Protein AF-A0A384IR69-F1 (afdb_monomer_lite)

Foldseek 3Di:
DEEEEEECLVPDAPFSLQLVVLVVVVDPPHPAYEYEYEPSRPVVCPPPDDHYHYHYDYDRDDLQVSLVSVLVVCVVCCVVCVQYEYEYEDQRVCNQQCHDSSVVDPHHYHYYYSVVRGPPVPDVPDLDQPCVLPDLVVLLVLLLVLQCVVCVPPVDFDWAFLVCSLVSSCVSPVSCDCVVHVSNVDPCNSVSSVVVCVVVQQWDWDDDPPGITITGGDPPDPDPDDDDDDDDDDDDDDDDDDDDDDDDDDDDDDDDDDDDDDDDDDDDDPPDPDDFLLVVLLVLCVVVLLDLPQQQLVQLVVQLLVVLVVCPPPPDFDAQLNSLVRSLVVSLVVPDQWDQDPVRDTDGSVNPPSVSSSVNSLLLQLQLQQFADPVRGRDHNPDDSVVRRGGGGHPPDDPCVSLSSLLVSVLSSLAVVVFDALVCLQSSLCNRNVHRDPVSSVSSVVSVVVCVVVVQWDQDPPRRRIHGPDD

Radius of gyration: 28.61 Å; chains: 1; bounding box: 93×72×72 Å

Secondary structure (DSSP, 8-state):
--EEEEE-TTSPTTTHHHHHHHHHTT-TT-SEEEEEEEGGGGGGGTTSPTT-EEEEESSS--HHHHHHHHHHHHHHHHTT-TTPPEEEEES-HHHHTT-GGGGG--S-EEEEEGGGS-TTT--S--SS--TTT--HHHHHHHHHHHHHHHHGGGSS-PPEETTTHHHHHHHH-GGG-TTT-GGGGSTTHHHHHHHHHHHTTSEEEES-TTS-EEEEPPP-----------------------------------------------------TT--HHHHHHHHHHHTT----TTTHHHHHHHHHHHHHHHTT--S--BHHHHHHHHHHHHHHHS-SEE--TTSPPEEGGGS-HHHHHHHHHHHHTTSS-BB-TTSSBPPTTS-HHHHTTSBBPSSPPTTHHHHHHHHHHHHHHHHHS-B-GGGHHHHHHHHTS--SHHHHHHHHHHHHHHHHTTSEEEPTTT--EEES--

Sequence (471 aa):
MDVLIVDTTRANNGTAAAITDSVVARHPGLAKLALVTRADQAEEFSSLPIGTENRTLVGLPGDLEAAQAVADLIKNYSAEFDDAAFTVYSFHYRVLGKQGDLALLDKPINTYSLRDHVPGRVGPQGSSWPVALMPLEDALKALRTALQRAQAPSGARRPVYKTELRTLLTMEEPRFDKNRYPLAGTHRLISLLLQEALSRGMIAQFGTEPTISVALQEPAGPSRGMVPSPASTRSVTAVASTAATANPATTPTTAAAGIPAQAHASAVPTASVNDTRSWHFANVLRQLRLGPYPEVRHDLYDRIIAITQENQDSSAELTVRTLARRAVAQVRSNAPEHFPRRNGDDLPRDRYDWRGLENFMVHVLSRTEIALGANGKPLPRETSIWETRQAPVQQPLPADIKFAFDAEMVFEVVRVCGNVTPDDIVHLAGAMLGGRGAQQTDHMENVLDYLLKQGRVTGHPGTEWLVPTGE

Structure (mmCIF, N/CA/C/O backbone):
data_AF-A0A384IR69-F1
#
_entry.id   AF-A0A384IR69-F1
#
loop_
_atom_site.group_PDB
_atom_site.id
_atom_site.type_symbol
_atom_site.label_atom_id
_atom_site.label_alt_id
_atom_site.label_comp_id
_atom_site.label_asym_id
_atom_site.label_entity_id
_atom_site.label_seq_id
_atom_site.pdbx_PDB_ins_code
_atom_site.Cartn_x
_atom_site.Cartn_y
_atom_site.Cartn_z
_atom_site.occupancy
_atom_site.B_iso_or_equiv
_atom_site.auth_seq_id
_atom_site.auth_comp_id
_atom_site.auth_asym_id
_atom_site.auth_atom_id
_atom_site.pdbx_PDB_model_num
ATOM 1 N N . MET A 1 1 ? 7.878 -26.430 -30.526 1.00 71.94 1 MET A N 1
ATOM 2 C CA . MET A 1 1 ? 7.688 -25.213 -31.337 1.00 71.94 1 MET A CA 1
ATOM 3 C C . MET A 1 1 ? 7.155 -24.180 -30.382 1.00 71.94 1 MET A C 1
ATOM 5 O O . MET A 1 1 ? 6.155 -24.469 -29.741 1.00 71.94 1 MET A O 1
ATOM 9 N N . ASP A 1 2 ? 7.848 -23.060 -30.220 1.00 84.69 2 ASP A N 1
ATOM 10 C CA . ASP A 1 2 ? 7.508 -22.117 -29.157 1.00 84.69 2 ASP A CA 1
ATOM 11 C C . ASP A 1 2 ? 6.632 -21.001 -29.724 1.00 84.69 2 ASP A C 1
ATOM 13 O O . ASP A 1 2 ? 6.930 -20.439 -30.786 1.00 84.69 2 ASP A O 1
ATOM 17 N N . VAL A 1 3 ? 5.537 -20.713 -29.019 1.00 92.88 3 VAL A N 1
ATOM 18 C CA . VAL A 1 3 ? 4.666 -19.568 -29.293 1.00 92.88 3 VAL A CA 1
ATOM 19 C C . VAL A 1 3 ? 5.045 -18.463 -28.317 1.00 92.88 3 VAL A C 1
ATOM 21 O O . VAL A 1 3 ? 5.004 -18.655 -27.099 1.00 92.88 3 VAL A O 1
ATOM 24 N N . LEU A 1 4 ? 5.429 -17.307 -28.848 1.00 95.69 4 LEU A N 1
ATOM 25 C CA . LEU A 1 4 ? 5.859 -16.150 -28.071 1.00 95.69 4 LEU A CA 1
ATOM 26 C C . LEU A 1 4 ? 4.788 -15.071 -28.131 1.00 95.69 4 LEU A C 1
ATOM 28 O O . LEU A 1 4 ? 4.406 -14.622 -29.210 1.00 95.69 4 LEU A O 1
ATOM 32 N N . ILE A 1 5 ? 4.345 -14.633 -26.959 1.00 96.88 5 ILE A N 1
ATOM 33 C CA . ILE A 1 5 ? 3.400 -13.534 -26.797 1.00 96.88 5 ILE A CA 1
ATOM 34 C C . ILE A 1 5 ? 4.120 -12.378 -26.108 1.00 96.88 5 ILE A C 1
ATOM 36 O O . ILE A 1 5 ? 4.698 -12.559 -25.034 1.00 96.88 5 ILE A O 1
ATOM 40 N N . VAL A 1 6 ? 4.082 -11.186 -26.701 1.00 96.88 6 VAL A N 1
ATOM 41 C CA . VAL A 1 6 ? 4.710 -9.979 -26.145 1.00 96.88 6 VAL A CA 1
ATOM 42 C C . VAL A 1 6 ? 3.652 -8.906 -25.910 1.00 96.88 6 VAL A C 1
ATOM 44 O O . VAL A 1 6 ? 3.055 -8.383 -26.844 1.00 96.88 6 VAL A O 1
ATOM 47 N N . ASP A 1 7 ? 3.421 -8.569 -24.646 1.00 96.75 7 ASP A N 1
ATOM 48 C CA . ASP A 1 7 ? 2.460 -7.555 -24.214 1.00 96.75 7 ASP A CA 1
ATOM 49 C C . ASP A 1 7 ? 3.163 -6.231 -23.889 1.00 96.75 7 ASP A C 1
ATOM 51 O O . ASP A 1 7 ? 3.668 -6.013 -22.782 1.00 96.75 7 ASP A O 1
ATOM 55 N N . THR A 1 8 ? 3.185 -5.326 -24.867 1.00 95.31 8 THR A N 1
ATOM 56 C CA . THR A 1 8 ? 3.842 -4.015 -24.777 1.00 95.31 8 THR A CA 1
ATOM 57 C C . THR A 1 8 ? 2.897 -2.895 -24.361 1.00 95.31 8 THR A C 1
ATOM 59 O O . THR A 1 8 ? 3.255 -1.720 -24.462 1.00 95.31 8 THR A O 1
ATOM 62 N N . THR A 1 9 ? 1.699 -3.207 -23.869 1.00 94.31 9 THR A N 1
ATOM 63 C CA . THR A 1 9 ? 0.660 -2.193 -23.625 1.00 94.31 9 THR A CA 1
ATOM 64 C C . THR A 1 9 ? 1.051 -1.133 -22.586 1.00 94.31 9 THR A C 1
ATOM 66 O O . THR A 1 9 ? 0.591 0.004 -22.659 1.00 94.31 9 THR A O 1
ATOM 69 N N . ARG A 1 10 ? 1.972 -1.448 -21.665 1.00 91.38 10 ARG A N 1
ATOM 70 C CA . ARG A 1 10 ? 2.590 -0.488 -20.721 1.00 91.38 10 ARG A CA 1
ATOM 71 C C . ARG A 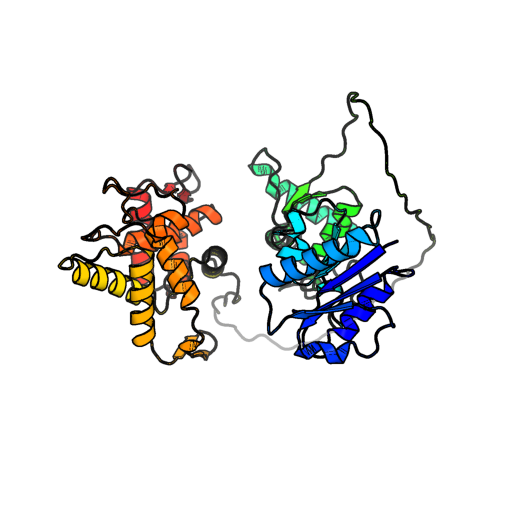1 10 ? 3.960 0.053 -21.147 1.00 91.38 10 ARG A C 1
ATOM 73 O O . ARG A 1 10 ? 4.590 0.764 -20.366 1.00 91.38 10 ARG A O 1
ATOM 80 N N . ALA A 1 11 ? 4.443 -0.279 -22.341 1.00 88.81 11 ALA A N 1
ATOM 81 C CA . ALA A 1 11 ? 5.643 0.345 -22.886 1.00 88.81 11 ALA A CA 1
ATOM 82 C C . ALA A 1 11 ? 5.380 1.828 -23.198 1.00 88.81 11 ALA A C 1
ATOM 84 O O . ALA A 1 11 ? 4.269 2.212 -23.582 1.00 88.81 11 ALA A O 1
ATOM 85 N N . ASN A 1 12 ? 6.420 2.651 -23.060 1.00 84.81 12 ASN A N 1
ATOM 86 C CA . ASN A 1 12 ? 6.378 4.040 -23.506 1.00 84.81 12 ASN A CA 1
ATOM 87 C C . ASN A 1 12 ? 6.274 4.081 -25.038 1.00 84.81 12 ASN A C 1
ATOM 89 O O . ASN A 1 12 ? 6.870 3.236 -25.714 1.00 84.81 12 ASN A O 1
ATOM 93 N N . ASN A 1 13 ? 5.568 5.075 -25.579 1.00 80.19 13 ASN A N 1
ATOM 94 C CA . ASN A 1 13 ? 5.476 5.273 -27.029 1.00 80.19 13 ASN A CA 1
ATOM 95 C C . ASN A 1 13 ? 6.881 5.461 -27.622 1.00 80.19 13 ASN A C 1
ATOM 97 O O . ASN A 1 13 ? 7.725 6.140 -27.032 1.00 80.19 13 ASN A O 1
ATOM 101 N N . GLY A 1 14 ? 7.135 4.818 -28.759 1.00 82.75 14 GLY A N 1
ATOM 102 C CA . GLY A 1 14 ? 8.426 4.783 -29.446 1.00 82.75 14 GLY A CA 1
ATOM 103 C C . GLY A 1 14 ? 9.436 3.784 -28.875 1.00 82.75 14 GLY A C 1
ATOM 104 O O . GLY A 1 14 ? 10.573 3.742 -29.339 1.00 82.75 14 GLY A O 1
ATOM 105 N N . THR A 1 15 ? 9.069 2.991 -27.859 1.00 86.00 15 THR A N 1
ATOM 106 C CA . THR A 1 15 ? 9.957 1.958 -27.284 1.00 86.00 15 THR A CA 1
ATOM 107 C C . THR A 1 15 ? 9.450 0.536 -27.490 1.00 86.00 15 THR A C 1
ATOM 109 O O . THR A 1 15 ? 10.200 -0.411 -27.248 1.00 86.00 15 THR A O 1
ATOM 112 N N . ALA A 1 16 ? 8.200 0.362 -27.926 1.00 90.25 16 ALA A N 1
ATOM 113 C CA . ALA A 1 16 ? 7.534 -0.934 -27.935 1.00 90.25 16 ALA A CA 1
ATOM 114 C C . ALA A 1 16 ? 8.153 -1.883 -28.975 1.00 90.25 16 ALA A C 1
ATOM 116 O O . ALA A 1 16 ? 8.419 -3.048 -28.658 1.00 90.25 16 ALA A O 1
ATOM 117 N N . ALA A 1 17 ? 8.475 -1.363 -30.165 1.00 90.06 17 ALA A N 1
ATOM 118 C CA . ALA A 1 17 ? 9.189 -2.103 -31.207 1.00 90.06 17 ALA A CA 1
ATOM 119 C C . ALA A 1 17 ? 10.564 -2.592 -30.729 1.00 90.06 17 ALA A C 1
ATOM 121 O O . ALA A 1 17 ? 10.820 -3.791 -30.705 1.00 90.06 17 ALA A O 1
ATOM 122 N N . ALA A 1 18 ? 11.404 -1.687 -30.218 1.00 88.19 18 ALA A N 1
ATOM 123 C CA . ALA A 1 18 ? 12.752 -2.028 -29.760 1.00 88.19 18 ALA A CA 1
ATOM 124 C C . ALA A 1 18 ? 12.763 -3.045 -28.600 1.00 88.19 18 ALA A C 1
ATOM 126 O O . ALA A 1 18 ? 13.638 -3.911 -28.529 1.00 88.19 18 ALA A O 1
ATOM 127 N N . ILE A 1 19 ? 11.784 -2.962 -27.690 1.00 91.00 19 ILE A N 1
ATOM 128 C CA . ILE A 1 19 ? 11.585 -3.961 -26.630 1.00 91.00 19 ILE A CA 1
ATOM 129 C C . ILE A 1 19 ? 11.256 -5.326 -27.243 1.00 91.00 19 ILE A C 1
ATOM 131 O O . ILE A 1 19 ? 11.838 -6.335 -26.846 1.00 91.00 19 ILE A O 1
ATOM 135 N N . THR A 1 20 ? 10.339 -5.355 -28.207 1.00 92.75 20 THR A N 1
ATOM 136 C CA . THR A 1 20 ? 9.905 -6.587 -28.875 1.00 92.75 20 THR A CA 1
ATOM 137 C C . THR A 1 20 ? 11.051 -7.225 -29.649 1.00 92.75 20 THR A C 1
ATOM 139 O O . THR A 1 20 ? 11.304 -8.411 -29.460 1.00 92.75 20 THR A O 1
ATOM 142 N N . ASP A 1 21 ? 11.823 -6.445 -30.406 1.00 90.38 21 ASP A N 1
ATOM 143 C CA . ASP A 1 21 ? 13.013 -6.922 -31.120 1.00 90.38 21 ASP A CA 1
ATOM 144 C C . ASP A 1 21 ? 14.034 -7.546 -30.159 1.00 90.38 21 ASP A C 1
ATOM 146 O O . ASP A 1 21 ? 14.576 -8.623 -30.415 1.00 90.38 21 ASP A O 1
ATOM 150 N N . SER A 1 22 ? 14.252 -6.914 -28.998 1.00 88.94 22 SER A N 1
ATOM 151 C CA . SER A 1 22 ? 15.127 -7.447 -27.948 1.00 88.94 22 SER A CA 1
ATOM 152 C C . SER A 1 22 ? 14.642 -8.791 -27.395 1.00 88.94 22 SER A C 1
ATOM 154 O O . SER A 1 22 ? 15.464 -9.640 -27.038 1.00 88.94 22 SER A O 1
ATOM 156 N N . VAL A 1 23 ? 13.326 -8.993 -27.293 1.00 92.44 23 VAL A N 1
ATOM 157 C CA . VAL A 1 23 ? 12.742 -10.273 -26.874 1.00 92.44 23 VAL A CA 1
ATOM 158 C C . VAL A 1 23 ? 12.892 -11.308 -27.986 1.00 92.44 23 VAL A C 1
ATOM 160 O O . VAL A 1 23 ? 13.430 -12.382 -27.729 1.00 92.44 23 VAL A O 1
ATOM 163 N N . VAL A 1 24 ? 12.488 -10.984 -29.217 1.00 91.75 24 VAL A N 1
ATOM 164 C CA . VAL A 1 24 ? 12.531 -11.890 -30.378 1.00 91.75 24 VAL A CA 1
ATOM 165 C C . VAL A 1 24 ? 13.952 -12.393 -30.640 1.00 91.75 24 VAL A C 1
ATOM 167 O O . VAL A 1 24 ? 14.145 -13.585 -30.871 1.00 91.75 24 VAL A O 1
ATOM 170 N N . ALA A 1 25 ? 14.967 -11.537 -30.494 1.00 89.94 25 ALA A N 1
ATOM 171 C CA . ALA A 1 25 ? 16.372 -11.921 -30.647 1.00 89.94 25 ALA A CA 1
ATOM 172 C C . ALA A 1 25 ? 16.831 -13.040 -29.686 1.00 89.94 25 ALA A C 1
ATOM 174 O O . ALA A 1 25 ? 17.819 -13.718 -29.965 1.00 89.94 25 ALA A O 1
ATOM 175 N N . ARG A 1 26 ? 16.135 -13.258 -28.557 1.00 88.81 26 ARG A N 1
ATOM 176 C CA . ARG A 1 26 ? 16.437 -14.341 -27.601 1.00 88.81 26 ARG A CA 1
ATOM 177 C C . ARG A 1 26 ? 15.750 -15.668 -27.923 1.00 88.81 26 ARG A C 1
ATOM 179 O O . ARG A 1 26 ? 16.050 -16.657 -27.260 1.00 88.81 26 ARG A O 1
ATOM 186 N N . HIS A 1 27 ? 14.865 -15.695 -28.916 1.00 89.31 27 HIS A N 1
ATOM 187 C CA . HIS A 1 27 ? 14.068 -16.866 -29.286 1.00 89.31 27 HIS A CA 1
ATOM 188 C C . HIS A 1 27 ? 14.292 -17.236 -30.762 1.00 89.31 27 HIS A C 1
ATOM 190 O O . HIS A 1 27 ? 13.380 -17.105 -31.582 1.00 89.31 27 HIS A O 1
ATOM 196 N N . PRO A 1 28 ? 15.510 -17.679 -31.141 1.00 84.94 28 PRO A N 1
ATOM 197 C CA . PRO A 1 28 ? 15.766 -18.137 -32.502 1.00 84.94 28 PRO A CA 1
ATOM 198 C C . PRO A 1 28 ? 14.937 -19.397 -32.799 1.00 84.94 28 PRO A C 1
ATOM 200 O O . PRO A 1 28 ? 14.927 -20.338 -32.010 1.00 84.94 28 PRO A O 1
ATOM 203 N N . GLY A 1 29 ? 14.255 -19.430 -33.947 1.00 84.81 29 GLY A N 1
ATOM 204 C CA . GLY A 1 29 ? 13.408 -20.569 -34.335 1.00 84.81 29 GLY A CA 1
ATOM 205 C C . GLY A 1 29 ? 11.984 -20.526 -33.772 1.00 84.81 29 GLY A C 1
ATOM 206 O O . GLY A 1 29 ? 11.340 -21.567 -33.644 1.00 84.81 29 GLY A O 1
ATOM 207 N N . LEU A 1 30 ? 11.499 -19.331 -33.431 1.00 86.88 30 LEU A N 1
ATOM 208 C CA . LEU A 1 30 ? 10.122 -19.106 -33.018 1.00 86.88 30 LEU A CA 1
ATOM 209 C C . LEU A 1 30 ? 9.121 -19.601 -34.074 1.00 86.88 30 LEU A C 1
ATOM 211 O O . LEU A 1 30 ? 9.247 -19.263 -35.250 1.00 86.88 30 LEU A O 1
ATOM 215 N N . ALA A 1 31 ? 8.105 -20.356 -33.646 1.00 87.94 31 ALA A N 1
ATOM 216 C CA . ALA A 1 31 ? 7.057 -20.830 -34.550 1.00 87.94 31 ALA A CA 1
ATOM 217 C C . ALA A 1 31 ? 5.986 -19.763 -34.798 1.00 87.94 31 ALA A C 1
ATOM 219 O O . ALA A 1 31 ? 5.493 -19.626 -35.915 1.00 87.94 31 ALA A O 1
ATOM 220 N N . LYS A 1 32 ? 5.647 -18.984 -33.762 1.00 92.19 32 LYS A N 1
ATOM 221 C CA . LYS A 1 32 ? 4.645 -17.920 -33.844 1.00 92.19 32 LYS A CA 1
ATOM 222 C C . LYS A 1 32 ? 4.970 -16.767 -32.899 1.00 92.19 32 LYS A C 1
ATOM 224 O O . LYS A 1 32 ? 5.281 -16.997 -31.731 1.00 92.19 32 LYS A O 1
ATOM 229 N N . LEU A 1 33 ? 4.855 -15.538 -33.408 1.00 93.81 33 LEU A N 1
ATOM 230 C CA . LEU A 1 33 ? 4.882 -14.302 -32.624 1.00 93.81 33 LEU A CA 1
ATOM 231 C C . LEU A 1 33 ? 3.478 -13.700 -32.578 1.00 93.81 33 LEU A C 1
ATOM 233 O O . LEU A 1 33 ? 2.860 -13.487 -33.623 1.00 93.81 33 LEU A O 1
ATOM 237 N N . ALA A 1 34 ? 3.012 -13.380 -31.378 1.00 95.19 34 ALA A N 1
ATOM 238 C CA . ALA A 1 34 ? 1.806 -12.600 -31.167 1.00 95.19 34 ALA A CA 1
ATOM 239 C C . ALA A 1 34 ? 2.089 -11.412 -30.252 1.00 95.19 34 ALA A C 1
ATOM 241 O O . ALA A 1 34 ? 2.868 -11.505 -29.302 1.00 95.19 34 ALA A O 1
ATOM 242 N N . LEU A 1 35 ? 1.447 -10.288 -30.536 1.00 94.94 35 LEU A N 1
ATOM 243 C CA . LEU A 1 35 ? 1.625 -9.050 -29.794 1.00 94.94 35 LEU A CA 1
ATOM 244 C C . LEU A 1 35 ? 0.314 -8.621 -29.157 1.00 94.94 35 LEU A C 1
ATOM 246 O O . LEU A 1 35 ? -0.744 -8.720 -29.773 1.00 94.94 35 LEU A O 1
ATOM 250 N N . VAL A 1 36 ? 0.403 -8.096 -27.940 1.00 95.56 36 VAL A N 1
ATOM 251 C CA . VAL A 1 36 ? -0.674 -7.330 -27.312 1.00 95.56 36 VAL A CA 1
ATOM 252 C C . VAL A 1 36 ? -0.194 -5.889 -27.215 1.00 95.56 36 VAL A C 1
ATOM 254 O O . VAL A 1 36 ? 0.789 -5.598 -26.531 1.00 95.56 36 VAL A O 1
ATOM 257 N N . THR A 1 37 ? -0.850 -4.989 -27.942 1.00 94.19 37 THR A N 1
ATOM 258 C CA . THR A 1 37 ? -0.396 -3.600 -28.130 1.00 94.19 37 THR A CA 1
ATOM 259 C C . THR A 1 37 ? -1.527 -2.614 -27.871 1.00 94.19 37 THR A C 1
ATOM 261 O O . THR A 1 37 ? -2.697 -2.994 -27.834 1.00 94.19 37 THR A O 1
ATOM 264 N N . ARG A 1 38 ? -1.204 -1.334 -27.673 1.00 92.94 38 ARG A N 1
ATOM 265 C CA . ARG A 1 38 ? -2.204 -0.256 -27.696 1.00 92.94 38 ARG A CA 1
ATOM 266 C C . ARG A 1 38 ? -2.426 0.254 -29.114 1.00 92.94 38 ARG A C 1
ATOM 268 O O . ARG A 1 38 ? -1.539 0.155 -29.959 1.00 92.94 38 ARG A O 1
ATOM 275 N N . ALA A 1 39 ? -3.589 0.855 -29.357 1.00 86.81 39 ALA A N 1
ATOM 276 C CA . ALA A 1 39 ? -3.916 1.454 -30.654 1.00 86.81 39 ALA A CA 1
ATOM 277 C C . ALA A 1 39 ? -2.863 2.463 -31.143 1.00 86.81 39 ALA A C 1
ATOM 279 O O . ALA A 1 39 ? -2.513 2.452 -32.317 1.00 86.81 39 ALA A O 1
ATOM 280 N N . ASP A 1 40 ? -2.297 3.267 -30.240 1.00 85.19 40 ASP A N 1
ATOM 281 C CA . ASP A 1 40 ? -1.248 4.246 -30.549 1.00 85.19 40 ASP A CA 1
ATOM 282 C C . ASP A 1 40 ? 0.151 3.633 -30.750 1.00 85.19 40 ASP A C 1
ATOM 284 O O . ASP A 1 40 ? 1.070 4.343 -31.141 1.00 85.19 40 ASP A O 1
ATOM 288 N N . GLN A 1 41 ? 0.320 2.330 -30.502 1.00 86.44 41 GLN A N 1
ATOM 289 C CA . GLN A 1 41 ? 1.574 1.592 -30.706 1.00 86.44 41 GLN A CA 1
ATOM 290 C C . GLN A 1 41 ? 1.555 0.726 -31.971 1.00 86.44 41 GLN A C 1
ATOM 292 O O . GLN A 1 41 ? 2.600 0.227 -32.380 1.00 86.44 41 GLN A O 1
ATOM 297 N N . ALA A 1 42 ? 0.388 0.498 -32.583 1.00 81.56 42 ALA A N 1
ATOM 298 C CA . ALA A 1 42 ? 0.238 -0.461 -33.678 1.00 81.56 42 ALA A CA 1
ATOM 299 C C . ALA A 1 42 ? 1.140 -0.139 -34.885 1.00 81.56 42 ALA A C 1
ATOM 301 O O . ALA A 1 42 ? 1.678 -1.051 -35.512 1.00 81.56 42 ALA A O 1
ATOM 302 N N . GLU A 1 43 ? 1.360 1.148 -35.168 1.00 83.50 43 GLU A N 1
ATOM 303 C CA . GLU A 1 43 ? 2.215 1.613 -36.267 1.00 83.50 43 GLU A CA 1
ATOM 304 C C . GLU A 1 43 ? 3.708 1.312 -36.042 1.00 83.50 43 GLU A C 1
ATOM 306 O O . GLU A 1 43 ? 4.440 1.098 -37.013 1.00 83.50 43 GLU A O 1
ATOM 311 N N . GLU A 1 44 ? 4.157 1.210 -34.780 1.00 84.44 44 GLU A N 1
ATOM 312 C CA . GLU A 1 44 ? 5.553 0.892 -34.427 1.00 84.44 44 GLU A CA 1
ATOM 313 C C . GLU A 1 44 ? 5.966 -0.511 -34.904 1.00 84.44 44 GLU A C 1
ATOM 315 O O . GLU A 1 44 ? 7.149 -0.782 -35.090 1.00 84.44 44 GLU A O 1
ATOM 320 N N . PHE A 1 45 ? 4.996 -1.400 -35.127 1.00 84.50 45 PHE A N 1
ATOM 321 C CA . PHE A 1 45 ? 5.212 -2.808 -35.468 1.00 84.50 45 PHE A CA 1
ATOM 322 C C . PHE A 1 45 ? 5.049 -3.121 -36.957 1.00 84.50 45 PHE A C 1
ATOM 324 O O . PHE A 1 45 ? 5.061 -4.285 -37.355 1.00 84.50 45 PHE A O 1
ATOM 331 N N . SER A 1 46 ? 4.919 -2.090 -37.792 1.00 74.94 46 SER A N 1
ATOM 332 C CA . SER A 1 46 ? 4.753 -2.220 -39.246 1.00 74.94 46 SER A CA 1
ATOM 333 C C . SER A 1 46 ? 5.924 -2.921 -39.953 1.00 74.94 46 SER A C 1
ATOM 335 O O . SER A 1 46 ? 5.748 -3.438 -41.054 1.00 74.94 46 SER A O 1
ATOM 337 N N . SER A 1 47 ? 7.102 -2.977 -39.324 1.00 72.56 47 SER A N 1
ATOM 338 C CA . SER A 1 47 ? 8.317 -3.622 -39.840 1.00 72.56 47 SER A CA 1
ATOM 339 C C . SER A 1 47 ? 8.514 -5.076 -39.395 1.00 72.56 47 SER A C 1
ATOM 341 O O . SER A 1 47 ? 9.493 -5.704 -39.806 1.00 72.56 47 SER A O 1
ATOM 343 N N . LEU A 1 48 ? 7.634 -5.621 -38.548 1.00 72.44 48 LEU A N 1
ATOM 344 C CA . LEU A 1 48 ? 7.797 -6.979 -38.034 1.00 72.44 48 LEU A CA 1
ATOM 345 C C . LEU A 1 48 ? 7.528 -8.052 -39.102 1.00 72.44 48 LEU A C 1
ATOM 347 O O . LEU A 1 48 ? 6.817 -7.799 -40.078 1.00 72.44 48 LEU A O 1
ATOM 351 N N . PRO A 1 49 ? 8.080 -9.271 -38.931 1.00 69.25 49 PRO A N 1
ATOM 352 C CA . PRO A 1 49 ? 7.939 -10.338 -39.912 1.00 69.25 49 PRO A CA 1
ATOM 353 C C . PRO A 1 49 ? 6.475 -10.642 -40.252 1.00 69.25 49 PRO A C 1
ATOM 355 O O . PRO A 1 49 ? 5.599 -10.676 -39.376 1.00 69.25 49 PRO A O 1
ATOM 358 N N . ILE A 1 50 ? 6.240 -10.933 -41.534 1.00 52.94 50 ILE A N 1
ATOM 359 C CA . ILE A 1 50 ? 4.962 -11.419 -42.064 1.00 52.94 50 ILE A CA 1
ATOM 360 C C . ILE A 1 50 ? 4.545 -12.663 -41.264 1.00 52.94 50 ILE A C 1
ATOM 362 O O . ILE A 1 50 ? 5.296 -13.633 -41.191 1.00 52.94 50 ILE A O 1
ATOM 366 N N . GLY A 1 51 ? 3.354 -12.625 -40.656 1.00 61.00 51 GLY A N 1
ATOM 367 C CA . GLY A 1 51 ? 2.811 -13.711 -39.825 1.00 61.00 51 GLY A CA 1
ATOM 368 C C . GLY A 1 51 ? 2.627 -13.374 -38.340 1.00 61.00 51 GLY A C 1
ATOM 369 O O . GLY A 1 51 ? 2.058 -14.192 -37.610 1.00 61.00 51 GLY A O 1
ATOM 370 N N . THR A 1 52 ? 3.054 -12.183 -37.908 1.00 78.50 52 THR A N 1
ATOM 371 C CA . THR A 1 52 ? 2.801 -11.655 -36.557 1.00 78.50 52 THR A CA 1
ATOM 372 C C . THR A 1 52 ? 1.324 -11.292 -36.391 1.00 78.50 52 THR A C 1
ATOM 374 O O . THR A 1 52 ? 0.799 -10.480 -37.152 1.00 78.50 52 THR A O 1
ATOM 377 N N . GLU A 1 53 ? 0.643 -11.867 -35.399 1.00 85.06 53 GLU A N 1
ATOM 378 C CA . GLU A 1 53 ? -0.704 -11.418 -35.028 1.00 85.06 53 GLU A CA 1
ATOM 379 C C . GLU A 1 53 ? -0.596 -10.280 -34.021 1.00 85.06 53 GLU A C 1
ATOM 381 O O . GLU A 1 53 ? 0.099 -10.400 -33.012 1.00 85.06 53 GLU A O 1
ATOM 386 N N . ASN A 1 54 ? -1.285 -9.174 -34.283 1.00 86.00 54 ASN A N 1
ATOM 387 C CA . ASN A 1 54 ? -1.327 -8.048 -33.367 1.00 86.00 54 ASN A CA 1
ATOM 388 C C . ASN A 1 54 ? -2.739 -7.896 -32.797 1.00 86.00 54 ASN A C 1
ATOM 390 O O . ASN A 1 54 ? -3.679 -7.569 -33.522 1.00 86.00 54 ASN A O 1
ATOM 394 N N . ARG A 1 55 ? -2.879 -8.118 -31.489 1.00 90.62 55 ARG A N 1
ATOM 395 C CA . ARG A 1 55 ? -4.101 -7.845 -30.740 1.00 90.62 55 ARG A CA 1
ATOM 396 C C . ARG A 1 55 ? -4.012 -6.462 -30.117 1.00 90.62 55 ARG A C 1
ATOM 398 O O . ARG A 1 55 ? -3.349 -6.248 -29.102 1.00 90.62 55 ARG A O 1
ATOM 405 N N . THR A 1 56 ? -4.717 -5.524 -30.729 1.00 89.38 56 THR A N 1
ATOM 406 C CA . THR A 1 56 ? -4.741 -4.130 -30.298 1.00 89.38 56 THR A CA 1
ATOM 407 C C . THR A 1 56 ? -5.838 -3.889 -29.262 1.00 89.38 56 THR A C 1
ATOM 409 O O . THR A 1 56 ? -7.009 -4.172 -29.508 1.00 89.38 56 THR A O 1
ATOM 412 N N . LEU A 1 57 ? -5.461 -3.342 -28.108 1.00 87.88 57 LEU A N 1
ATOM 413 C CA . LEU A 1 57 ? -6.369 -2.890 -27.055 1.00 87.88 57 LEU A CA 1
ATOM 414 C C . LEU A 1 57 ? -6.599 -1.376 -27.151 1.00 87.88 57 LEU A C 1
ATOM 416 O O . LEU A 1 57 ? -5.723 -0.611 -27.571 1.00 87.88 57 LEU A O 1
ATOM 420 N N . VAL A 1 58 ? -7.798 -0.936 -26.765 1.00 83.44 58 VAL A N 1
ATOM 421 C CA . VAL A 1 58 ? -8.201 0.473 -26.834 1.00 83.44 58 VAL A CA 1
ATOM 422 C C . VAL A 1 58 ? -7.792 1.191 -25.547 1.00 83.44 58 VAL A C 1
ATOM 424 O O . VAL A 1 58 ? -8.223 0.830 -24.457 1.00 83.44 58 VAL A O 1
ATOM 427 N N . GLY A 1 59 ? -6.995 2.254 -25.669 1.00 79.81 59 GLY A N 1
ATOM 428 C CA . GLY A 1 59 ? -6.559 3.062 -24.525 1.00 79.81 59 GLY A CA 1
ATOM 429 C C . GLY A 1 59 ? -5.439 2.414 -23.702 1.00 79.81 59 GLY A C 1
ATOM 430 O O . GLY A 1 59 ? -4.612 1.680 -24.235 1.00 79.81 59 GLY A O 1
ATOM 431 N N . LEU A 1 60 ? -5.368 2.747 -22.407 1.00 77.12 60 LEU A N 1
ATOM 432 C CA . LEU A 1 60 ? -4.405 2.180 -21.453 1.00 77.12 60 LEU A CA 1
ATOM 433 C C . LEU A 1 60 ? -5.070 1.019 -20.694 1.00 77.12 60 LEU A C 1
ATOM 435 O O . LEU A 1 60 ? -5.805 1.284 -19.737 1.00 77.12 60 LEU A O 1
ATOM 439 N N . PRO A 1 61 ? -4.831 -0.245 -21.086 1.00 84.31 61 PRO A N 1
ATOM 440 C CA . PRO A 1 61 ? -5.544 -1.373 -20.506 1.00 84.31 61 PRO A CA 1
ATOM 441 C C . PRO A 1 61 ? -5.159 -1.599 -19.041 1.00 84.31 61 PRO A C 1
ATOM 443 O O . PRO A 1 61 ? -4.011 -1.422 -18.608 1.00 84.31 61 PRO A O 1
ATOM 446 N N . GLY A 1 62 ? -6.148 -2.013 -18.250 1.00 85.62 62 GLY A N 1
ATOM 447 C CA . GLY A 1 62 ? -5.930 -2.476 -16.880 1.00 85.62 62 GLY A CA 1
ATOM 448 C C . GLY A 1 62 ? -5.243 -3.848 -16.838 1.00 85.62 62 GLY A C 1
ATOM 449 O O . GLY A 1 62 ? -5.216 -4.577 -17.824 1.00 85.62 62 GLY A O 1
ATOM 450 N N . ASP A 1 63 ? -4.731 -4.256 -15.669 1.00 85.94 63 ASP A N 1
ATOM 451 C CA . ASP A 1 63 ? -4.062 -5.564 -15.524 1.00 85.94 63 ASP A CA 1
ATOM 452 C C . ASP A 1 63 ? -4.977 -6.767 -15.820 1.00 85.94 63 ASP A C 1
ATOM 454 O O . ASP A 1 63 ? -4.482 -7.825 -16.198 1.00 85.94 63 ASP A O 1
ATOM 458 N N . LEU A 1 64 ? -6.295 -6.629 -15.629 1.00 87.44 64 LEU A N 1
ATOM 459 C CA . LEU A 1 64 ? -7.265 -7.685 -15.942 1.00 87.44 64 LEU A CA 1
ATOM 460 C C . LEU A 1 64 ? -7.473 -7.835 -17.454 1.00 87.44 64 LEU A C 1
ATOM 462 O O . LEU A 1 64 ? -7.466 -8.948 -17.962 1.00 87.44 64 LEU A O 1
ATOM 466 N N . GLU A 1 65 ? -7.612 -6.715 -18.160 1.00 91.62 65 GLU A N 1
ATOM 467 C CA . GLU A 1 65 ? -7.858 -6.681 -19.604 1.00 91.62 65 GLU A CA 1
ATOM 468 C C . GLU A 1 65 ? -6.658 -7.220 -20.391 1.00 91.62 65 GLU A C 1
ATOM 470 O O . GLU A 1 65 ? -6.826 -8.046 -21.285 1.00 91.62 65 GLU A O 1
ATOM 475 N N . ALA A 1 66 ? -5.437 -6.844 -19.993 1.00 92.38 66 ALA A N 1
ATOM 476 C CA . ALA A 1 66 ? -4.215 -7.405 -20.568 1.00 92.38 66 ALA A CA 1
ATOM 477 C C . ALA A 1 66 ? -4.122 -8.926 -20.340 1.00 92.38 66 ALA A C 1
ATOM 479 O O . ALA A 1 66 ? -3.824 -9.676 -21.268 1.00 92.38 66 ALA A O 1
ATOM 480 N N . ALA A 1 67 ? -4.435 -9.407 -19.129 1.00 92.94 67 ALA A N 1
ATOM 481 C CA . ALA A 1 67 ? -4.440 -10.841 -18.830 1.00 92.94 67 ALA A CA 1
ATOM 482 C C . ALA A 1 67 ? -5.475 -11.615 -19.659 1.00 92.94 67 ALA A C 1
ATOM 484 O O . ALA A 1 67 ? -5.157 -12.690 -20.162 1.00 92.94 67 ALA A O 1
ATOM 485 N N . GLN A 1 68 ? -6.670 -11.054 -19.850 1.00 94.69 68 GLN A N 1
ATOM 486 C CA . GLN A 1 68 ? -7.704 -11.637 -20.702 1.00 94.69 68 GLN A CA 1
ATOM 487 C C . GLN A 1 68 ? -7.266 -11.683 -22.173 1.00 94.69 68 GLN A C 1
ATOM 489 O O . GLN A 1 68 ? -7.382 -12.720 -22.818 1.00 94.69 68 GLN A O 1
ATOM 494 N N . ALA A 1 69 ? -6.680 -10.599 -22.692 1.00 95.50 69 ALA A N 1
ATOM 495 C CA . ALA A 1 69 ? -6.189 -10.547 -24.067 1.00 95.50 69 ALA A CA 1
ATOM 496 C C . ALA A 1 69 ? -5.094 -11.591 -24.345 1.00 95.50 69 ALA A C 1
ATOM 498 O O . ALA A 1 69 ? -5.128 -12.257 -25.380 1.00 95.50 69 ALA A O 1
ATOM 499 N N . VAL A 1 70 ? -4.153 -11.770 -23.409 1.00 96.44 70 VAL A N 1
ATOM 500 C CA . VAL A 1 70 ? -3.129 -12.822 -23.494 1.00 96.44 70 VAL A CA 1
ATOM 501 C C . VAL A 1 70 ? -3.769 -14.209 -23.402 1.00 96.44 70 VAL A C 1
ATOM 503 O O . VAL A 1 70 ? -3.420 -15.084 -24.189 1.00 96.44 70 VAL A O 1
ATOM 506 N N . ALA A 1 71 ? -4.708 -14.424 -22.475 1.00 96.06 71 ALA A N 1
ATOM 507 C CA . ALA A 1 71 ? -5.371 -15.718 -22.320 1.00 96.06 71 ALA A CA 1
ATOM 508 C C . ALA A 1 71 ? -6.122 -16.132 -23.591 1.00 96.06 71 ALA A C 1
ATOM 510 O O . ALA A 1 71 ? -6.031 -17.281 -24.013 1.00 96.06 71 ALA A O 1
ATOM 511 N N . ASP A 1 72 ? -6.819 -15.194 -24.227 1.00 95.12 72 ASP A N 1
ATOM 512 C CA . ASP A 1 72 ? -7.525 -15.441 -25.479 1.00 95.12 72 ASP A CA 1
ATOM 513 C C . ASP A 1 72 ? -6.566 -15.766 -26.633 1.00 95.12 72 ASP A C 1
ATOM 515 O O . ASP A 1 72 ? -6.850 -16.669 -27.414 1.00 95.12 72 ASP A O 1
ATOM 519 N N . LEU A 1 73 ? -5.412 -15.090 -26.727 1.00 95.12 73 LEU A N 1
ATOM 520 C CA . LEU A 1 73 ? -4.380 -15.449 -27.710 1.00 95.12 73 LEU A CA 1
ATOM 521 C C . LEU A 1 73 ? -3.877 -16.880 -27.490 1.00 95.12 73 LEU A C 1
ATOM 523 O O . LEU A 1 73 ? -3.780 -17.650 -28.442 1.00 95.12 73 LEU A O 1
ATOM 527 N N . ILE A 1 74 ? -3.613 -17.270 -26.238 1.00 95.00 74 ILE A N 1
ATOM 528 C CA . ILE A 1 74 ? -3.197 -18.643 -25.920 1.00 95.00 74 ILE A CA 1
ATOM 529 C C . ILE A 1 74 ? -4.289 -19.641 -26.316 1.00 95.00 74 ILE A C 1
ATOM 531 O O . ILE A 1 74 ? -3.975 -20.655 -26.934 1.00 95.00 74 ILE A O 1
ATOM 535 N N . LYS A 1 75 ? -5.565 -19.363 -26.018 1.00 93.88 75 LYS A N 1
ATOM 536 C CA . LYS A 1 75 ? -6.689 -20.229 -26.419 1.00 93.88 75 LYS A CA 1
ATOM 537 C C . LYS A 1 75 ? -6.771 -20.384 -27.937 1.00 93.88 75 LYS A C 1
ATOM 539 O O . LYS A 1 75 ? -6.903 -21.507 -28.413 1.00 93.88 75 LYS A O 1
ATOM 544 N N . ASN A 1 76 ? -6.645 -19.285 -28.680 1.00 92.44 76 ASN A N 1
ATOM 545 C CA . ASN A 1 76 ? -6.698 -19.298 -30.141 1.00 92.44 76 ASN A CA 1
ATOM 546 C C . ASN A 1 76 ? -5.578 -20.164 -30.734 1.00 92.44 76 ASN A C 1
ATOM 548 O O . ASN A 1 76 ? -5.832 -20.997 -31.599 1.00 92.44 76 ASN A O 1
ATOM 552 N N . TYR A 1 77 ? -4.357 -20.026 -30.216 1.00 92.38 77 TYR A N 1
ATOM 553 C CA . TYR A 1 77 ? -3.210 -20.802 -30.691 1.00 92.38 77 TYR A CA 1
ATOM 554 C C . TYR A 1 77 ? -3.132 -22.216 -30.144 1.00 92.38 77 TYR A C 1
ATOM 556 O O . TYR A 1 77 ? -2.445 -23.046 -30.727 1.00 92.38 77 TYR A O 1
ATOM 564 N N . SER A 1 78 ? -3.835 -22.526 -29.058 1.00 91.00 78 SER A N 1
ATOM 565 C CA . SER A 1 78 ? -3.847 -23.880 -28.500 1.00 91.00 78 SER A CA 1
ATOM 566 C C . SER A 1 78 ? -4.401 -24.903 -29.491 1.00 91.00 78 SER A C 1
ATOM 568 O O . SER A 1 78 ? -3.967 -26.046 -29.466 1.00 91.00 78 SER A O 1
ATOM 570 N N . ALA A 1 79 ? -5.314 -24.496 -30.381 1.00 87.25 79 ALA A N 1
ATOM 571 C CA . ALA A 1 79 ? -5.842 -25.365 -31.433 1.00 87.25 79 ALA A CA 1
ATOM 572 C C . ALA A 1 79 ? -4.831 -25.628 -32.567 1.00 87.25 79 ALA A C 1
ATOM 574 O O . ALA A 1 79 ? -4.879 -26.675 -33.204 1.00 87.25 79 ALA A O 1
ATOM 575 N N . GLU A 1 80 ? -3.929 -24.680 -32.827 1.00 88.75 80 GLU A N 1
ATOM 576 C CA . GLU A 1 80 ? -2.912 -24.771 -33.884 1.00 88.75 80 GLU A CA 1
ATOM 577 C C . GLU A 1 80 ? -1.613 -25.424 -33.376 1.00 88.75 80 GLU A C 1
ATOM 579 O O . GLU A 1 80 ? -0.915 -26.106 -34.125 1.00 88.75 80 GLU A O 1
ATOM 584 N N . PHE A 1 81 ? -1.307 -25.260 -32.086 1.00 88.62 81 PHE A N 1
ATOM 585 C CA . PHE A 1 81 ? -0.059 -25.677 -31.453 1.00 88.62 81 PHE A CA 1
ATOM 586 C C . PHE A 1 81 ? -0.318 -26.484 -30.172 1.00 88.62 81 PHE A C 1
ATOM 588 O O . PHE A 1 81 ? 0.013 -26.045 -29.069 1.00 88.62 81 PHE A O 1
ATOM 595 N N . ASP A 1 82 ? -0.915 -27.669 -30.311 1.00 83.06 82 ASP A N 1
ATOM 596 C CA . ASP A 1 82 ? -1.462 -28.420 -29.169 1.00 83.06 82 ASP A CA 1
ATOM 597 C C . ASP A 1 82 ? -0.400 -28.800 -28.110 1.00 83.06 82 ASP A C 1
ATOM 599 O O . ASP A 1 82 ? -0.652 -28.686 -26.908 1.00 83.06 82 ASP A O 1
ATOM 603 N N . ASP A 1 83 ? 0.827 -29.110 -28.549 1.00 84.06 83 ASP A N 1
ATOM 604 C CA . ASP A 1 83 ? 1.968 -29.474 -27.689 1.00 84.06 83 ASP A CA 1
ATOM 605 C C . ASP A 1 83 ? 2.948 -28.314 -27.404 1.00 84.06 83 ASP A C 1
ATOM 607 O O . ASP A 1 83 ? 4.038 -28.525 -26.860 1.00 84.06 83 ASP A O 1
ATOM 611 N N . ALA A 1 84 ? 2.630 -27.079 -27.804 1.00 84.00 84 ALA A N 1
ATOM 612 C CA . ALA A 1 84 ? 3.551 -25.960 -27.617 1.00 84.00 84 ALA A CA 1
ATOM 613 C C . ALA A 1 84 ? 3.540 -25.409 -26.188 1.00 84.00 84 ALA A C 1
ATOM 615 O O . ALA A 1 84 ? 2.496 -25.225 -25.560 1.00 84.00 84 ALA A O 1
ATOM 616 N N . ALA A 1 85 ? 4.730 -25.049 -25.706 1.00 88.38 85 ALA A N 1
ATOM 617 C CA . ALA A 1 85 ? 4.859 -24.165 -24.561 1.00 88.38 85 ALA A CA 1
ATOM 618 C C . ALA A 1 85 ? 4.646 -22.713 -25.002 1.00 88.38 85 ALA A C 1
ATOM 620 O O . ALA A 1 85 ? 5.219 -22.250 -25.994 1.00 88.38 85 ALA A O 1
ATOM 621 N N . PHE A 1 86 ? 3.848 -21.985 -24.226 1.00 94.56 86 PHE A N 1
ATOM 622 C CA . PHE A 1 86 ? 3.609 -20.565 -24.442 1.00 94.56 86 PHE A CA 1
ATOM 623 C C . PHE A 1 86 ? 4.590 -19.761 -23.609 1.00 94.56 86 PHE A C 1
ATOM 625 O O . PHE A 1 86 ? 4.623 -19.880 -22.385 1.00 94.56 86 PHE A O 1
ATOM 632 N N . THR A 1 87 ? 5.368 -18.907 -24.259 1.00 95.94 87 THR A N 1
ATOM 633 C CA . THR A 1 87 ? 6.240 -17.959 -23.573 1.00 95.94 87 THR A CA 1
ATOM 634 C C . THR A 1 87 ? 5.633 -16.568 -23.663 1.00 95.94 87 THR A C 1
ATOM 636 O O . THR A 1 87 ? 5.404 -16.052 -24.749 1.00 95.94 87 THR A O 1
ATOM 639 N N . VAL A 1 88 ? 5.372 -15.945 -22.519 1.00 96.88 88 VAL A N 1
ATOM 640 C CA . VAL A 1 88 ? 4.682 -14.661 -22.418 1.00 96.88 88 VAL A CA 1
ATOM 641 C C . VAL A 1 88 ? 5.589 -13.633 -21.759 1.00 96.88 88 VAL A C 1
ATOM 643 O O . VAL A 1 88 ? 6.051 -13.823 -20.634 1.00 96.88 88 VAL A O 1
ATOM 646 N N . TYR A 1 89 ? 5.791 -12.504 -22.425 1.00 97.19 89 TYR A N 1
ATOM 647 C CA . TYR A 1 89 ? 6.485 -11.350 -21.873 1.00 97.19 89 TYR A CA 1
ATOM 648 C C . TYR A 1 89 ? 5.496 -10.215 -21.613 1.00 97.19 89 TYR A C 1
ATOM 650 O O . TYR A 1 89 ? 4.752 -9.840 -22.512 1.00 97.19 89 TYR A O 1
ATOM 658 N N . SER A 1 90 ? 5.480 -9.649 -20.403 1.00 96.75 90 SER A N 1
ATOM 659 C CA . SER A 1 90 ? 4.560 -8.551 -20.062 1.00 96.75 90 SER A CA 1
ATOM 660 C C . SER A 1 90 ? 5.120 -7.605 -18.991 1.00 96.75 90 SER A C 1
ATOM 662 O O . SER A 1 90 ? 6.062 -7.921 -18.2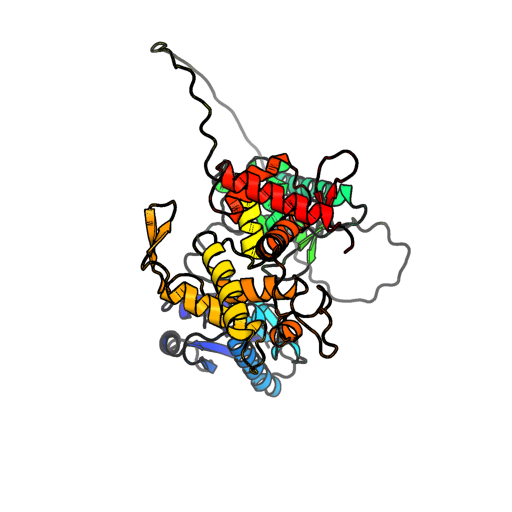59 1.00 96.75 90 SER A O 1
ATOM 664 N N . PHE A 1 91 ? 4.525 -6.416 -18.890 1.00 91.75 91 PHE A N 1
ATOM 665 C CA . PHE A 1 91 ? 4.685 -5.482 -17.769 1.00 91.75 91 PHE A CA 1
ATOM 666 C C . PHE A 1 91 ? 3.606 -5.639 -16.682 1.00 91.75 91 PHE A C 1
ATOM 668 O O . PHE A 1 91 ? 3.727 -5.039 -15.607 1.00 91.75 91 PHE A O 1
ATOM 675 N N . HIS A 1 92 ? 2.537 -6.385 -16.962 1.00 92.56 92 HIS A N 1
ATOM 676 C CA . HIS A 1 92 ? 1.363 -6.524 -16.107 1.00 92.56 92 HIS A CA 1
ATOM 677 C C . HIS A 1 92 ? 1.539 -7.646 -15.086 1.00 92.56 92 HIS A C 1
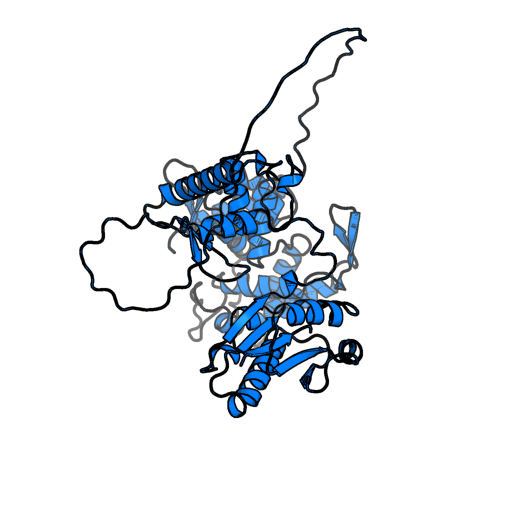ATOM 679 O O . HIS A 1 92 ? 1.797 -8.797 -15.434 1.00 92.56 92 HIS A O 1
ATOM 685 N N . TYR A 1 93 ? 1.349 -7.338 -13.800 1.00 86.38 93 TYR A N 1
ATOM 686 C CA . TYR A 1 93 ? 1.601 -8.308 -12.728 1.00 86.38 93 TYR A CA 1
ATOM 687 C C . TYR A 1 93 ? 0.658 -9.517 -12.792 1.00 86.38 93 TYR A C 1
ATOM 689 O O . TYR A 1 93 ? 1.060 -10.615 -12.421 1.00 86.38 93 TYR A O 1
ATOM 697 N N . ARG A 1 94 ? -0.579 -9.336 -13.280 1.00 90.19 94 ARG A N 1
ATOM 698 C CA . ARG A 1 94 ? -1.544 -10.437 -13.440 1.00 90.19 94 ARG A CA 1
ATOM 699 C C . ARG A 1 94 ? -1.123 -11.412 -14.526 1.00 90.19 94 ARG A C 1
ATOM 701 O O . ARG A 1 94 ? -1.266 -12.611 -14.326 1.00 90.19 94 ARG A O 1
ATOM 708 N N . VAL A 1 95 ? -0.549 -10.906 -15.618 1.00 93.94 95 VAL A N 1
ATOM 709 C CA . VAL A 1 95 ? 0.038 -11.747 -16.666 1.00 93.94 95 VAL A CA 1
ATOM 710 C C . VAL A 1 95 ? 1.236 -12.500 -16.100 1.00 93.94 95 VAL A C 1
ATOM 712 O O . VAL A 1 95 ? 1.287 -13.723 -16.172 1.00 93.94 95 VAL A O 1
ATOM 715 N N . LEU A 1 96 ? 2.159 -11.789 -15.443 1.00 90.12 96 LEU A N 1
ATOM 716 C CA . LEU A 1 96 ? 3.367 -12.388 -14.870 1.00 90.12 96 LEU A CA 1
ATOM 717 C C . LEU A 1 96 ? 3.064 -13.450 -13.806 1.00 90.12 96 LEU A C 1
ATOM 719 O O . LEU A 1 96 ? 3.711 -14.494 -13.783 1.00 90.12 96 LEU A O 1
ATOM 723 N N . GLY A 1 97 ? 2.067 -13.198 -12.960 1.00 84.00 97 GLY A N 1
ATOM 724 C CA . GLY A 1 97 ? 1.602 -14.113 -11.922 1.00 84.00 97 GLY A CA 1
ATOM 725 C C . GLY A 1 97 ? 0.602 -15.167 -12.400 1.00 84.00 97 GLY A C 1
ATOM 726 O O . GLY A 1 97 ? 0.064 -15.869 -11.549 1.00 84.00 97 GLY A O 1
ATOM 727 N N . LYS A 1 98 ? 0.322 -15.259 -13.712 1.00 91.44 98 LYS A N 1
ATOM 728 C CA . LYS A 1 98 ? -0.643 -16.200 -14.314 1.00 91.44 98 LYS A CA 1
ATOM 729 C C . LYS A 1 98 ? -2.015 -16.169 -13.627 1.00 91.44 98 LYS A C 1
ATOM 731 O O . LYS A 1 98 ? -2.574 -17.204 -13.295 1.00 91.44 98 LYS A O 1
ATOM 736 N N . GLN A 1 99 ? -2.532 -14.976 -13.348 1.00 84.56 99 GLN A N 1
ATOM 737 C CA . GLN A 1 99 ? -3.793 -14.774 -12.628 1.00 84.56 99 GLN A CA 1
ATOM 738 C C . GLN A 1 99 ? -4.972 -14.551 -13.585 1.00 84.56 99 GLN A C 1
ATOM 740 O O . GLN A 1 99 ? -4.787 -14.188 -14.746 1.00 84.56 99 GLN A O 1
ATOM 745 N N . GLY A 1 100 ? -6.197 -14.680 -13.065 1.00 87.62 100 GLY A N 1
ATOM 746 C CA . GLY A 1 100 ? -7.422 -14.501 -13.851 1.00 87.62 100 GLY A CA 1
ATOM 747 C C . GLY A 1 100 ? -7.583 -15.620 -14.874 1.00 87.62 100 GLY A C 1
ATOM 748 O O . GLY A 1 100 ? -7.313 -16.776 -14.558 1.00 87.62 100 GLY A O 1
ATOM 749 N N . ASP A 1 101 ? -7.962 -15.273 -16.099 1.00 87.25 101 ASP A N 1
ATOM 750 C CA . ASP A 1 101 ? -8.228 -16.252 -17.159 1.00 87.25 101 ASP A CA 1
ATOM 751 C C . ASP A 1 101 ? -6.994 -17.076 -17.547 1.00 87.25 101 ASP A C 1
ATOM 753 O O . ASP A 1 101 ? -7.139 -18.214 -17.980 1.00 87.25 101 ASP A O 1
ATOM 757 N N . LEU A 1 102 ? -5.782 -16.549 -17.327 1.00 89.06 102 LEU A N 1
ATOM 758 C CA . LEU A 1 102 ? -4.530 -17.289 -17.528 1.00 89.06 102 LEU A CA 1
ATOM 759 C C . LEU A 1 102 ? -4.359 -18.452 -16.544 1.00 89.06 102 LEU A C 1
ATOM 761 O O . LEU A 1 102 ? -3.726 -19.443 -16.895 1.00 89.06 102 LEU A O 1
ATOM 765 N N . ALA A 1 103 ? -4.915 -18.346 -15.332 1.00 87.62 103 ALA A N 1
ATOM 766 C CA . ALA A 1 103 ? -4.852 -19.409 -14.326 1.00 87.62 103 ALA A CA 1
ATOM 767 C C . ALA A 1 103 ? -5.734 -20.612 -14.692 1.00 87.62 103 ALA A C 1
ATOM 769 O O . ALA A 1 103 ? -5.537 -21.702 -14.166 1.00 87.62 103 ALA A O 1
ATOM 770 N N . LEU A 1 104 ? -6.732 -20.390 -15.554 1.00 90.94 104 LEU A N 1
ATOM 771 C CA . LEU A 1 104 ? -7.721 -21.386 -15.967 1.00 90.94 104 LEU A CA 1
ATOM 772 C C . LEU A 1 104 ? -7.275 -22.184 -17.200 1.00 90.94 104 LEU A C 1
ATOM 774 O O . LEU A 1 104 ? -7.992 -23.082 -17.635 1.00 90.94 104 LEU A O 1
ATOM 778 N N . LEU A 1 105 ? -6.132 -21.834 -17.795 1.00 90.69 105 LEU A N 1
ATOM 779 C CA . LEU A 1 105 ? -5.617 -22.500 -18.983 1.00 90.69 105 LEU A CA 1
ATOM 780 C C . LEU A 1 105 ? -4.838 -23.754 -18.596 1.00 90.69 105 LEU A C 1
ATOM 782 O O . LEU A 1 105 ? -3.835 -23.675 -17.890 1.00 90.69 105 LEU A O 1
ATOM 786 N N . ASP A 1 106 ? -5.254 -24.894 -19.139 1.00 90.81 106 ASP A N 1
ATOM 787 C CA . ASP A 1 106 ? -4.536 -26.164 -19.012 1.00 90.81 106 ASP A CA 1
ATOM 788 C C . ASP A 1 106 ? -3.416 -26.273 -20.062 1.00 90.81 106 ASP A C 1
ATOM 790 O O . ASP A 1 106 ? -3.410 -27.146 -20.928 1.00 90.81 106 ASP A O 1
ATOM 794 N N . LYS A 1 107 ? -2.501 -25.296 -20.058 1.00 89.06 107 LYS A N 1
ATOM 795 C CA . LYS A 1 107 ? -1.349 -25.243 -20.969 1.00 89.06 107 LYS A CA 1
ATOM 796 C C . LYS A 1 107 ? -0.077 -24.824 -20.223 1.00 89.06 107 LYS A C 1
ATOM 798 O O . LYS A 1 107 ? -0.137 -24.025 -19.284 1.00 89.06 107 LYS A O 1
ATOM 803 N N . PRO A 1 108 ? 1.104 -25.314 -20.637 1.00 89.94 108 PRO A N 1
ATOM 804 C CA . PRO A 1 108 ? 2.370 -24.874 -20.068 1.00 89.94 108 PRO A CA 1
ATOM 805 C C . PRO A 1 108 ? 2.682 -23.436 -20.504 1.00 89.94 108 PRO A C 1
ATOM 807 O O . PRO A 1 108 ? 3.039 -23.175 -21.653 1.00 89.94 108 PRO A O 1
ATOM 810 N N . ILE A 1 109 ? 2.558 -22.496 -19.563 1.00 94.12 109 ILE A N 1
ATOM 811 C CA . ILE A 1 109 ? 2.819 -21.067 -19.781 1.00 94.12 109 ILE A CA 1
ATOM 812 C C . ILE A 1 109 ? 4.068 -20.653 -18.996 1.00 94.12 109 ILE A C 1
ATOM 814 O O . ILE A 1 109 ? 4.133 -20.850 -17.783 1.00 94.12 109 ILE A O 1
ATOM 818 N N . ASN A 1 110 ? 5.039 -20.024 -19.647 1.00 93.31 110 ASN A N 1
ATOM 819 C CA . ASN A 1 110 ? 6.209 -19.405 -19.026 1.00 93.31 110 ASN A CA 1
ATOM 820 C C . ASN A 1 110 ? 6.082 -17.886 -19.117 1.00 93.31 110 ASN A C 1
ATOM 822 O O . ASN A 1 110 ? 5.829 -17.361 -20.194 1.00 93.31 110 ASN A O 1
ATOM 826 N N . THR A 1 111 ? 6.246 -17.170 -18.005 1.00 93.00 111 THR A N 1
ATOM 827 C CA . THR A 1 111 ? 6.042 -15.715 -17.950 1.00 93.00 111 THR A CA 1
ATOM 828 C C . THR A 1 111 ? 7.328 -14.979 -17.583 1.00 93.00 111 THR A C 1
ATOM 830 O O . THR A 1 111 ? 8.045 -15.378 -16.666 1.00 93.00 111 THR A O 1
ATOM 833 N N . TYR A 1 112 ? 7.613 -13.876 -18.278 1.00 92.50 112 TYR A N 1
ATOM 834 C CA . TYR A 1 112 ? 8.829 -13.078 -18.104 1.00 92.50 112 TYR A CA 1
ATOM 835 C C . TYR A 1 112 ? 8.536 -11.574 -18.121 1.00 92.50 112 TYR A C 1
ATOM 837 O O . TYR A 1 112 ? 7.656 -11.084 -18.826 1.00 92.50 112 TYR A O 1
ATOM 845 N N . SER A 1 113 ? 9.293 -10.812 -17.332 1.00 91.12 113 SER A N 1
ATOM 846 C CA . SER A 1 113 ? 9.115 -9.362 -17.221 1.00 91.12 113 SER A CA 1
ATOM 847 C C . SER A 1 113 ? 9.753 -8.621 -18.395 1.00 91.12 113 SER A C 1
ATOM 849 O O . SER A 1 113 ? 10.957 -8.734 -18.626 1.00 91.12 113 SER A O 1
ATOM 851 N N . LEU A 1 114 ? 8.986 -7.763 -19.073 1.00 92.12 114 LEU A N 1
ATOM 852 C CA . LEU A 1 114 ? 9.517 -6.883 -20.127 1.00 92.12 114 LEU A CA 1
ATOM 853 C C . LEU A 1 114 ? 10.425 -5.767 -19.613 1.00 92.12 114 LEU A C 1
ATOM 855 O O . LEU A 1 114 ? 11.149 -5.139 -20.384 1.00 92.12 114 LEU A O 1
ATOM 859 N N . ARG A 1 115 ? 10.448 -5.530 -18.298 1.00 83.12 115 ARG A N 1
ATOM 860 C CA . ARG A 1 115 ? 11.327 -4.523 -17.683 1.00 83.12 115 ARG A CA 1
ATOM 861 C C . ARG A 1 115 ? 12.810 -4.791 -17.935 1.00 83.12 115 ARG A C 1
ATOM 863 O O . ARG A 1 115 ? 13.599 -3.851 -17.850 1.00 83.12 115 ARG A O 1
ATOM 870 N N . ASP A 1 116 ? 13.156 -6.039 -18.237 1.00 78.12 116 ASP A N 1
ATOM 871 C CA . ASP A 1 116 ? 14.513 -6.494 -18.538 1.00 78.12 116 ASP A CA 1
ATOM 872 C C . ASP A 1 116 ? 14.941 -6.219 -19.990 1.00 78.12 116 ASP A C 1
ATOM 874 O O . ASP A 1 116 ? 16.099 -6.444 -20.334 1.00 78.12 116 ASP A O 1
ATOM 878 N N . HIS A 1 117 ? 14.024 -5.708 -20.817 1.00 84.12 117 HIS A N 1
ATOM 879 C CA . HIS A 1 117 ? 14.200 -5.498 -22.256 1.00 84.12 117 HIS A CA 1
ATOM 880 C C . HIS A 1 117 ? 14.053 -4.030 -22.690 1.00 84.12 117 HIS A C 1
ATOM 882 O O . HIS A 1 117 ? 14.129 -3.729 -23.875 1.00 84.12 117 HIS A O 1
ATOM 888 N N . VAL A 1 118 ? 13.856 -3.096 -21.750 1.00 82.12 118 VAL A N 1
ATOM 889 C CA . VAL A 1 118 ? 13.703 -1.663 -22.056 1.00 82.12 118 VAL A CA 1
ATOM 890 C C . VAL A 1 118 ? 15.052 -1.051 -22.490 1.00 82.12 118 VAL A C 1
ATOM 892 O O . VAL A 1 118 ? 15.998 -1.066 -21.688 1.00 82.12 118 VAL A O 1
ATOM 895 N N . PRO A 1 119 ? 15.158 -0.476 -23.709 1.00 64.25 119 PRO A N 1
ATOM 896 C CA . PRO A 1 119 ? 16.370 0.189 -24.193 1.00 64.25 119 PRO A CA 1
ATOM 897 C C . PRO A 1 119 ? 16.822 1.305 -23.243 1.00 64.25 119 PRO A C 1
ATOM 899 O O . PRO A 1 119 ? 16.003 2.041 -22.698 1.00 64.25 119 PRO A O 1
ATOM 902 N N . GLY A 1 120 ? 18.128 1.412 -22.987 1.00 56.59 120 GLY A N 1
ATOM 903 C CA . GLY A 1 120 ? 18.695 2.400 -22.054 1.00 56.59 120 GLY A CA 1
ATOM 904 C C . GLY A 1 120 ? 18.601 2.025 -20.568 1.00 56.59 120 GLY A C 1
ATOM 905 O O . GLY A 1 120 ? 19.333 2.580 -19.752 1.00 56.59 120 GLY A O 1
ATOM 906 N N . ARG A 1 121 ? 17.782 1.028 -20.199 1.00 50.53 121 ARG A N 1
ATOM 907 C CA . ARG A 1 121 ? 17.857 0.378 -18.876 1.00 50.53 121 ARG A CA 1
ATOM 908 C C . ARG A 1 121 ? 18.959 -0.678 -18.814 1.00 50.53 121 ARG A C 1
ATOM 910 O O . ARG A 1 121 ? 19.466 -0.977 -17.735 1.00 50.53 121 ARG A O 1
ATOM 917 N N . VAL A 1 122 ? 19.347 -1.190 -19.979 1.00 42.62 122 VAL A N 1
ATOM 918 C CA . VAL A 1 122 ? 20.567 -1.963 -20.202 1.00 42.62 122 VAL A CA 1
ATOM 919 C C . VAL A 1 122 ? 21.655 -0.990 -20.657 1.00 42.62 122 VAL A C 1
ATOM 921 O O . VAL A 1 122 ? 22.038 -0.947 -21.821 1.00 42.62 122 VAL A O 1
ATOM 924 N N . GLY A 1 123 ? 22.154 -0.164 -19.736 1.00 38.12 123 GLY A N 1
ATOM 925 C CA . GLY A 1 123 ? 23.562 0.208 -19.852 1.00 38.12 123 GLY A CA 1
ATOM 926 C C . GLY A 1 123 ? 24.403 -1.076 -19.767 1.00 38.12 123 GLY A C 1
ATOM 927 O O . GLY A 1 123 ? 23.914 -2.079 -19.241 1.00 38.12 123 GLY A O 1
ATOM 928 N N . PRO A 1 124 ? 25.666 -1.082 -20.213 1.00 39.09 124 PRO A N 1
ATOM 929 C CA . PRO A 1 124 ? 26.590 -2.201 -20.020 1.00 39.09 124 PRO A CA 1
ATOM 930 C C . PRO A 1 124 ? 26.998 -2.370 -18.539 1.00 39.09 124 PRO A C 1
ATOM 932 O O . PRO A 1 124 ? 28.145 -2.667 -18.221 1.00 39.09 124 PRO A O 1
ATOM 935 N N . GLN A 1 125 ? 26.071 -2.172 -17.598 1.00 44.69 125 GLN A N 1
ATOM 936 C CA . GLN A 1 125 ? 26.212 -2.658 -16.237 1.00 44.69 125 GLN A CA 1
ATOM 937 C C . GLN A 1 125 ? 25.924 -4.150 -16.284 1.00 44.69 125 GLN A C 1
ATOM 939 O O . GLN A 1 125 ? 24.774 -4.587 -16.305 1.00 44.69 125 GLN A O 1
ATOM 944 N N . GLY A 1 126 ? 27.014 -4.896 -16.438 1.00 47.75 126 GLY A N 1
ATOM 945 C CA . GLY A 1 126 ? 27.007 -6.325 -16.647 1.00 47.75 126 GLY A CA 1
ATOM 946 C C . GLY A 1 126 ? 26.114 -7.058 -15.655 1.00 47.75 126 GLY A C 1
ATOM 947 O O . GLY A 1 126 ? 25.986 -6.702 -14.486 1.00 47.75 126 GLY A O 1
ATOM 948 N N . SER A 1 127 ? 25.584 -8.174 -16.132 1.00 58.38 127 SER A N 1
ATOM 949 C CA . SER A 1 127 ? 25.180 -9.316 -15.310 1.00 58.38 127 SER A CA 1
ATOM 950 C C . SER A 1 127 ? 26.256 -9.754 -14.302 1.00 58.38 127 SER A C 1
ATOM 952 O O . SER A 1 127 ? 25.973 -10.550 -13.415 1.00 58.38 127 SER A O 1
ATOM 954 N N . SER A 1 128 ? 27.486 -9.251 -14.426 1.00 77.50 128 SER A N 1
ATOM 955 C CA . SER A 1 128 ? 28.594 -9.479 -13.513 1.00 77.50 128 SER A CA 1
ATOM 956 C C . SER A 1 128 ? 28.457 -8.681 -12.217 1.00 77.50 128 SER A C 1
ATOM 958 O O . SER A 1 128 ? 28.306 -7.457 -12.227 1.00 77.50 128 SER A O 1
ATOM 960 N N . TRP A 1 129 ? 28.621 -9.379 -11.097 1.00 89.94 129 TRP A N 1
ATOM 961 C CA . TRP A 1 129 ? 28.762 -8.790 -9.769 1.00 89.94 129 TRP A CA 1
ATOM 962 C C . TRP A 1 129 ? 29.825 -7.666 -9.740 1.00 89.94 129 TRP A C 1
ATOM 964 O O . TRP A 1 129 ? 30.924 -7.864 -10.268 1.00 89.94 129 TRP A O 1
ATOM 974 N N . PRO A 1 130 ? 29.554 -6.492 -9.129 1.00 88.88 130 PRO A N 1
ATOM 975 C CA . PRO A 1 130 ? 30.508 -5.386 -9.094 1.00 88.88 130 PRO A CA 1
ATOM 976 C C . PRO A 1 130 ? 31.660 -5.687 -8.127 1.00 88.88 130 PRO A C 1
ATOM 978 O O . PRO A 1 130 ? 31.623 -5.307 -6.960 1.00 88.88 130 PRO A O 1
ATOM 981 N N . VAL A 1 131 ? 32.721 -6.327 -8.626 1.00 89.69 131 VAL A N 1
ATOM 982 C CA . VAL A 1 131 ? 33.910 -6.710 -7.835 1.00 89.69 131 VAL A CA 1
ATOM 983 C C . VAL A 1 131 ? 34.543 -5.512 -7.112 1.00 89.69 131 VAL A C 1
ATOM 985 O O . VAL A 1 131 ? 35.062 -5.663 -6.009 1.00 89.69 131 VAL A O 1
ATOM 988 N N . ALA A 1 132 ? 34.439 -4.309 -7.689 1.00 90.00 132 ALA A N 1
ATOM 989 C CA . ALA A 1 132 ? 34.906 -3.065 -7.076 1.00 90.00 132 ALA A CA 1
ATOM 990 C C . ALA A 1 132 ? 34.150 -2.676 -5.789 1.00 90.00 132 ALA A C 1
ATOM 992 O O . ALA A 1 132 ? 34.693 -1.943 -4.968 1.00 90.00 132 ALA A O 1
ATOM 993 N N . LEU A 1 133 ? 32.910 -3.149 -5.602 1.00 92.50 133 LEU A N 1
ATOM 994 C CA . LEU A 1 133 ? 32.181 -2.993 -4.342 1.00 92.50 133 LEU A CA 1
ATOM 995 C C . LEU A 1 133 ? 32.729 -3.970 -3.294 1.00 92.50 133 LEU A C 1
ATOM 997 O O . LEU A 1 133 ? 33.134 -3.564 -2.204 1.00 92.50 133 LEU A O 1
ATOM 1001 N N . MET A 1 134 ? 32.726 -5.260 -3.635 1.00 96.31 134 MET A N 1
ATOM 1002 C CA . MET A 1 134 ? 33.309 -6.349 -2.848 1.00 96.31 134 MET A CA 1
ATOM 1003 C C . MET A 1 134 ? 33.373 -7.640 -3.684 1.00 96.31 134 MET A C 1
ATOM 1005 O O . MET A 1 134 ? 32.614 -7.764 -4.647 1.00 96.31 134 MET A O 1
ATOM 1009 N N . PRO A 1 135 ? 34.204 -8.633 -3.326 1.00 97.38 135 PRO A N 1
ATOM 1010 C CA . PRO A 1 135 ? 34.154 -9.963 -3.936 1.00 97.38 135 PRO A CA 1
ATOM 1011 C C . PRO A 1 135 ? 32.784 -10.643 -3.765 1.00 97.38 135 PRO A C 1
ATOM 1013 O O . PRO A 1 135 ? 32.132 -10.491 -2.731 1.00 97.38 135 PRO A O 1
ATOM 1016 N N . LEU A 1 136 ? 32.348 -11.421 -4.765 1.00 95.38 136 LEU A N 1
ATOM 1017 C CA . LEU A 1 136 ? 31.044 -12.107 -4.737 1.00 95.38 136 LEU A CA 1
ATOM 1018 C C . LEU A 1 136 ? 30.932 -13.097 -3.567 1.00 95.38 136 LEU A C 1
ATOM 1020 O O . LEU A 1 136 ? 29.887 -13.176 -2.929 1.00 95.38 136 LEU A O 1
ATOM 1024 N N . GLU A 1 137 ? 32.008 -13.819 -3.247 1.00 97.25 137 GLU A N 1
ATOM 1025 C CA . GLU A 1 137 ? 32.018 -14.770 -2.125 1.00 97.25 137 GLU A CA 1
ATOM 1026 C C . GLU A 1 137 ? 31.767 -14.082 -0.779 1.00 97.25 137 GLU A C 1
ATOM 1028 O O . GLU A 1 137 ? 30.987 -14.573 0.039 1.00 97.25 137 GLU A O 1
ATOM 1033 N N . ASP A 1 138 ? 32.362 -12.906 -0.575 1.00 97.00 138 ASP A N 1
ATOM 1034 C CA . ASP A 1 138 ? 32.156 -12.113 0.636 1.00 97.00 138 ASP A CA 1
ATOM 1035 C C . ASP A 1 138 ? 30.714 -11.595 0.712 1.00 97.00 138 ASP A C 1
ATOM 1037 O O . ASP A 1 138 ? 30.105 -11.590 1.782 1.00 97.00 138 ASP A O 1
ATOM 1041 N N . ALA A 1 139 ? 30.133 -11.218 -0.430 1.00 97.56 139 ALA A N 1
ATOM 1042 C CA . ALA A 1 139 ? 28.746 -10.775 -0.514 1.00 97.56 139 ALA A CA 1
ATOM 1043 C C . ALA A 1 139 ? 27.755 -11.905 -0.200 1.00 97.56 139 ALA A C 1
ATOM 1045 O O . ALA A 1 139 ? 26.789 -11.706 0.538 1.00 97.56 139 ALA A O 1
ATOM 1046 N N . LEU A 1 140 ? 28.006 -13.109 -0.721 1.00 97.31 140 LEU A N 1
ATOM 1047 C CA . LEU A 1 140 ? 27.207 -14.299 -0.428 1.00 97.31 140 LEU A CA 1
ATOM 1048 C C . LEU A 1 140 ? 27.345 -14.722 1.039 1.00 97.31 140 LEU A C 1
ATOM 1050 O O . LEU A 1 140 ? 26.360 -15.125 1.661 1.00 97.31 140 LEU A O 1
ATOM 1054 N N . LYS A 1 141 ? 28.543 -14.586 1.620 1.00 97.38 141 LYS A N 1
ATOM 1055 C CA . LYS A 1 141 ? 28.770 -14.795 3.054 1.00 97.38 141 LYS A CA 1
ATOM 1056 C C . LYS A 1 141 ? 27.969 -13.795 3.890 1.00 97.38 141 LYS A C 1
ATOM 1058 O O . LYS A 1 141 ? 27.294 -14.217 4.824 1.00 97.38 141 LYS A O 1
ATOM 1063 N N . ALA A 1 142 ? 27.984 -12.511 3.528 1.00 97.38 142 ALA A N 1
ATOM 1064 C CA . ALA A 1 142 ? 27.185 -11.482 4.194 1.00 97.38 142 ALA A CA 1
ATOM 1065 C C . ALA A 1 142 ? 25.678 -11.778 4.099 1.00 97.38 142 ALA A C 1
ATOM 1067 O O . ALA A 1 142 ? 24.983 -11.722 5.112 1.00 97.38 142 ALA A O 1
ATOM 1068 N N . LEU A 1 143 ? 25.180 -12.188 2.924 1.00 97.56 143 LEU A N 1
ATOM 1069 C CA . LEU A 1 143 ? 23.785 -12.609 2.745 1.00 97.56 143 LEU A CA 1
ATOM 1070 C C . LEU A 1 143 ? 23.420 -13.780 3.656 1.00 97.56 143 LEU A C 1
ATOM 1072 O O . LEU A 1 143 ? 22.370 -13.756 4.298 1.00 97.56 143 LEU A O 1
ATOM 1076 N N . ARG A 1 144 ? 24.277 -14.802 3.724 1.00 96.19 144 ARG A N 1
ATOM 1077 C CA . ARG A 1 144 ? 24.044 -15.960 4.587 1.00 96.19 144 ARG A CA 1
ATOM 1078 C C . ARG A 1 144 ? 23.943 -15.544 6.050 1.00 96.19 144 ARG A C 1
ATOM 1080 O O . ARG A 1 144 ? 22.977 -15.931 6.699 1.00 96.19 144 ARG A O 1
ATOM 1087 N N . THR A 1 145 ? 24.890 -14.749 6.547 1.00 95.62 145 THR A N 1
ATOM 1088 C CA . THR A 1 145 ? 24.878 -14.262 7.935 1.00 95.62 145 THR A CA 1
ATOM 1089 C C . THR A 1 145 ? 23.628 -13.430 8.220 1.00 95.62 145 THR A C 1
ATOM 1091 O O . THR A 1 145 ? 22.954 -13.682 9.217 1.00 95.62 145 THR A O 1
ATOM 1094 N N . ALA A 1 146 ? 23.257 -12.526 7.305 1.00 95.44 146 ALA A N 1
ATOM 1095 C CA . ALA A 1 146 ? 22.065 -11.686 7.427 1.00 95.44 146 ALA A CA 1
ATOM 1096 C C . ALA A 1 146 ? 20.786 -12.527 7.559 1.00 95.44 146 ALA A C 1
ATOM 1098 O O . ALA A 1 146 ? 19.958 -12.290 8.439 1.00 95.44 146 ALA A O 1
ATOM 1099 N N . LEU A 1 147 ? 20.636 -13.546 6.706 1.00 94.25 147 LEU A N 1
ATOM 1100 C CA . LEU A 1 147 ? 19.487 -14.450 6.741 1.00 94.25 147 LEU A CA 1
ATOM 1101 C C . LEU A 1 147 ? 19.490 -15.350 7.983 1.00 94.25 147 LEU A C 1
ATOM 1103 O O . LEU A 1 147 ? 18.433 -15.562 8.571 1.00 94.25 147 LEU A O 1
ATOM 1107 N N . GLN A 1 148 ? 20.656 -15.849 8.410 1.00 92.81 148 GLN A N 1
ATOM 1108 C CA . GLN A 1 148 ? 20.787 -16.634 9.644 1.00 92.81 148 GLN A CA 1
ATOM 1109 C C . GLN A 1 148 ? 20.363 -15.808 10.858 1.00 92.81 148 GLN A C 1
ATOM 1111 O O . GLN A 1 148 ? 19.572 -16.281 11.670 1.00 92.81 148 GLN A O 1
ATOM 1116 N N . ARG A 1 149 ? 20.839 -14.561 10.959 1.00 90.62 149 ARG A N 1
ATOM 1117 C CA . ARG A 1 149 ? 20.483 -13.649 12.050 1.00 90.62 149 ARG A CA 1
ATOM 1118 C C . ARG A 1 149 ? 18.995 -13.318 12.047 1.00 90.62 149 ARG A C 1
ATOM 1120 O O . ARG A 1 149 ? 18.382 -13.346 13.105 1.00 90.62 149 ARG A O 1
ATOM 1127 N N . ALA A 1 150 ? 18.410 -13.050 10.880 1.00 88.31 150 ALA A N 1
ATOM 1128 C CA . ALA A 1 150 ? 16.981 -12.763 10.765 1.00 88.31 150 ALA A CA 1
ATOM 1129 C C . ALA A 1 150 ? 16.093 -13.969 11.135 1.00 88.31 150 ALA A C 1
ATOM 1131 O O . ALA A 1 150 ? 14.979 -13.785 11.614 1.00 88.31 150 ALA A O 1
ATOM 1132 N N . GLN A 1 151 ? 16.581 -15.199 10.939 1.00 86.00 151 GLN A N 1
ATOM 1133 C CA . GLN A 1 151 ? 15.844 -16.436 11.241 1.00 86.00 151 GLN A CA 1
ATOM 1134 C C . GLN A 1 151 ? 16.098 -16.977 12.657 1.00 86.00 151 GLN A C 1
ATOM 1136 O O . GLN A 1 151 ? 15.310 -17.786 13.144 1.00 86.00 151 GLN A O 1
ATOM 1141 N N . ALA A 1 152 ? 17.164 -16.538 13.333 1.00 77.69 152 ALA A N 1
ATOM 1142 C CA . ALA A 1 152 ? 17.548 -17.019 14.661 1.00 77.69 152 ALA A CA 1
ATOM 1143 C C . ALA A 1 152 ? 16.479 -16.827 15.764 1.00 77.69 152 ALA A C 1
ATOM 1145 O O . ALA A 1 152 ? 16.302 -17.754 16.555 1.00 77.69 152 ALA A O 1
ATOM 1146 N N . PRO A 1 153 ? 15.739 -15.700 15.847 1.00 65.31 153 PRO A N 1
ATOM 1147 C CA . PRO A 1 153 ? 14.824 -15.454 16.965 1.00 65.31 153 PRO A CA 1
ATOM 1148 C C . PRO A 1 153 ? 13.573 -16.338 16.967 1.00 65.31 153 PRO A C 1
ATOM 1150 O O . PRO A 1 153 ? 12.955 -16.515 18.010 1.00 65.31 153 PRO A O 1
ATOM 1153 N N . SER A 1 154 ? 13.160 -16.869 15.812 1.00 57.72 154 SER A N 1
ATOM 1154 C CA . SER A 1 154 ? 11.830 -17.476 15.667 1.00 57.72 154 SER A CA 1
ATOM 1155 C C . SER A 1 154 ? 11.808 -18.999 15.774 1.00 57.72 154 SER A C 1
ATOM 1157 O O . SER A 1 154 ? 10.721 -19.569 15.778 1.00 57.72 154 SER A O 1
ATOM 1159 N N . GLY A 1 155 ? 12.958 -19.686 15.797 1.00 58.19 155 GLY A N 1
ATOM 1160 C CA . GLY A 1 155 ? 13.044 -21.159 15.747 1.00 58.19 155 GLY A CA 1
ATOM 1161 C C . GLY A 1 155 ? 12.535 -21.794 14.437 1.00 58.19 155 GLY A C 1
ATOM 1162 O O . GLY A 1 155 ? 13.005 -22.855 14.036 1.00 58.19 155 GLY A O 1
ATOM 1163 N N . ALA A 1 156 ? 11.633 -21.118 13.724 1.00 58.44 156 ALA A N 1
ATOM 1164 C CA . ALA A 1 156 ? 11.159 -21.411 12.385 1.00 58.44 156 ALA A CA 1
ATOM 1165 C C . ALA A 1 156 ? 11.879 -20.525 11.355 1.00 58.44 156 ALA A C 1
ATOM 1167 O O . ALA A 1 156 ? 12.037 -19.317 11.548 1.00 58.44 156 ALA A O 1
ATOM 1168 N N . ARG A 1 157 ? 12.281 -21.121 10.224 1.00 67.94 157 ARG A N 1
ATOM 1169 C CA . ARG A 1 157 ? 12.913 -20.430 9.087 1.00 67.94 157 ARG A CA 1
ATOM 1170 C C . ARG A 1 157 ? 11.906 -19.532 8.370 1.00 67.94 157 ARG A C 1
ATOM 1172 O O . ARG A 1 157 ? 11.378 -19.892 7.319 1.00 67.94 157 ARG A O 1
ATOM 1179 N N . ARG A 1 158 ? 11.614 -18.367 8.943 1.00 79.69 158 ARG A N 1
ATOM 1180 C CA . ARG A 1 158 ? 10.716 -17.393 8.323 1.00 79.69 158 ARG A CA 1
ATOM 1181 C C . ARG A 1 158 ? 11.355 -16.852 7.031 1.00 79.69 158 ARG A C 1
ATOM 1183 O O . ARG A 1 158 ? 12.494 -16.375 7.079 1.00 79.69 158 ARG A O 1
ATOM 1190 N N . PRO A 1 159 ? 10.659 -16.918 5.881 1.00 88.88 159 PRO A N 1
ATOM 1191 C CA . PRO A 1 159 ? 11.109 -16.254 4.665 1.00 88.88 159 PRO A CA 1
ATOM 1192 C C . PRO A 1 159 ? 11.208 -14.742 4.885 1.00 88.88 159 PRO A C 1
ATOM 1194 O O . PRO A 1 159 ? 10.313 -14.135 5.470 1.00 88.88 159 PRO A O 1
ATOM 1197 N N . VAL A 1 160 ? 12.290 -14.139 4.401 1.00 90.75 160 VAL A N 1
ATOM 1198 C CA . VAL A 1 160 ? 12.568 -12.701 4.496 1.00 90.75 160 VAL A CA 1
ATOM 1199 C C . VAL A 1 160 ? 12.207 -12.039 3.177 1.00 90.75 160 VAL A C 1
ATOM 1201 O O . VAL A 1 160 ? 12.601 -12.527 2.117 1.00 90.75 160 VAL A O 1
ATOM 1204 N N . TYR A 1 161 ? 11.484 -10.922 3.206 1.00 87.88 161 TYR A N 1
ATOM 1205 C CA . TYR A 1 161 ? 11.124 -10.227 1.973 1.00 87.88 161 TYR A CA 1
ATOM 1206 C C . TYR A 1 161 ? 12.346 -9.601 1.294 1.00 87.88 161 TYR A C 1
ATOM 1208 O O . TYR A 1 161 ? 13.211 -8.999 1.930 1.00 87.88 161 TYR A O 1
ATOM 1216 N N . LYS A 1 162 ? 12.386 -9.660 -0.042 1.00 89.62 162 LYS A N 1
ATOM 1217 C CA . LYS A 1 162 ? 13.443 -9.051 -0.866 1.00 89.62 162 LYS A CA 1
ATOM 1218 C C . LYS A 1 162 ? 13.634 -7.559 -0.566 1.00 89.62 162 LYS A C 1
ATOM 1220 O O . LYS A 1 162 ? 14.751 -7.053 -0.655 1.00 89.62 162 LYS A O 1
ATOM 1225 N N . THR A 1 163 ? 12.555 -6.862 -0.216 1.00 84.56 163 THR A N 1
ATOM 1226 C CA . THR A 1 163 ? 12.553 -5.438 0.149 1.00 84.56 163 THR A CA 1
ATOM 1227 C C . THR A 1 163 ? 13.304 -5.142 1.448 1.00 84.56 163 THR A C 1
ATOM 1229 O O . THR A 1 163 ? 13.841 -4.048 1.585 1.00 84.56 163 THR A O 1
ATOM 1232 N N . GLU A 1 164 ? 13.390 -6.105 2.366 1.00 88.38 164 GLU A N 1
ATOM 1233 C CA . GLU A 1 164 ? 14.047 -5.963 3.675 1.00 88.38 164 GLU A CA 1
ATOM 1234 C C . GLU A 1 164 ? 15.535 -6.331 3.629 1.00 88.38 164 GLU A C 1
ATOM 1236 O O . GLU A 1 164 ? 16.329 -5.849 4.438 1.00 88.38 164 GLU A O 1
ATOM 1241 N N . LEU A 1 165 ? 15.942 -7.144 2.646 1.00 93.44 165 LEU A N 1
ATOM 1242 C CA . LEU A 1 165 ? 17.308 -7.664 2.542 1.00 93.44 165 LEU A CA 1
ATOM 1243 C C . LEU A 1 165 ? 18.379 -6.585 2.530 1.00 93.44 165 LEU A C 1
ATOM 1245 O O . LEU A 1 165 ? 19.460 -6.810 3.058 1.00 93.44 165 LEU A O 1
ATOM 1249 N N . ARG A 1 166 ? 18.111 -5.424 1.924 1.00 93.31 166 ARG A N 1
ATOM 1250 C CA . ARG A 1 166 ? 19.101 -4.345 1.891 1.00 93.31 166 ARG A CA 1
ATOM 1251 C C . ARG A 1 166 ? 19.429 -3.861 3.301 1.00 93.31 166 ARG A C 1
ATOM 1253 O O . ARG A 1 166 ? 20.600 -3.708 3.609 1.00 93.31 166 ARG A O 1
ATOM 1260 N N . THR A 1 167 ? 18.420 -3.670 4.145 1.00 90.00 167 THR A N 1
ATOM 1261 C CA . THR A 1 167 ? 18.613 -3.251 5.537 1.00 90.00 167 THR A CA 1
ATOM 1262 C C . THR A 1 167 ? 19.404 -4.300 6.310 1.00 90.00 167 THR A C 1
ATOM 1264 O O . THR A 1 167 ? 20.394 -3.966 6.954 1.00 90.00 167 THR A O 1
ATOM 1267 N N . LEU A 1 168 ? 19.032 -5.576 6.173 1.00 93.12 168 LEU A N 1
ATOM 1268 C CA . LEU A 1 168 ? 19.725 -6.678 6.844 1.00 93.12 168 LEU A CA 1
ATOM 1269 C C . LEU A 1 168 ? 21.183 -6.815 6.384 1.00 93.12 168 LEU A C 1
ATOM 1271 O O . LEU A 1 168 ? 22.077 -6.978 7.207 1.00 93.12 168 LEU A O 1
ATOM 1275 N N . LEU A 1 169 ? 21.440 -6.693 5.080 1.00 96.75 169 LEU A N 1
ATOM 1276 C CA . LEU A 1 169 ? 22.792 -6.719 4.523 1.00 96.75 169 LEU A CA 1
ATOM 1277 C C . LEU A 1 169 ? 23.628 -5.532 4.998 1.00 96.75 169 LEU A C 1
ATOM 1279 O O . LEU A 1 169 ? 24.790 -5.730 5.322 1.00 96.75 169 LEU A O 1
ATOM 1283 N N . THR A 1 170 ? 23.055 -4.329 5.094 1.00 96.25 170 THR A N 1
ATOM 1284 C CA . THR A 1 170 ? 23.753 -3.153 5.637 1.00 96.25 170 THR A CA 1
ATOM 1285 C C . THR A 1 170 ? 24.139 -3.340 7.107 1.00 96.25 170 THR A C 1
ATOM 1287 O O . THR A 1 170 ? 25.195 -2.864 7.518 1.00 96.25 170 THR A O 1
ATOM 1290 N N . MET A 1 171 ? 23.317 -4.047 7.894 1.00 92.62 171 MET A N 1
ATOM 1291 C CA . MET A 1 171 ? 23.644 -4.383 9.286 1.00 92.62 171 MET A CA 1
ATOM 1292 C C . MET A 1 171 ? 24.807 -5.378 9.404 1.00 92.62 171 MET A C 1
ATOM 1294 O O . MET A 1 171 ? 25.524 -5.345 10.400 1.00 92.62 171 MET A O 1
ATOM 1298 N N . GLU A 1 172 ? 24.992 -6.270 8.425 1.00 96.00 172 GLU A N 1
ATOM 1299 C CA . GLU A 1 172 ? 26.132 -7.200 8.396 1.00 96.00 172 GLU A CA 1
ATOM 1300 C C . GLU A 1 172 ? 27.390 -6.590 7.777 1.00 96.00 172 GLU A C 1
ATOM 1302 O O . GLU A 1 172 ? 28.498 -6.797 8.264 1.00 96.00 172 GLU A O 1
ATOM 1307 N N . GLU A 1 173 ? 27.226 -5.867 6.675 1.00 97.19 173 GLU A N 1
ATOM 1308 C CA . GLU A 1 173 ? 28.305 -5.317 5.869 1.00 97.19 173 GLU A CA 1
ATOM 1309 C C . GLU A 1 173 ? 27.909 -3.902 5.400 1.00 97.19 173 GLU A C 1
ATOM 1311 O O . GLU A 1 173 ? 27.118 -3.747 4.459 1.00 97.19 173 GLU A O 1
ATOM 1316 N N . PRO A 1 174 ? 28.474 -2.844 6.022 1.00 95.94 174 PRO A N 1
ATOM 1317 C CA . PRO A 1 174 ? 28.137 -1.450 5.726 1.00 95.94 174 PRO A CA 1
ATOM 1318 C C . PRO A 1 174 ? 28.321 -1.045 4.260 1.00 95.94 174 PRO A C 1
ATOM 1320 O O . PRO A 1 174 ? 27.732 -0.055 3.824 1.00 95.94 174 PRO A O 1
ATOM 1323 N N . ARG A 1 175 ? 29.111 -1.797 3.476 1.00 95.88 175 ARG A N 1
ATOM 1324 C CA . ARG A 1 175 ? 29.250 -1.584 2.028 1.00 95.88 175 ARG A CA 1
ATOM 1325 C C . ARG A 1 175 ? 27.940 -1.696 1.252 1.00 95.88 175 ARG A C 1
ATOM 1327 O O . ARG A 1 175 ? 27.861 -1.132 0.169 1.00 95.88 175 ARG A O 1
ATOM 1334 N N . PHE A 1 176 ? 26.905 -2.344 1.788 1.00 95.19 176 PHE A N 1
ATOM 1335 C CA . PHE A 1 176 ? 25.579 -2.398 1.160 1.00 95.19 176 PHE A CA 1
ATOM 1336 C C . PHE A 1 176 ? 24.729 -1.128 1.343 1.00 95.19 176 PHE A C 1
ATOM 1338 O O . PHE A 1 176 ? 23.666 -1.007 0.719 1.00 95.19 176 PHE A O 1
ATOM 1345 N N . ASP A 1 177 ? 25.191 -0.152 2.129 1.00 90.75 177 ASP A N 1
ATOM 1346 C CA . ASP A 1 177 ? 24.515 1.135 2.261 1.00 90.75 177 ASP A CA 1
ATOM 1347 C C . ASP A 1 177 ? 24.668 1.979 0.985 1.00 90.75 177 ASP A C 1
ATOM 1349 O O . ASP A 1 177 ? 25.741 2.499 0.666 1.00 90.75 177 ASP A O 1
ATOM 1353 N N . LYS A 1 178 ? 23.549 2.172 0.276 1.00 88.75 178 LYS A N 1
ATOM 1354 C CA . LYS A 1 178 ? 23.474 2.973 -0.957 1.00 88.75 178 LYS A CA 1
ATOM 1355 C C . LYS A 1 178 ? 23.839 4.445 -0.767 1.00 88.75 178 LYS A C 1
ATOM 1357 O O . LYS A 1 178 ? 24.200 5.091 -1.745 1.00 88.75 178 LYS A O 1
ATOM 1362 N N . ASN A 1 179 ? 23.690 4.980 0.444 1.00 85.56 179 ASN A N 1
ATOM 1363 C CA . ASN A 1 179 ? 23.983 6.381 0.734 1.00 85.56 179 ASN A CA 1
ATOM 1364 C C . ASN A 1 179 ? 25.486 6.588 0.955 1.00 85.56 179 ASN A C 1
ATOM 1366 O O . ASN A 1 179 ? 26.003 7.674 0.709 1.00 85.56 179 ASN A O 1
ATOM 1370 N N . ARG A 1 180 ? 26.187 5.538 1.400 1.00 86.25 180 ARG A N 1
ATOM 1371 C CA . ARG A 1 180 ? 27.620 5.568 1.703 1.00 86.25 180 ARG A CA 1
ATOM 1372 C C . ARG A 1 180 ? 28.482 5.070 0.545 1.00 86.25 180 ARG A C 1
ATOM 1374 O O . ARG A 1 180 ? 29.581 5.580 0.345 1.00 86.25 180 ARG A O 1
ATOM 1381 N N . TYR A 1 181 ? 27.984 4.107 -0.229 1.00 89.56 181 TYR A N 1
ATOM 1382 C CA . TYR A 1 181 ? 28.701 3.507 -1.350 1.00 89.56 181 TYR A CA 1
ATOM 1383 C C . TYR A 1 181 ? 27.863 3.608 -2.632 1.00 89.56 181 TYR A C 1
ATOM 1385 O O . TYR A 1 181 ? 26.874 2.885 -2.777 1.00 89.56 181 TYR A O 1
ATOM 1393 N N . PRO A 1 182 ? 28.256 4.446 -3.612 1.00 82.25 182 PRO A N 1
ATOM 1394 C CA . PRO A 1 182 ? 27.493 4.630 -4.850 1.00 82.25 182 PRO A CA 1
ATOM 1395 C C . PRO A 1 182 ? 27.222 3.321 -5.606 1.00 82.25 182 PRO A C 1
ATOM 1397 O O . PRO A 1 182 ? 26.124 3.111 -6.120 1.00 82.25 182 PRO A O 1
ATOM 1400 N N . LEU A 1 183 ? 28.187 2.392 -5.600 1.00 83.25 183 LEU A N 1
ATOM 1401 C CA . LEU A 1 183 ? 28.047 1.073 -6.226 1.00 83.25 183 LEU A CA 1
ATOM 1402 C C . LEU A 1 183 ? 27.000 0.179 -5.535 1.00 83.25 183 LEU A C 1
ATOM 1404 O O . LEU A 1 183 ? 26.447 -0.708 -6.183 1.00 83.25 183 LEU A O 1
ATOM 1408 N N . ALA A 1 184 ? 26.661 0.433 -4.267 1.00 86.69 184 ALA A N 1
ATOM 1409 C CA . ALA A 1 184 ? 25.558 -0.234 -3.569 1.00 86.69 184 ALA A CA 1
ATOM 1410 C C . ALA A 1 184 ? 24.173 0.297 -3.996 1.00 86.69 184 ALA A C 1
ATOM 1412 O O . ALA A 1 184 ? 23.138 -0.374 -3.877 1.00 86.69 184 ALA A O 1
ATOM 1413 N N . GLY A 1 185 ? 24.150 1.513 -4.550 1.00 75.12 185 GLY A N 1
ATOM 1414 C CA . GLY A 1 185 ? 23.000 2.124 -5.210 1.00 75.12 185 GLY A CA 1
ATOM 1415 C C . GLY A 1 185 ? 22.699 1.550 -6.596 1.00 75.12 185 GLY A C 1
ATOM 1416 O O . GLY A 1 185 ? 21.636 1.843 -7.141 1.00 75.12 185 GLY A O 1
ATOM 1417 N N . THR A 1 186 ? 23.582 0.707 -7.143 1.00 79.38 186 THR A N 1
ATOM 1418 C CA . THR A 1 186 ? 23.414 0.092 -8.463 1.00 79.38 186 THR A CA 1
ATOM 1419 C C . THR A 1 186 ? 22.080 -0.652 -8.570 1.00 79.38 186 THR A C 1
ATOM 1421 O O . THR A 1 186 ? 21.689 -1.433 -7.692 1.00 79.38 186 THR A O 1
ATOM 1424 N N . HIS A 1 187 ? 21.361 -0.402 -9.665 1.00 69.25 187 HIS A N 1
ATOM 1425 C CA . HIS A 1 187 ? 20.088 -1.051 -9.952 1.00 69.25 187 HIS A CA 1
ATOM 1426 C C . HIS A 1 187 ? 20.283 -2.579 -10.018 1.00 69.25 187 HIS A C 1
ATOM 1428 O O . HIS A 1 187 ? 21.267 -3.061 -10.563 1.00 69.25 187 HIS A O 1
ATOM 1434 N N . ARG A 1 188 ? 19.350 -3.356 -9.447 1.00 80.06 188 ARG A N 1
ATOM 1435 C CA . ARG A 1 188 ? 19.390 -4.836 -9.358 1.00 80.06 188 ARG A CA 1
ATOM 1436 C C . ARG A 1 188 ? 20.505 -5.462 -8.518 1.00 80.06 188 ARG A C 1
ATOM 1438 O O . ARG A 1 188 ? 20.520 -6.684 -8.466 1.00 80.06 188 ARG A O 1
ATOM 1445 N N . LEU A 1 189 ? 21.347 -4.721 -7.794 1.00 89.19 189 LEU A N 1
ATOM 1446 C CA . LEU A 1 189 ? 22.416 -5.334 -6.984 1.00 89.19 189 LEU A CA 1
ATOM 1447 C C . LEU A 1 189 ? 21.921 -6.484 -6.083 1.00 89.19 189 LEU A C 1
ATOM 1449 O O . LEU A 1 189 ? 22.486 -7.571 -6.088 1.00 89.19 189 LEU A O 1
ATOM 1453 N N . ILE A 1 190 ? 20.817 -6.261 -5.359 1.00 93.75 190 ILE A N 1
ATOM 1454 C CA . ILE A 1 190 ? 20.202 -7.285 -4.498 1.00 93.75 190 ILE A CA 1
ATOM 1455 C C . ILE A 1 190 ? 19.659 -8.450 -5.331 1.00 93.75 190 ILE A C 1
ATOM 1457 O O . ILE A 1 190 ? 19.835 -9.602 -4.962 1.00 93.75 190 ILE A O 1
ATOM 1461 N N . SER A 1 191 ? 19.026 -8.168 -6.472 1.00 89.50 191 SER A N 1
ATOM 1462 C CA . SER A 1 191 ? 18.535 -9.214 -7.377 1.00 89.50 191 SER A CA 1
ATOM 1463 C C . SER A 1 191 ? 19.675 -10.078 -7.926 1.00 89.50 191 SER A C 1
ATOM 1465 O O . SER A 1 191 ? 19.508 -11.287 -7.995 1.00 89.50 191 SER A O 1
ATOM 1467 N N . LEU A 1 192 ? 20.815 -9.477 -8.287 1.00 91.38 192 LEU A N 1
ATOM 1468 C CA . LEU A 1 192 ? 22.006 -10.193 -8.754 1.00 91.38 192 LEU A CA 1
ATOM 1469 C C . LEU A 1 192 ? 22.577 -11.080 -7.645 1.00 91.38 192 LEU A C 1
ATOM 1471 O O . LEU A 1 192 ? 22.836 -12.254 -7.879 1.00 91.38 192 LEU A O 1
ATOM 1475 N N . LEU A 1 193 ? 22.689 -10.554 -6.421 1.00 95.19 193 LEU A N 1
ATOM 1476 C CA . LEU A 1 193 ? 23.145 -11.338 -5.272 1.00 95.19 193 LEU A CA 1
ATOM 1477 C C . LEU A 1 193 ? 22.236 -12.545 -5.002 1.00 95.19 193 LEU A C 1
ATOM 1479 O O . LEU A 1 193 ? 22.721 -13.646 -4.759 1.00 95.19 193 LEU A O 1
ATOM 1483 N N . LEU A 1 194 ? 20.916 -12.344 -5.064 1.00 94.75 194 LEU A N 1
ATOM 1484 C CA . LEU A 1 194 ? 19.939 -13.418 -4.893 1.00 94.75 194 LEU A CA 1
ATOM 1485 C C . LEU A 1 194 ? 20.002 -14.443 -6.023 1.00 94.75 194 LEU A C 1
ATOM 1487 O O . LEU A 1 194 ? 19.907 -15.635 -5.754 1.00 94.75 194 LEU A O 1
ATOM 1491 N N . GLN A 1 195 ? 20.188 -14.000 -7.265 1.00 90.25 195 GLN A N 1
ATOM 1492 C CA . GLN A 1 195 ? 20.348 -14.889 -8.411 1.00 90.25 195 GLN A CA 1
ATOM 1493 C C . GLN A 1 195 ? 21.585 -15.788 -8.252 1.00 90.25 195 GLN A C 1
ATOM 1495 O O . GLN A 1 195 ? 21.480 -16.995 -8.455 1.00 90.25 195 GLN A O 1
ATOM 1500 N N . GLU A 1 196 ? 22.721 -15.226 -7.829 1.00 93.12 196 GLU A N 1
ATOM 1501 C CA . GLU A 1 196 ? 23.953 -15.978 -7.545 1.00 93.12 196 GLU A CA 1
ATOM 1502 C C . GLU A 1 196 ? 23.814 -16.914 -6.334 1.00 93.12 196 GLU A C 1
ATOM 1504 O O . GLU A 1 196 ? 24.341 -18.024 -6.319 1.00 93.12 196 GLU A O 1
ATOM 1509 N N . ALA A 1 197 ? 23.079 -16.503 -5.300 1.00 95.25 197 ALA A N 1
ATOM 1510 C CA . ALA A 1 197 ? 22.805 -17.363 -4.153 1.00 95.25 197 ALA A CA 1
ATOM 1511 C C . ALA A 1 197 ? 21.878 -18.535 -4.523 1.00 95.25 197 ALA A C 1
ATOM 1513 O O . ALA A 1 197 ? 22.087 -19.660 -4.064 1.00 95.25 197 ALA A O 1
ATOM 1514 N N . LEU A 1 198 ? 20.871 -18.278 -5.363 1.00 91.25 198 LEU A N 1
ATOM 1515 C CA . LEU A 1 198 ? 19.913 -19.272 -5.841 1.00 91.25 198 LEU A CA 1
ATOM 1516 C C . LEU A 1 198 ? 20.581 -20.288 -6.775 1.00 91.25 198 LEU A C 1
ATOM 1518 O O . LEU A 1 198 ? 20.377 -21.487 -6.607 1.00 91.25 198 LEU A O 1
ATOM 1522 N N . SER A 1 199 ? 21.427 -19.837 -7.711 1.00 87.38 199 SER A N 1
ATOM 1523 C CA . SER A 1 199 ? 22.155 -20.723 -8.637 1.00 87.38 199 SER A CA 1
ATOM 1524 C C . SER A 1 199 ? 23.096 -21.694 -7.913 1.00 87.38 199 SER A C 1
ATOM 1526 O O . SER A 1 199 ? 23.348 -22.795 -8.399 1.00 87.38 199 SER A O 1
ATOM 1528 N N . ARG A 1 200 ? 23.570 -21.314 -6.721 1.00 93.00 200 ARG A N 1
ATOM 1529 C CA . ARG A 1 200 ? 24.413 -22.133 -5.839 1.00 93.00 200 ARG A CA 1
ATOM 1530 C C . ARG A 1 200 ? 23.626 -22.982 -4.835 1.00 93.00 200 ARG A C 1
ATOM 1532 O O . ARG A 1 200 ? 24.242 -23.612 -3.979 1.00 93.00 200 ARG A O 1
ATOM 1539 N N . GLY A 1 201 ? 22.291 -22.966 -4.884 1.00 92.75 201 GLY A N 1
ATOM 1540 C CA . GLY A 1 201 ? 21.437 -23.689 -3.935 1.00 92.75 201 GLY A CA 1
ATOM 1541 C C . GLY A 1 201 ? 21.596 -23.222 -2.485 1.00 92.75 201 GLY A C 1
ATOM 1542 O O . GLY A 1 201 ? 21.433 -24.009 -1.557 1.00 92.75 201 GLY A O 1
ATOM 1543 N N . MET A 1 202 ? 21.983 -21.958 -2.266 1.00 93.88 202 MET A N 1
ATOM 1544 C CA . MET A 1 202 ? 22.169 -21.399 -0.922 1.00 93.88 202 MET A CA 1
ATOM 1545 C C . MET A 1 202 ? 20.845 -20.953 -0.297 1.00 93.88 202 MET A C 1
ATOM 1547 O O . MET A 1 202 ? 20.693 -20.950 0.927 1.00 93.88 202 MET A O 1
ATOM 1551 N N . ILE A 1 203 ? 19.902 -20.540 -1.139 1.00 95.06 203 ILE A N 1
ATOM 1552 C CA . ILE A 1 203 ? 18.614 -19.993 -0.732 1.00 95.06 203 ILE A CA 1
ATOM 1553 C C . ILE A 1 203 ? 17.482 -20.633 -1.531 1.00 95.06 203 ILE A C 1
ATOM 1555 O O . ILE A 1 203 ? 17.660 -20.999 -2.689 1.00 95.06 203 ILE A O 1
ATOM 1559 N N . ALA A 1 204 ? 16.304 -20.693 -0.921 1.00 92.38 204 ALA A N 1
ATOM 1560 C CA . ALA A 1 204 ? 15.040 -20.924 -1.603 1.00 92.38 204 ALA A CA 1
ATOM 1561 C C . ALA A 1 204 ? 14.319 -19.583 -1.794 1.00 92.38 204 ALA A C 1
ATOM 1563 O O . ALA A 1 204 ? 14.331 -18.738 -0.894 1.00 92.38 204 ALA A O 1
ATOM 1564 N N . GLN A 1 205 ? 13.691 -19.392 -2.955 1.00 90.44 205 GLN A N 1
ATOM 1565 C CA . GLN A 1 205 ? 12.902 -18.205 -3.278 1.00 90.44 205 GLN A CA 1
ATOM 1566 C C . GLN A 1 205 ? 11.415 -18.568 -3.364 1.00 90.44 205 GLN A C 1
ATOM 1568 O O . GLN A 1 205 ? 11.054 -19.548 -4.012 1.00 90.44 205 GLN A O 1
ATOM 1573 N N . PHE A 1 206 ? 10.557 -17.748 -2.758 1.00 85.44 206 PHE A N 1
ATOM 1574 C CA . PHE A 1 206 ? 9.104 -17.905 -2.761 1.00 85.44 206 PHE A CA 1
ATOM 1575 C C . PHE A 1 206 ? 8.424 -16.655 -3.332 1.00 85.44 206 PHE A C 1
ATOM 1577 O O . PHE A 1 206 ? 8.864 -15.526 -3.100 1.00 85.44 206 PHE A O 1
ATOM 1584 N N . GLY A 1 207 ? 7.325 -16.859 -4.060 1.00 76.94 207 GLY A N 1
ATOM 1585 C CA . GLY A 1 207 ? 6.525 -15.783 -4.647 1.00 76.94 207 GLY A CA 1
ATOM 1586 C C . GLY A 1 207 ? 7.141 -15.122 -5.887 1.00 76.94 207 GLY A C 1
ATOM 1587 O O . GLY A 1 207 ? 8.219 -15.481 -6.365 1.00 76.94 207 GLY A O 1
ATOM 1588 N N . THR A 1 208 ? 6.423 -14.135 -6.419 1.00 67.62 208 THR A N 1
ATOM 1589 C CA . THR A 1 208 ? 6.800 -13.331 -7.594 1.00 67.62 208 THR A CA 1
ATOM 1590 C C . THR A 1 208 ? 6.919 -11.855 -7.217 1.00 67.62 208 THR A C 1
ATOM 1592 O O . THR A 1 208 ? 6.428 -11.442 -6.168 1.00 67.62 208 THR A O 1
ATOM 1595 N N . GLU A 1 209 ? 7.567 -11.026 -8.045 1.00 53.22 209 GLU A N 1
ATOM 1596 C CA . GLU A 1 209 ? 7.630 -9.582 -7.767 1.00 53.22 209 GLU A CA 1
ATOM 1597 C C . GLU A 1 209 ? 6.218 -8.973 -7.650 1.00 53.22 209 GLU A C 1
ATOM 1599 O O . GLU A 1 209 ? 5.348 -9.310 -8.455 1.00 53.22 209 GLU A O 1
ATOM 1604 N N . PRO A 1 210 ? 5.977 -8.063 -6.682 1.00 51.28 210 PRO A N 1
ATOM 1605 C CA . PRO A 1 210 ? 6.932 -7.484 -5.725 1.00 51.28 210 PRO A CA 1
ATOM 1606 C C . PRO A 1 210 ? 7.108 -8.277 -4.413 1.00 51.28 210 PRO A C 1
ATOM 1608 O O . PRO A 1 210 ? 7.948 -7.909 -3.598 1.00 51.28 210 PRO A O 1
ATOM 1611 N N . THR A 1 211 ? 6.355 -9.354 -4.198 1.00 70.25 211 THR A N 1
ATOM 1612 C CA . THR A 1 211 ? 6.271 -10.103 -2.930 1.00 70.25 211 THR A CA 1
ATOM 1613 C C . THR A 1 211 ? 7.274 -11.256 -2.838 1.00 70.25 211 THR A C 1
ATOM 1615 O O . THR A 1 211 ? 6.974 -12.295 -2.253 1.00 70.25 211 THR A O 1
ATOM 1618 N N . ILE A 1 212 ? 8.461 -11.107 -3.435 1.00 80.50 212 ILE A N 1
ATOM 1619 C CA . ILE A 1 212 ? 9.501 -12.140 -3.361 1.00 80.50 212 ILE A CA 1
ATOM 1620 C C . ILE A 1 212 ? 10.002 -12.233 -1.921 1.00 80.50 212 ILE A C 1
ATOM 1622 O O . ILE A 1 212 ? 10.439 -11.226 -1.357 1.00 80.50 212 ILE A O 1
ATOM 1626 N N . SER A 1 213 ? 10.005 -13.438 -1.362 1.00 89.88 213 SER A N 1
ATOM 1627 C CA . SER A 1 213 ? 10.671 -13.752 -0.101 1.00 89.88 213 SER A CA 1
ATOM 1628 C C . SER A 1 213 ? 11.716 -14.851 -0.287 1.00 89.88 213 SER A C 1
ATOM 1630 O O . SER A 1 213 ? 11.653 -15.637 -1.233 1.00 89.88 213 SER A O 1
ATOM 1632 N N . VAL A 1 214 ? 12.731 -14.866 0.574 1.00 93.56 214 VAL A N 1
ATOM 1633 C CA . VAL A 1 214 ? 13.864 -15.793 0.494 1.00 93.56 214 VAL A CA 1
ATOM 1634 C C . VAL A 1 214 ? 14.169 -16.410 1.854 1.00 93.56 214 VAL A C 1
ATOM 1636 O O . VAL A 1 214 ? 14.055 -15.751 2.886 1.00 93.56 214 VAL A O 1
ATOM 1639 N N . ALA A 1 215 ? 14.574 -17.676 1.865 1.00 93.12 215 ALA A N 1
ATOM 1640 C CA . ALA A 1 215 ? 15.022 -18.376 3.068 1.00 93.12 215 ALA A CA 1
ATOM 1641 C C . ALA A 1 215 ? 16.298 -19.173 2.783 1.00 93.12 215 ALA A C 1
ATOM 1643 O O . ALA A 1 215 ? 16.586 -19.486 1.631 1.00 93.12 215 ALA A O 1
ATOM 1644 N N . LEU A 1 216 ? 17.065 -19.520 3.820 1.00 93.19 216 LEU A N 1
ATOM 1645 C CA . LEU A 1 216 ? 18.258 -20.347 3.650 1.00 93.19 216 LEU A CA 1
ATOM 1646 C C . LEU A 1 216 ? 17.859 -21.784 3.340 1.00 93.19 216 LEU A C 1
ATOM 1648 O O . LEU A 1 216 ? 17.026 -22.372 4.039 1.00 93.19 216 LEU A O 1
ATOM 1652 N N . GLN A 1 217 ? 18.483 -22.352 2.313 1.00 90.12 217 GLN A N 1
ATOM 1653 C CA . GLN A 1 217 ? 18.323 -23.756 1.976 1.00 90.12 217 GLN A CA 1
ATOM 1654 C C . GLN A 1 217 ? 19.220 -24.593 2.893 1.00 90.12 217 GLN A C 1
ATOM 1656 O O . GLN A 1 217 ? 20.357 -24.234 3.194 1.00 90.12 217 GLN A O 1
ATOM 1661 N N . GLU A 1 218 ? 18.674 -25.682 3.426 1.00 75.81 218 GLU A N 1
ATOM 1662 C CA . GLU A 1 218 ? 19.438 -26.607 4.256 1.00 75.81 218 GLU A CA 1
ATOM 1663 C C . GLU A 1 218 ? 20.452 -27.349 3.369 1.00 75.81 218 GLU A C 1
ATOM 1665 O O . GLU A 1 218 ? 20.073 -27.783 2.276 1.00 75.81 218 GLU A O 1
ATOM 1670 N N . PRO A 1 219 ? 21.728 -27.500 3.781 1.00 66.81 219 PRO A N 1
ATOM 1671 C CA . PRO A 1 219 ? 22.592 -28.462 3.117 1.00 66.81 219 PRO A CA 1
ATOM 1672 C C . PRO A 1 219 ? 21.896 -29.810 3.255 1.00 66.81 219 PRO A C 1
ATOM 1674 O O . PRO A 1 219 ? 21.577 -30.210 4.374 1.00 66.81 219 PRO A O 1
ATOM 1677 N N . ALA A 1 220 ? 21.593 -30.464 2.133 1.00 54.22 220 ALA A N 1
ATOM 1678 C CA . ALA A 1 220 ? 20.953 -31.768 2.148 1.00 54.22 220 ALA A CA 1
ATOM 1679 C C . ALA A 1 220 ? 21.779 -32.692 3.052 1.00 54.22 220 ALA A C 1
ATOM 1681 O O . ALA A 1 220 ? 22.886 -33.098 2.697 1.00 54.22 220 ALA A O 1
ATOM 1682 N N . GLY A 1 221 ? 21.275 -32.967 4.258 1.00 43.25 221 GLY A N 1
ATOM 1683 C CA . GLY A 1 221 ? 21.864 -33.978 5.121 1.00 43.25 221 GLY A CA 1
ATOM 1684 C C . GLY A 1 221 ? 21.872 -35.318 4.378 1.00 43.25 221 GLY A C 1
ATOM 1685 O O . GLY A 1 221 ? 21.078 -35.498 3.446 1.00 43.25 221 GLY A O 1
ATOM 1686 N N . PRO A 1 222 ? 22.744 -36.270 4.758 1.00 41.59 222 PRO A N 1
ATOM 1687 C CA . PRO A 1 222 ? 22.718 -37.607 4.182 1.00 41.59 222 PRO A CA 1
ATOM 1688 C C . PRO A 1 222 ? 21.304 -38.167 4.350 1.00 41.59 222 PRO A C 1
ATOM 1690 O O . PRO A 1 222 ? 20.842 -38.435 5.460 1.00 41.59 222 PRO A O 1
ATOM 1693 N N . SER A 1 223 ? 20.582 -38.243 3.237 1.00 39.19 223 SER A N 1
ATOM 1694 C CA . SER A 1 223 ? 19.170 -38.579 3.225 1.00 39.19 223 SER A CA 1
ATOM 1695 C C . SER A 1 223 ? 19.018 -40.022 3.694 1.00 39.19 223 SER A C 1
ATOM 1697 O O . SER A 1 223 ? 19.459 -40.951 3.017 1.00 39.19 223 SER A O 1
ATOM 1699 N N . ARG A 1 224 ? 18.401 -40.228 4.865 1.00 40.12 224 ARG A N 1
ATOM 1700 C CA . ARG A 1 224 ? 17.810 -41.527 5.202 1.00 40.12 224 ARG A CA 1
ATOM 1701 C C . ARG A 1 224 ? 16.779 -41.827 4.120 1.00 40.12 224 ARG A C 1
ATOM 1703 O O . ARG A 1 224 ? 15.932 -40.988 3.833 1.00 40.12 224 ARG A O 1
ATOM 1710 N N . GLY A 1 225 ? 16.950 -42.987 3.491 1.00 38.88 225 GLY A N 1
ATOM 1711 C CA . GLY A 1 225 ? 16.361 -43.341 2.210 1.00 38.88 225 GLY A CA 1
ATOM 1712 C C . GLY A 1 225 ? 14.883 -43.000 2.084 1.00 38.88 225 GLY A C 1
ATOM 1713 O O . GLY A 1 225 ? 14.045 -43.519 2.815 1.00 38.88 225 GLY A O 1
ATOM 1714 N N . MET A 1 226 ? 14.580 -42.181 1.085 1.00 31.27 226 MET A N 1
ATOM 1715 C CA . MET A 1 226 ? 13.277 -42.170 0.451 1.00 31.27 226 MET A CA 1
ATOM 1716 C C . MET A 1 226 ? 13.515 -42.140 -1.059 1.00 31.27 226 MET A C 1
ATOM 1718 O O . MET A 1 226 ? 14.348 -41.392 -1.565 1.00 31.27 226 MET A O 1
ATOM 1722 N N . VAL A 1 227 ? 12.875 -43.092 -1.724 1.00 33.97 227 VAL A N 1
ATOM 1723 C CA . VAL A 1 227 ? 13.121 -43.573 -3.087 1.00 33.97 227 VAL A CA 1
ATOM 1724 C C . VAL A 1 227 ? 12.994 -42.442 -4.127 1.00 33.97 227 VAL A C 1
ATOM 1726 O O . VAL A 1 227 ? 12.046 -41.662 -4.042 1.00 33.97 227 VAL A O 1
ATOM 1729 N N . PRO A 1 228 ? 13.906 -42.339 -5.115 1.00 33.81 228 PRO A N 1
ATOM 1730 C CA . PRO A 1 228 ? 13.841 -41.312 -6.149 1.00 33.81 228 PRO A CA 1
ATOM 1731 C C . PRO A 1 228 ? 12.791 -41.649 -7.217 1.00 33.81 228 PRO A C 1
ATOM 1733 O O . PRO A 1 228 ? 12.716 -42.783 -7.689 1.00 33.81 228 PRO A O 1
ATOM 1736 N N . SER A 1 229 ? 12.040 -40.633 -7.649 1.00 27.45 229 SER A 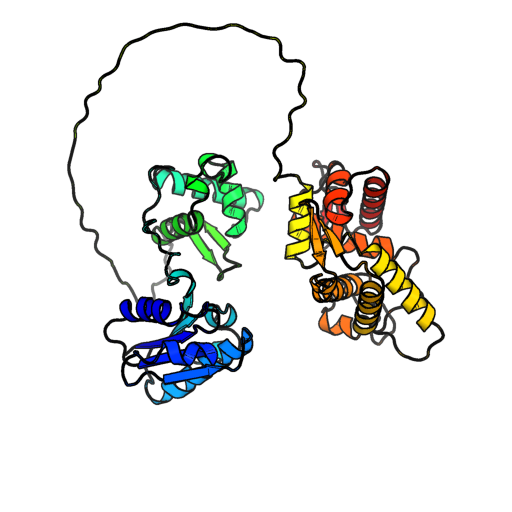N 1
ATOM 1737 C CA . SER A 1 229 ? 11.278 -40.636 -8.905 1.00 27.45 229 SER A CA 1
ATOM 1738 C C . SER A 1 229 ? 11.955 -39.657 -9.886 1.00 27.45 229 SER A C 1
ATOM 1740 O O . SER A 1 229 ? 12.318 -38.561 -9.447 1.00 27.45 229 SER A O 1
ATOM 1742 N N . PRO A 1 230 ? 12.232 -40.028 -11.154 1.00 41.09 230 PRO A N 1
ATOM 1743 C CA . PRO A 1 230 ? 13.247 -39.353 -11.966 1.00 41.09 230 PRO A CA 1
ATOM 1744 C C . PRO A 1 230 ? 12.725 -38.275 -12.939 1.00 41.09 230 PRO A C 1
ATOM 1746 O O . PRO A 1 230 ? 11.567 -38.284 -13.344 1.00 41.09 230 PRO A O 1
ATOM 1749 N N . ALA A 1 231 ? 13.701 -37.470 -13.396 1.00 31.33 231 ALA A N 1
ATOM 1750 C CA . ALA A 1 231 ? 13.755 -36.551 -14.550 1.00 31.33 231 ALA A CA 1
ATOM 1751 C C . ALA A 1 231 ? 13.188 -35.126 -14.328 1.00 31.33 231 ALA A C 1
ATOM 1753 O O . ALA A 1 231 ? 12.057 -34.951 -13.913 1.00 31.33 231 ALA A O 1
ATOM 1754 N N . SER A 1 232 ? 13.904 -34.026 -14.594 1.00 32.19 232 SER A N 1
ATOM 1755 C CA . SER A 1 232 ? 14.909 -33.812 -15.642 1.00 32.19 232 SER A CA 1
ATOM 1756 C C . SER A 1 232 ? 16.085 -32.933 -15.208 1.00 32.19 232 SER A C 1
ATOM 1758 O O . SER A 1 232 ? 15.931 -31.865 -14.621 1.00 32.19 232 SER A O 1
ATOM 1760 N N . THR A 1 233 ? 17.272 -33.394 -15.586 1.00 31.78 233 THR A N 1
ATOM 1761 C CA . THR A 1 233 ? 18.576 -32.741 -15.475 1.00 31.78 233 THR A CA 1
ATOM 1762 C C . THR A 1 233 ? 18.851 -31.938 -16.750 1.00 31.78 233 THR A C 1
ATOM 1764 O O . THR A 1 233 ? 18.706 -32.473 -17.848 1.00 31.78 233 THR A O 1
ATOM 1767 N N . ARG A 1 234 ? 19.337 -30.697 -16.640 1.00 31.92 234 ARG A N 1
ATOM 1768 C CA . ARG A 1 234 ? 20.209 -30.109 -17.670 1.00 31.92 234 ARG A CA 1
ATOM 1769 C C . ARG A 1 234 ? 21.404 -29.433 -17.015 1.00 31.92 234 ARG A C 1
ATOM 1771 O O . ARG A 1 234 ? 21.284 -28.406 -16.357 1.00 31.92 234 ARG A O 1
ATOM 1778 N N . SER A 1 235 ? 22.543 -30.081 -17.213 1.00 31.33 235 SER A N 1
ATOM 1779 C CA . SER A 1 235 ? 23.893 -29.647 -16.888 1.00 31.33 235 SER A CA 1
ATOM 1780 C C . SER A 1 235 ? 24.337 -28.530 -17.832 1.00 31.33 235 SER A C 1
ATOM 1782 O O . SER A 1 235 ? 24.109 -28.624 -19.037 1.00 31.33 235 SER A O 1
ATOM 1784 N N . VAL A 1 236 ? 25.036 -27.521 -17.309 1.00 32.44 236 VAL A N 1
ATOM 1785 C CA . VAL A 1 236 ? 25.899 -26.654 -18.121 1.00 32.44 236 VAL A CA 1
ATOM 1786 C C . VAL A 1 236 ? 27.325 -26.819 -17.616 1.00 32.44 236 VAL A C 1
ATOM 1788 O O . VAL A 1 236 ? 27.626 -26.620 -16.442 1.00 32.44 236 VAL A O 1
ATOM 1791 N N . THR A 1 237 ? 28.169 -27.270 -18.532 1.00 28.70 237 THR A N 1
ATOM 1792 C CA . THR A 1 237 ? 29.581 -27.595 -18.376 1.00 28.70 237 THR A CA 1
ATOM 1793 C C . THR A 1 237 ? 30.401 -26.322 -18.166 1.00 28.70 237 THR A C 1
ATOM 1795 O O . THR A 1 237 ? 30.327 -25.392 -18.966 1.00 28.70 237 THR A O 1
ATOM 1798 N N . ALA A 1 238 ? 31.203 -26.292 -17.102 1.00 29.34 238 ALA A N 1
ATOM 1799 C CA . ALA A 1 238 ? 32.205 -25.263 -16.858 1.00 29.34 238 ALA A CA 1
ATOM 1800 C C . ALA A 1 238 ? 33.468 -25.545 -17.688 1.00 29.34 238 ALA A C 1
ATOM 1802 O O . ALA A 1 238 ? 33.986 -26.661 -17.665 1.00 29.34 238 ALA A O 1
ATOM 1803 N N . VAL A 1 239 ? 33.987 -24.527 -18.379 1.00 31.23 239 VAL A N 1
ATOM 1804 C CA . VAL A 1 239 ? 35.338 -24.539 -18.955 1.00 31.23 239 VAL A CA 1
ATOM 1805 C C . VAL A 1 239 ? 36.207 -23.607 -18.121 1.00 31.23 239 VAL A C 1
ATOM 1807 O O . VAL A 1 239 ? 35.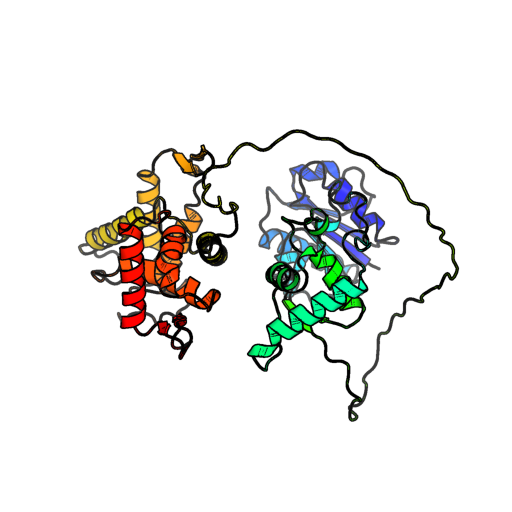925 -22.419 -17.985 1.00 31.23 239 VAL A O 1
ATOM 1810 N N . ALA A 1 240 ? 37.246 -24.188 -17.534 1.00 31.48 240 ALA A N 1
ATOM 1811 C CA . ALA A 1 240 ? 38.276 -23.504 -16.779 1.00 31.48 240 ALA A CA 1
ATOM 1812 C C . ALA A 1 240 ? 39.247 -22.766 -17.717 1.00 31.48 240 ALA A C 1
ATOM 1814 O O . ALA A 1 240 ? 39.642 -23.288 -18.758 1.00 31.48 240 ALA A O 1
ATOM 1815 N N . SER A 1 241 ? 39.697 -21.579 -17.313 1.00 32.09 241 SER A N 1
ATOM 1816 C CA . SER A 1 241 ? 40.977 -21.030 -17.760 1.00 32.09 241 SER A CA 1
ATOM 1817 C C . SER A 1 241 ? 41.793 -20.590 -16.557 1.00 32.09 241 SER A C 1
ATOM 1819 O O . SER A 1 241 ? 41.383 -19.765 -15.744 1.00 32.09 241 SER A O 1
ATOM 1821 N N . THR A 1 242 ? 42.933 -21.252 -16.448 1.00 31.44 242 THR A N 1
ATOM 1822 C CA . THR A 1 242 ? 44.022 -21.092 -15.495 1.00 31.44 242 THR A CA 1
ATOM 1823 C C . THR A 1 242 ? 45.015 -20.011 -15.925 1.00 31.44 242 THR A C 1
ATOM 1825 O O . THR A 1 242 ? 45.187 -19.781 -17.119 1.00 31.44 242 THR A O 1
ATOM 1828 N N . ALA A 1 243 ? 45.769 -19.539 -14.921 1.00 31.20 243 ALA A N 1
ATOM 1829 C CA . ALA A 1 243 ? 47.087 -18.883 -14.960 1.00 31.20 243 ALA A CA 1
ATOM 1830 C C . ALA A 1 243 ? 47.110 -17.351 -15.138 1.00 31.20 243 ALA A C 1
ATOM 1832 O O . ALA A 1 243 ? 46.301 -16.793 -15.861 1.00 31.20 243 ALA A O 1
ATOM 1833 N N . ALA A 1 244 ? 48.052 -16.587 -14.575 1.00 31.41 244 ALA A N 1
ATOM 1834 C CA . ALA A 1 244 ? 48.979 -16.728 -13.446 1.00 31.41 244 ALA A CA 1
ATOM 1835 C C . ALA A 1 244 ? 49.655 -15.346 -13.247 1.00 31.41 244 ALA A C 1
ATOM 1837 O O . ALA A 1 244 ? 49.945 -14.668 -14.224 1.00 31.41 244 ALA A O 1
ATOM 1838 N N . THR A 1 245 ? 49.898 -14.979 -11.984 1.00 31.77 245 THR A N 1
ATOM 1839 C CA . THR A 1 245 ? 51.074 -14.265 -11.427 1.00 31.77 245 THR A CA 1
ATOM 1840 C C . THR A 1 245 ? 51.662 -13.021 -12.129 1.00 31.77 245 THR A C 1
ATOM 1842 O O . THR A 1 245 ? 52.270 -13.142 -13.184 1.00 31.77 245 THR A O 1
ATOM 1845 N N . ALA A 1 246 ? 51.669 -11.867 -11.436 1.00 31.42 246 ALA A N 1
ATOM 1846 C CA . ALA A 1 246 ? 52.886 -11.209 -10.900 1.00 31.42 246 ALA A CA 1
ATOM 1847 C C . ALA A 1 246 ? 52.640 -9.736 -10.487 1.00 31.42 246 ALA A C 1
ATOM 1849 O O . ALA A 1 246 ? 52.317 -8.889 -11.313 1.00 31.42 246 ALA A O 1
ATOM 1850 N N . ASN A 1 247 ? 52.869 -9.432 -9.204 1.00 35.00 247 ASN A N 1
ATOM 1851 C CA . ASN A 1 247 ? 53.209 -8.088 -8.705 1.00 35.00 247 ASN A CA 1
ATOM 1852 C C . ASN A 1 247 ? 54.695 -7.793 -9.024 1.00 35.00 247 ASN A C 1
ATOM 1854 O O . ASN A 1 247 ? 55.466 -8.743 -9.190 1.00 35.00 247 ASN A O 1
ATOM 1858 N N . PRO A 1 248 ? 55.139 -6.520 -9.044 1.00 48.66 248 PRO A N 1
ATOM 1859 C CA . PRO A 1 248 ? 55.674 -5.940 -7.805 1.00 48.66 248 PRO A CA 1
ATOM 1860 C C . PRO A 1 248 ? 55.344 -4.454 -7.569 1.00 48.66 248 PRO A C 1
ATOM 1862 O O . PRO A 1 248 ? 54.931 -3.706 -8.448 1.00 48.66 248 PRO A O 1
ATOM 1865 N N . ALA A 1 249 ? 55.543 -4.078 -6.307 1.00 35.66 249 ALA A N 1
ATOM 1866 C CA . ALA A 1 249 ? 55.307 -2.789 -5.678 1.00 35.66 249 ALA A CA 1
ATOM 1867 C C . ALA A 1 249 ? 56.251 -1.659 -6.131 1.00 35.66 249 ALA A C 1
ATOM 1869 O O . ALA A 1 249 ? 57.385 -1.909 -6.540 1.00 35.66 249 ALA A O 1
ATOM 1870 N N . THR A 1 250 ? 55.825 -0.408 -5.915 1.00 31.38 250 THR A N 1
ATOM 1871 C CA . THR A 1 250 ? 56.722 0.713 -5.570 1.00 31.38 250 THR A CA 1
ATOM 1872 C C . THR A 1 250 ? 55.948 1.899 -4.966 1.00 31.38 250 THR A C 1
ATOM 1874 O O . THR A 1 250 ? 55.096 2.510 -5.600 1.00 31.38 250 THR A O 1
ATOM 1877 N N . THR A 1 251 ? 56.278 2.224 -3.720 1.00 35.03 251 THR A N 1
ATOM 1878 C CA . THR A 1 251 ? 56.251 3.560 -3.076 1.00 35.03 251 THR A CA 1
ATOM 1879 C C . THR A 1 251 ? 57.729 3.952 -2.834 1.00 35.03 251 THR A C 1
ATOM 1881 O O . THR A 1 251 ? 58.558 3.046 -2.980 1.00 35.03 251 THR A O 1
ATOM 1884 N N . PRO A 1 252 ? 58.145 5.189 -2.442 1.00 52.78 252 PRO A N 1
ATOM 1885 C CA . PRO A 1 252 ? 57.418 6.240 -1.692 1.00 52.78 252 PRO A CA 1
ATOM 1886 C C . PRO A 1 252 ? 57.782 7.713 -2.077 1.00 52.78 252 PRO A C 1
ATOM 1888 O O . PRO A 1 252 ? 58.495 7.935 -3.054 1.00 52.78 252 PRO A O 1
ATOM 1891 N N . THR A 1 253 ? 57.374 8.689 -1.232 1.00 30.39 253 THR A N 1
ATOM 1892 C CA . THR A 1 253 ? 58.105 9.928 -0.780 1.00 30.39 253 THR A CA 1
ATOM 1893 C C . THR A 1 253 ? 57.286 11.237 -0.961 1.00 30.39 253 THR A C 1
ATOM 1895 O O . THR A 1 253 ? 56.996 11.597 -2.094 1.00 30.39 253 THR A O 1
ATOM 1898 N N . THR A 1 254 ? 56.669 11.808 0.103 1.00 31.31 254 THR A N 1
ATOM 1899 C CA . THR A 1 254 ? 57.048 13.016 0.935 1.00 31.31 254 THR A CA 1
ATOM 1900 C C . THR A 1 254 ? 56.912 14.362 0.176 1.00 31.31 254 THR A C 1
ATOM 1902 O O . THR A 1 254 ? 57.203 14.389 -1.004 1.00 31.31 254 THR A O 1
ATOM 1905 N N . ALA A 1 255 ? 56.510 15.548 0.667 1.00 31.41 255 ALA A N 1
ATOM 1906 C CA . ALA A 1 255 ? 56.352 16.240 1.961 1.00 31.41 255 ALA A CA 1
ATOM 1907 C C . ALA A 1 255 ? 55.455 17.502 1.688 1.00 31.41 255 ALA A C 1
ATOM 1909 O O . ALA A 1 255 ? 55.483 17.998 0.568 1.00 31.41 255 ALA A O 1
ATOM 1910 N N . ALA A 1 256 ? 54.530 17.967 2.543 1.00 30.19 256 ALA A N 1
ATOM 1911 C CA . ALA A 1 256 ? 54.668 18.883 3.699 1.00 30.19 256 ALA A CA 1
ATOM 1912 C C . ALA A 1 256 ? 54.131 20.327 3.468 1.00 30.19 256 ALA A C 1
ATOM 1914 O O . ALA A 1 256 ? 54.318 20.903 2.404 1.00 30.19 256 ALA A O 1
ATOM 1915 N N . ALA A 1 257 ? 53.565 20.881 4.559 1.00 30.91 257 ALA A N 1
ATOM 1916 C CA . ALA A 1 257 ? 53.148 22.269 4.860 1.00 30.91 257 ALA A CA 1
ATOM 1917 C C . ALA A 1 257 ? 51.868 22.790 4.166 1.00 30.91 257 ALA A C 1
ATOM 1919 O O . ALA A 1 257 ? 51.738 22.710 2.957 1.00 30.91 257 ALA A O 1
ATOM 1920 N N . GLY A 1 258 ? 50.862 23.372 4.827 1.00 26.91 258 GLY A N 1
ATOM 1921 C CA . GLY A 1 258 ? 50.657 23.863 6.197 1.00 26.91 258 GLY A CA 1
ATOM 1922 C C . GLY A 1 258 ? 49.707 25.074 6.112 1.00 26.91 258 GLY A C 1
ATOM 1923 O O . GLY A 1 258 ? 49.838 25.815 5.149 1.00 26.91 258 GLY A O 1
ATOM 1924 N N . ILE A 1 259 ? 48.749 25.253 7.039 1.00 32.16 259 ILE A N 1
ATOM 1925 C CA . ILE A 1 259 ? 48.028 26.513 7.387 1.00 32.16 259 ILE A CA 1
ATOM 1926 C C . ILE A 1 259 ? 47.067 26.220 8.571 1.00 32.16 259 ILE A C 1
ATOM 1928 O O . ILE A 1 259 ? 46.642 25.074 8.722 1.00 32.16 259 ILE A O 1
ATOM 1932 N N . PRO A 1 260 ? 46.793 27.196 9.466 1.00 33.12 260 PRO A N 1
ATOM 1933 C CA . PRO A 1 260 ? 46.555 26.949 10.884 1.00 33.12 260 PRO A CA 1
ATOM 1934 C C . PRO A 1 260 ? 45.081 26.963 11.319 1.00 33.12 260 PRO A C 1
ATOM 1936 O O . PRO A 1 260 ? 44.173 27.352 10.591 1.00 33.12 260 PRO A O 1
ATOM 1939 N N . ALA A 1 261 ? 44.903 26.544 12.571 1.00 31.72 261 ALA A N 1
ATOM 1940 C CA . ALA A 1 261 ? 43.670 26.465 13.336 1.00 31.72 261 ALA A CA 1
ATOM 1941 C C . ALA A 1 261 ? 42.879 27.785 13.418 1.00 31.72 261 ALA A C 1
ATOM 1943 O O . ALA A 1 261 ? 43.420 28.827 13.790 1.00 31.72 261 ALA A O 1
ATOM 1944 N N . GLN A 1 262 ? 41.565 27.686 13.207 1.00 29.56 262 GLN A N 1
ATOM 1945 C CA . GLN A 1 262 ? 40.574 28.603 13.764 1.00 29.56 262 GLN A CA 1
ATOM 1946 C C . GLN A 1 262 ? 39.434 27.809 14.409 1.00 29.56 262 GLN A C 1
ATOM 1948 O O . GLN A 1 262 ? 39.025 26.750 13.936 1.00 29.56 262 GLN A O 1
ATOM 1953 N N . ALA A 1 263 ? 39.002 28.323 15.556 1.00 35.50 263 ALA A N 1
ATOM 1954 C CA . ALA A 1 263 ? 38.069 27.731 16.495 1.00 35.50 263 ALA A CA 1
ATOM 1955 C C . ALA A 1 263 ? 36.683 27.487 15.881 1.00 35.50 263 ALA A C 1
ATOM 1957 O O . ALA A 1 263 ? 36.045 28.416 15.387 1.00 35.50 263 ALA A O 1
ATOM 1958 N N . HIS A 1 264 ? 36.185 26.255 15.996 1.00 27.92 264 HIS A N 1
ATOM 1959 C CA . HIS A 1 264 ? 34.784 25.946 15.747 1.00 27.92 264 HIS A CA 1
ATOM 1960 C C . HIS A 1 264 ? 34.030 25.831 17.067 1.00 27.92 264 HIS A C 1
ATOM 1962 O O . HIS A 1 264 ? 34.274 24.949 17.888 1.00 27.92 264 HIS A O 1
ATOM 1968 N N . ALA A 1 265 ? 33.111 26.779 17.230 1.00 27.56 265 ALA A N 1
ATOM 1969 C CA . ALA A 1 265 ? 32.009 26.739 18.166 1.00 27.56 265 ALA A CA 1
ATOM 1970 C C . ALA A 1 265 ? 31.212 25.434 18.021 1.00 27.56 265 ALA A C 1
ATOM 1972 O O . ALA A 1 265 ? 31.067 24.893 16.924 1.00 27.56 265 ALA A O 1
ATOM 1973 N N . SER A 1 266 ? 30.679 24.967 19.147 1.00 32.84 266 SER A N 1
ATOM 1974 C CA . SER A 1 266 ? 29.766 23.836 19.267 1.00 32.84 266 SER A CA 1
ATOM 1975 C C . SER A 1 266 ? 28.647 23.897 18.223 1.00 32.84 266 SER A C 1
ATOM 1977 O O . SER A 1 266 ? 27.703 24.673 18.357 1.00 32.84 266 SER A O 1
ATOM 1979 N N . ALA A 1 267 ? 28.740 23.059 17.192 1.00 29.41 267 ALA A N 1
ATOM 1980 C CA . ALA A 1 267 ? 27.657 22.811 16.257 1.00 29.41 267 ALA A CA 1
ATOM 1981 C C . ALA A 1 267 ? 26.994 21.479 16.621 1.00 29.41 267 ALA A C 1
ATOM 1983 O O . ALA A 1 267 ? 27.615 20.417 16.585 1.00 29.41 267 ALA A O 1
ATOM 1984 N N . VAL A 1 268 ? 25.720 21.573 16.993 1.00 31.47 268 VAL A N 1
ATOM 1985 C CA . VAL A 1 268 ? 24.782 20.456 17.123 1.00 31.47 268 VAL A CA 1
ATOM 1986 C C . VAL A 1 268 ? 24.849 19.602 15.848 1.00 31.47 268 VAL A C 1
ATOM 1988 O O . VAL A 1 268 ? 24.793 20.168 14.751 1.00 31.47 268 VAL A O 1
ATOM 1991 N N . PRO A 1 269 ? 24.962 18.264 15.943 1.00 30.69 269 PRO A N 1
ATOM 1992 C CA . PRO A 1 269 ? 25.024 17.418 14.762 1.00 30.69 269 PRO A CA 1
ATOM 1993 C C . PRO A 1 269 ? 23.705 17.524 13.991 1.00 30.69 269 PRO A C 1
ATOM 1995 O O . PRO A 1 269 ? 22.638 17.134 14.465 1.00 30.69 269 PRO A O 1
ATOM 1998 N N . THR A 1 270 ? 23.783 18.071 12.782 1.00 35.16 270 THR A N 1
ATOM 1999 C CA . THR A 1 270 ? 22.700 18.078 11.800 1.00 35.16 270 THR A CA 1
ATOM 2000 C C . THR A 1 270 ? 22.510 16.646 11.309 1.00 35.16 270 THR A C 1
ATOM 2002 O O . THR A 1 270 ? 23.244 16.152 10.457 1.00 35.16 270 THR A O 1
ATOM 2005 N N . ALA A 1 271 ? 21.542 15.951 11.910 1.00 33.97 271 ALA A N 1
ATOM 2006 C CA . ALA A 1 271 ? 21.154 14.604 11.523 1.00 33.97 271 ALA A CA 1
ATOM 2007 C C . ALA A 1 271 ? 20.793 14.558 10.030 1.00 33.97 271 ALA A C 1
ATOM 2009 O O . ALA A 1 271 ? 19.990 15.353 9.536 1.00 33.97 271 ALA A O 1
ATOM 2010 N N . SER A 1 272 ? 21.393 13.606 9.320 1.00 35.03 272 SER A N 1
ATOM 2011 C CA . SER A 1 272 ? 21.145 13.327 7.912 1.00 35.03 272 SER A CA 1
ATOM 2012 C C . SER A 1 272 ? 19.652 13.135 7.638 1.00 35.03 272 SER A C 1
ATOM 2014 O O . SER A 1 272 ? 18.993 12.252 8.193 1.00 35.03 272 SER A O 1
ATOM 2016 N N . VAL A 1 273 ? 19.124 13.966 6.747 1.00 40.84 273 VAL A N 1
ATOM 2017 C CA . VAL A 1 273 ? 17.772 13.888 6.198 1.00 40.84 273 VAL A CA 1
ATOM 2018 C C . VAL A 1 273 ? 17.645 12.576 5.416 1.00 40.84 273 VAL A C 1
ATOM 2020 O O . VAL A 1 273 ? 18.154 12.518 4.304 1.00 40.84 273 VAL A O 1
ATOM 2023 N N . ASN A 1 274 ? 17.048 11.527 6.007 1.00 42.88 274 ASN A N 1
ATOM 2024 C CA . ASN A 1 274 ? 16.213 10.491 5.343 1.00 42.88 274 ASN A CA 1
ATOM 2025 C C . ASN A 1 274 ? 16.068 9.137 6.071 1.00 42.88 274 ASN A C 1
ATOM 2027 O O . ASN A 1 274 ? 15.547 8.209 5.463 1.00 42.88 274 ASN A O 1
ATOM 2031 N N . ASP A 1 275 ? 16.404 9.008 7.359 1.00 50.78 275 ASP A N 1
ATOM 2032 C CA . ASP A 1 275 ? 16.069 7.776 8.105 1.00 50.78 275 ASP A CA 1
ATOM 2033 C C . ASP A 1 275 ? 15.516 8.060 9.509 1.00 50.78 275 ASP A C 1
ATOM 2035 O O . ASP A 1 275 ? 15.929 7.503 10.520 1.00 50.78 275 ASP A O 1
ATOM 2039 N N . THR A 1 276 ? 14.583 9.013 9.607 1.00 76.94 276 THR A N 1
ATOM 2040 C CA . THR A 1 276 ? 13.886 9.238 10.882 1.00 76.94 276 THR A CA 1
ATOM 2041 C C . THR A 1 276 ? 12.805 8.179 11.056 1.00 76.94 276 THR A C 1
ATOM 2043 O O . THR A 1 276 ? 12.049 7.940 10.118 1.00 76.94 276 THR A O 1
ATOM 2046 N N . ARG A 1 277 ? 12.650 7.631 12.261 1.00 87.94 277 ARG A N 1
ATOM 2047 C CA . ARG A 1 277 ? 11.623 6.640 12.628 1.00 87.94 277 ARG A CA 1
ATOM 2048 C C . ARG A 1 277 ? 10.196 7.007 12.168 1.00 87.94 277 ARG A C 1
ATOM 2050 O O . ARG A 1 277 ? 9.463 6.152 11.684 1.00 87.94 277 ARG A O 1
ATOM 2057 N N . SER A 1 278 ? 9.856 8.303 12.134 1.00 89.69 278 SER A N 1
ATOM 2058 C CA . SER A 1 278 ? 8.613 8.818 11.519 1.00 89.69 278 SER A CA 1
ATOM 2059 C C . SER A 1 278 ? 8.422 8.422 10.048 1.00 89.69 278 SER A C 1
ATOM 2061 O O . SER A 1 278 ? 7.309 8.148 9.613 1.00 89.69 278 SER A O 1
ATOM 2063 N N . TRP A 1 279 ? 9.492 8.428 9.251 1.00 88.44 279 TRP A N 1
ATOM 2064 C CA . TRP A 1 279 ? 9.439 8.053 7.837 1.00 88.44 279 TRP A CA 1
ATOM 2065 C C . TRP A 1 279 ? 9.157 6.560 7.670 1.00 88.44 279 TRP A C 1
ATOM 2067 O O . TRP A 1 279 ? 8.393 6.186 6.782 1.00 88.44 279 TRP A O 1
ATOM 2077 N N . HIS A 1 280 ? 9.717 5.727 8.552 1.00 88.56 280 HIS A N 1
ATOM 2078 C CA . HIS A 1 280 ? 9.426 4.298 8.583 1.00 88.56 280 HIS A CA 1
ATOM 2079 C C . HIS A 1 280 ? 7.937 4.044 8.864 1.00 88.56 280 HIS A C 1
ATOM 2081 O O . HIS A 1 280 ? 7.273 3.387 8.065 1.00 88.56 280 HIS A O 1
ATOM 2087 N N . PHE A 1 281 ? 7.375 4.668 9.902 1.00 93.56 281 PHE A N 1
ATOM 2088 C CA . PHE A 1 281 ? 5.941 4.566 10.207 1.00 93.56 281 PHE A CA 1
ATOM 2089 C C . PHE A 1 281 ? 5.057 5.092 9.070 1.00 93.56 281 PHE A C 1
ATOM 2091 O O . PHE A 1 281 ? 4.099 4.437 8.664 1.00 93.56 281 PHE A O 1
ATOM 2098 N N . ALA A 1 282 ? 5.415 6.235 8.476 1.00 91.00 282 ALA A N 1
ATOM 2099 C CA . ALA A 1 282 ? 4.693 6.778 7.329 1.00 91.00 282 ALA A CA 1
ATOM 2100 C C . ALA A 1 282 ? 4.730 5.830 6.117 1.00 91.00 282 ALA A C 1
ATOM 2102 O O . ALA A 1 282 ? 3.753 5.737 5.379 1.00 91.00 282 ALA A O 1
ATOM 2103 N N . ASN A 1 283 ? 5.836 5.114 5.893 1.00 88.38 283 ASN A N 1
ATOM 2104 C CA . ASN A 1 283 ? 5.913 4.106 4.837 1.00 88.38 283 ASN A CA 1
ATOM 2105 C C . ASN A 1 283 ? 5.025 2.897 5.105 1.00 88.38 283 ASN A C 1
ATOM 2107 O O . ASN A 1 283 ? 4.382 2.434 4.166 1.00 88.38 283 ASN A O 1
ATOM 2111 N N . VAL A 1 284 ? 4.980 2.406 6.346 1.00 90.06 284 VAL A N 1
ATOM 2112 C CA . VAL A 1 284 ? 4.081 1.309 6.735 1.00 90.06 284 VAL A CA 1
ATOM 2113 C C . VAL A 1 284 ? 2.635 1.691 6.421 1.00 90.06 284 VAL A C 1
ATOM 2115 O O . VAL A 1 284 ? 1.951 0.963 5.704 1.00 90.06 284 VAL A O 1
ATOM 2118 N N . LEU A 1 285 ? 2.204 2.889 6.830 1.00 91.88 285 LEU A N 1
ATOM 2119 C CA . LEU A 1 285 ? 0.861 3.390 6.524 1.00 91.88 285 LEU A CA 1
ATOM 2120 C C . LEU A 1 285 ? 0.599 3.467 5.011 1.00 91.88 285 LEU A C 1
ATOM 2122 O O . LEU A 1 285 ? -0.448 3.012 4.553 1.00 91.88 285 LEU A O 1
ATOM 2126 N N . ARG A 1 286 ? 1.563 3.941 4.207 1.00 88.19 286 ARG A N 1
ATOM 2127 C CA . ARG A 1 286 ? 1.414 3.990 2.736 1.00 88.19 286 ARG A CA 1
ATOM 2128 C C . ARG A 1 286 ? 1.275 2.609 2.118 1.00 88.19 286 ARG A C 1
ATOM 2130 O O . ARG A 1 286 ? 0.441 2.417 1.235 1.00 88.19 286 ARG A O 1
ATOM 2137 N N . GLN A 1 287 ? 2.083 1.650 2.565 1.00 86.62 287 GLN A N 1
ATOM 2138 C CA . GLN A 1 287 ? 2.045 0.276 2.065 1.00 86.62 287 GLN A CA 1
ATOM 2139 C C . GLN A 1 287 ? 0.703 -0.396 2.372 1.00 86.62 287 GLN A C 1
ATOM 2141 O O . GLN A 1 287 ? 0.163 -1.097 1.518 1.00 86.62 287 GLN A O 1
ATOM 2146 N N . LEU A 1 288 ? 0.135 -0.111 3.545 1.00 85.31 288 LEU A N 1
ATOM 2147 C CA . LEU A 1 288 ? -1.178 -0.601 3.967 1.00 85.31 288 LEU A CA 1
ATOM 2148 C C . LEU A 1 288 ? -2.354 0.212 3.403 1.00 85.31 288 LEU A C 1
ATOM 2150 O O . LEU A 1 288 ? -3.503 -0.133 3.656 1.00 85.31 288 LEU A O 1
ATOM 2154 N N . ARG A 1 289 ? -2.090 1.273 2.624 1.00 86.69 289 ARG A N 1
ATOM 2155 C CA . ARG A 1 289 ? -3.099 2.230 2.128 1.00 86.69 289 ARG A CA 1
ATOM 2156 C C . ARG A 1 289 ? -3.893 2.913 3.250 1.00 86.69 289 ARG A C 1
ATOM 2158 O O . ARG A 1 289 ? -5.055 3.264 3.070 1.00 86.69 289 ARG A O 1
ATOM 2165 N N . LEU A 1 290 ? -3.239 3.138 4.387 1.00 87.50 290 LEU A N 1
ATOM 2166 C CA . LEU A 1 290 ? -3.766 3.838 5.558 1.00 87.50 290 LEU A CA 1
ATOM 2167 C C . LEU A 1 290 ? -3.224 5.270 5.696 1.00 87.50 290 LEU A C 1
ATOM 2169 O O . LEU A 1 290 ? -3.145 5.821 6.790 1.00 87.50 290 LEU A O 1
ATOM 2173 N N . GLY A 1 291 ? -2.829 5.880 4.578 1.00 80.62 291 GLY A N 1
ATOM 2174 C CA . GLY A 1 291 ? -2.275 7.232 4.532 1.00 80.62 291 GLY A CA 1
ATOM 2175 C C . GLY A 1 291 ? -0.741 7.264 4.461 1.00 80.62 291 GLY A C 1
ATOM 2176 O O . GLY A 1 291 ? -0.154 6.373 3.854 1.00 80.62 291 GLY A O 1
ATOM 2177 N N . PRO A 1 292 ? -0.069 8.293 5.008 1.00 71.69 292 PRO A N 1
ATOM 2178 C CA . PRO A 1 292 ? -0.648 9.343 5.839 1.00 71.69 292 PRO A CA 1
ATOM 2179 C C . PRO A 1 292 ? -1.356 10.410 4.981 1.00 71.69 292 PRO A C 1
ATOM 2181 O O . PRO A 1 292 ? -0.810 10.850 3.973 1.00 71.69 292 PRO A O 1
ATOM 2184 N N . TYR A 1 293 ? -2.559 10.821 5.401 1.00 87.25 293 TYR A N 1
ATOM 2185 C CA . TYR A 1 293 ? -3.342 11.931 4.822 1.00 87.25 293 TYR A CA 1
ATOM 2186 C C . TYR A 1 293 ? -3.436 13.116 5.810 1.00 87.25 293 TYR A C 1
ATOM 2188 O O . TYR A 1 293 ? -4.541 13.531 6.166 1.00 87.25 293 TYR A O 1
ATOM 2196 N N . PRO A 1 294 ? -2.311 13.611 6.361 1.00 88.06 294 PRO A N 1
ATOM 2197 C CA . PRO A 1 294 ? -2.328 14.516 7.510 1.00 88.06 294 PRO A CA 1
ATOM 2198 C C . PRO A 1 294 ? -3.029 15.848 7.215 1.00 88.06 294 PRO A C 1
ATOM 2200 O O . PRO A 1 294 ? -3.540 16.470 8.138 1.00 88.06 294 PRO A O 1
ATOM 2203 N N . GLU A 1 295 ? -3.087 16.269 5.949 1.00 87.94 295 GLU A N 1
ATOM 2204 C CA . GLU A 1 295 ? -3.622 17.572 5.548 1.00 87.94 295 GLU A CA 1
ATOM 2205 C C . GLU A 1 295 ? -5.145 17.665 5.678 1.00 87.94 295 GLU A C 1
ATOM 2207 O O . GLU A 1 295 ? -5.669 18.757 5.857 1.00 87.94 295 GLU A O 1
ATOM 2212 N N . VAL A 1 296 ? -5.856 16.539 5.561 1.00 93.56 296 VAL A N 1
ATOM 2213 C CA . VAL A 1 296 ? -7.328 16.517 5.454 1.00 93.56 296 VAL A CA 1
ATOM 2214 C C . VAL A 1 296 ? -7.998 15.517 6.396 1.00 93.56 296 VAL A C 1
ATOM 2216 O O . VAL A 1 296 ? -9.219 15.375 6.384 1.00 93.56 296 VAL A O 1
ATOM 2219 N N . ARG A 1 297 ? -7.226 14.780 7.205 1.00 92.69 297 ARG A N 1
ATOM 2220 C CA . ARG A 1 297 ? -7.764 13.673 8.009 1.00 92.69 297 ARG A CA 1
ATOM 2221 C C . ARG A 1 297 ? -8.742 14.127 9.089 1.00 92.69 297 ARG A C 1
ATOM 2223 O O . ARG A 1 297 ? -9.793 13.514 9.231 1.00 92.69 297 ARG A O 1
ATOM 2230 N N . HIS A 1 298 ? -8.423 15.180 9.839 1.00 93.00 298 HIS A N 1
ATOM 2231 C CA . HIS A 1 298 ? -9.338 15.666 10.877 1.00 93.00 298 HIS A CA 1
ATOM 2232 C C . HIS A 1 298 ? -10.611 16.262 10.273 1.00 93.00 298 HIS A C 1
ATOM 2234 O O . HIS A 1 298 ? -11.697 15.924 10.738 1.00 93.00 298 HIS A O 1
ATOM 2240 N N . ASP A 1 299 ? -10.493 17.015 9.174 1.00 96.06 299 ASP A N 1
ATOM 2241 C CA . ASP A 1 299 ? -11.650 17.503 8.418 1.00 96.06 299 ASP A CA 1
ATOM 2242 C C . ASP A 1 299 ? -12.537 16.341 7.964 1.00 96.06 299 ASP A C 1
ATOM 2244 O O . ASP A 1 299 ? -13.759 16.404 8.074 1.00 96.06 299 ASP A O 1
ATOM 2248 N N . LEU A 1 300 ? -11.934 15.244 7.493 1.00 96.69 300 LEU A N 1
ATOM 2249 C CA . LEU A 1 300 ? -12.668 14.035 7.135 1.00 96.69 300 LEU A CA 1
ATOM 2250 C C . LEU A 1 300 ? -13.420 13.450 8.332 1.00 96.69 300 LEU A C 1
ATOM 2252 O O . LEU A 1 300 ? -14.597 13.126 8.190 1.00 96.69 300 LEU A O 1
ATOM 2256 N N . TYR A 1 301 ? -12.787 13.350 9.502 1.00 96.56 301 TYR A N 1
ATOM 2257 C CA . TYR A 1 301 ? -13.449 12.860 10.714 1.00 96.56 301 TYR A CA 1
ATOM 2258 C C . TYR A 1 301 ? -14.621 13.755 11.130 1.00 96.56 301 TYR A C 1
ATOM 2260 O O . TYR A 1 301 ? -15.688 13.248 11.476 1.00 96.56 301 TYR A O 1
ATOM 2268 N N . ASP A 1 302 ? -14.456 15.074 11.041 1.00 97.12 302 ASP A N 1
ATOM 2269 C CA . ASP A 1 302 ? -15.523 16.037 11.315 1.00 97.12 302 ASP A CA 1
ATOM 2270 C C . ASP A 1 302 ? -16.698 15.870 10.349 1.00 97.12 302 ASP A C 1
ATOM 2272 O O . ASP A 1 302 ? -17.855 15.872 10.773 1.00 97.12 302 ASP A O 1
ATOM 2276 N N . ARG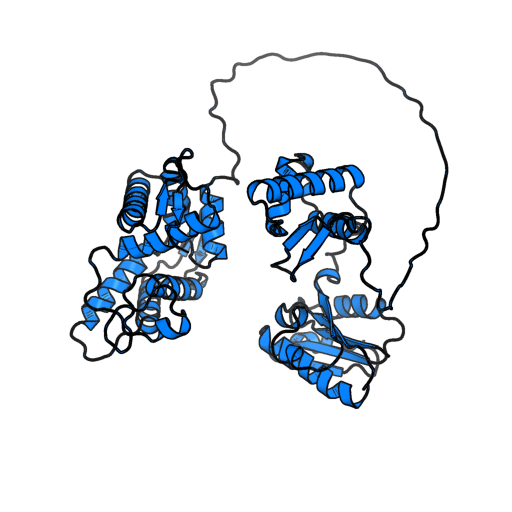 A 1 303 ? -16.424 15.643 9.056 1.00 97.38 303 ARG A N 1
ATOM 2277 C CA . ARG A 1 303 ? -17.477 15.370 8.065 1.00 97.38 303 ARG A CA 1
ATOM 2278 C C . ARG A 1 303 ? -18.190 14.052 8.308 1.00 97.38 303 ARG A C 1
ATOM 2280 O O . ARG A 1 303 ? -19.402 14.002 8.130 1.00 97.38 303 ARG A O 1
ATOM 2287 N N . ILE A 1 304 ? -17.483 13.007 8.731 1.00 97.38 304 ILE A N 1
ATOM 2288 C CA . ILE A 1 304 ? -18.107 11.731 9.097 1.00 97.38 304 ILE A CA 1
ATOM 2289 C C . ILE A 1 304 ? -19.124 11.945 10.224 1.00 97.38 304 ILE A C 1
ATOM 2291 O O . ILE A 1 304 ? -20.281 11.552 10.081 1.00 97.38 304 ILE A O 1
ATOM 2295 N N . ILE A 1 305 ? -18.724 12.630 11.298 1.00 96.94 305 ILE A N 1
ATOM 2296 C CA . ILE A 1 305 ? -19.599 12.905 12.444 1.00 96.94 305 ILE A CA 1
ATOM 2297 C C . ILE A 1 305 ? -20.801 13.755 12.017 1.00 96.94 305 ILE A C 1
ATOM 2299 O O . ILE A 1 305 ? -21.939 13.361 12.274 1.00 96.94 305 ILE A O 1
ATOM 2303 N N . ALA A 1 306 ? -20.571 14.858 11.298 1.00 96.44 306 ALA A N 1
ATOM 2304 C CA . ALA A 1 306 ? -21.643 15.736 10.830 1.00 96.44 306 ALA A CA 1
ATOM 2305 C C . ALA A 1 306 ? -22.657 14.998 9.938 1.00 96.44 306 ALA A C 1
ATOM 2307 O O . ALA A 1 306 ? -23.856 15.080 10.181 1.00 96.44 306 ALA A O 1
ATOM 2308 N N . ILE A 1 307 ? -22.195 14.201 8.965 1.00 96.44 307 ILE A N 1
ATOM 2309 C CA . ILE A 1 307 ? -23.083 13.437 8.071 1.00 96.44 307 ILE A CA 1
ATOM 2310 C C . ILE A 1 307 ? -23.905 12.409 8.852 1.00 96.44 307 ILE A C 1
ATOM 2312 O O . ILE A 1 307 ? -25.077 12.207 8.536 1.00 96.44 307 ILE A O 1
ATOM 2316 N N . THR A 1 308 ? -23.318 11.749 9.857 1.00 95.50 308 THR A N 1
ATOM 2317 C CA . THR A 1 308 ? -24.091 10.825 10.699 1.00 95.50 308 THR A CA 1
ATOM 2318 C C . THR A 1 308 ? -25.134 11.550 11.539 1.00 95.50 308 THR A C 1
ATOM 2320 O O . THR A 1 308 ? -26.238 11.044 11.653 1.00 95.50 308 THR A O 1
ATOM 2323 N N . GLN A 1 309 ? -24.841 12.744 12.065 1.00 94.50 309 GLN A N 1
ATOM 2324 C CA . GLN A 1 309 ? -25.816 13.558 12.801 1.00 94.50 309 GLN A CA 1
ATOM 2325 C C . GLN A 1 309 ? -26.955 14.043 11.895 1.00 94.50 309 GLN A C 1
ATOM 2327 O O . GLN A 1 309 ? -28.115 13.901 12.255 1.00 94.50 309 GLN A O 1
ATOM 2332 N N . GLU A 1 310 ? -26.642 14.529 10.690 1.00 94.12 310 GLU A N 1
ATOM 2333 C CA . GLU A 1 310 ? -27.640 14.919 9.680 1.00 94.12 310 GLU A CA 1
ATOM 2334 C C . GLU A 1 310 ? -28.569 13.760 9.281 1.00 94.12 310 GLU A C 1
ATOM 2336 O O . GLU A 1 310 ? -29.708 13.979 8.873 1.00 94.12 310 GLU A O 1
ATOM 2341 N N . ASN A 1 311 ? -28.072 12.522 9.338 1.00 93.81 311 ASN A N 1
ATOM 2342 C CA . ASN A 1 311 ? -28.829 11.338 8.952 1.00 93.81 311 ASN A CA 1
ATOM 2343 C C . ASN A 1 311 ? -29.660 10.738 10.097 1.00 93.81 311 ASN A C 1
ATOM 2345 O O . ASN A 1 311 ? -30.535 9.934 9.794 1.00 93.81 311 ASN A O 1
ATOM 2349 N N . GLN A 1 312 ? -29.468 11.162 11.355 1.00 89.19 312 GLN A N 1
ATOM 2350 C CA . GLN A 1 312 ? -30.215 10.630 12.509 1.00 89.19 312 GLN A CA 1
ATOM 2351 C C . GLN A 1 312 ? -31.732 10.789 12.361 1.00 89.19 312 GLN A C 1
ATOM 2353 O O . GLN A 1 312 ? -32.484 9.909 12.771 1.00 89.19 312 GLN A O 1
ATOM 2358 N N . ASP A 1 313 ? -32.175 11.874 11.722 1.00 86.25 313 ASP A N 1
ATOM 2359 C CA . ASP A 1 313 ? -33.595 12.156 11.483 1.00 86.25 313 ASP A CA 1
ATOM 2360 C C . ASP A 1 313 ? -34.114 11.569 10.154 1.00 86.25 313 ASP A C 1
ATOM 2362 O O . ASP A 1 313 ? -35.289 11.713 9.808 1.00 86.25 313 ASP A O 1
ATOM 2366 N N . SER A 1 314 ? -33.251 10.917 9.368 1.00 87.56 314 SER A N 1
ATOM 2367 C CA . SER A 1 314 ? -33.595 10.372 8.056 1.00 87.56 314 SER A CA 1
ATOM 2368 C C . SER A 1 314 ? -33.921 8.884 8.131 1.00 87.56 314 SER A C 1
ATOM 2370 O O . SER A 1 314 ? -33.183 8.095 8.706 1.00 87.56 314 SER A O 1
ATOM 2372 N N . SER A 1 315 ? -34.985 8.456 7.448 1.00 79.38 315 SER A N 1
ATOM 2373 C CA . SER A 1 315 ? -35.290 7.027 7.275 1.00 79.38 315 SER A CA 1
ATOM 2374 C C . SER A 1 315 ? -34.374 6.321 6.262 1.00 79.38 315 SER A C 1
ATOM 2376 O O . SER A 1 315 ? -34.517 5.119 6.049 1.00 79.38 315 SER A O 1
ATOM 2378 N N . ALA A 1 316 ? -33.478 7.049 5.585 1.00 87.00 316 ALA A N 1
ATOM 2379 C CA . ALA A 1 316 ? -32.580 6.480 4.587 1.00 87.00 316 ALA A CA 1
ATOM 2380 C C . ALA A 1 316 ? -31.358 5.830 5.249 1.00 87.00 316 ALA A C 1
ATOM 2382 O O . ALA A 1 316 ? -30.580 6.505 5.923 1.00 87.00 316 ALA A O 1
ATOM 2383 N N . GLU A 1 317 ? -31.164 4.538 4.987 1.00 90.38 317 GLU A N 1
ATOM 2384 C CA . GLU A 1 317 ? -30.052 3.752 5.517 1.00 90.38 317 GLU A CA 1
ATOM 2385 C C . GLU A 1 317 ? -28.692 4.291 5.038 1.00 90.38 317 GLU A C 1
ATOM 2387 O O . GLU A 1 317 ? -28.399 4.362 3.839 1.00 90.38 317 GLU A O 1
ATOM 2392 N N . LEU A 1 318 ? -27.840 4.673 5.990 1.00 96.06 318 LEU A N 1
ATOM 2393 C CA . LEU A 1 318 ? -26.498 5.175 5.725 1.00 96.06 318 LEU A CA 1
ATOM 2394 C C . LEU A 1 318 ? -25.472 4.051 5.869 1.00 96.06 318 LEU A C 1
ATOM 2396 O O . LEU A 1 318 ? -25.112 3.652 6.975 1.00 96.06 318 LEU A O 1
ATOM 2400 N N . THR A 1 319 ? -24.973 3.565 4.735 1.00 96.88 319 THR A N 1
ATOM 2401 C CA . THR A 1 319 ? -23.943 2.518 4.697 1.00 96.88 319 THR A CA 1
ATOM 2402 C C . THR A 1 319 ? -22.530 3.083 4.833 1.00 96.88 319 THR A C 1
ATOM 2404 O O . THR A 1 319 ? -22.275 4.235 4.464 1.00 96.88 319 THR A O 1
ATOM 2407 N N . VAL A 1 320 ? -21.575 2.255 5.277 1.00 96.94 320 VAL A N 1
ATOM 2408 C CA . VAL A 1 320 ? -20.149 2.625 5.418 1.00 96.94 320 VAL A CA 1
ATOM 2409 C C . VAL A 1 320 ? -19.590 3.242 4.133 1.00 96.94 320 VAL A C 1
ATOM 2411 O O . VAL A 1 320 ? -18.955 4.299 4.159 1.00 96.94 320 VAL A O 1
ATOM 2414 N N . ARG A 1 321 ? -19.852 2.615 2.978 1.00 96.31 321 ARG A N 1
ATOM 2415 C CA . ARG A 1 321 ? -19.397 3.122 1.675 1.00 96.31 321 ARG A CA 1
ATOM 2416 C C . ARG A 1 321 ? -19.997 4.488 1.352 1.00 96.31 321 ARG A C 1
ATOM 2418 O O . ARG A 1 321 ? -19.294 5.350 0.825 1.00 96.31 321 ARG A O 1
ATOM 2425 N N . THR A 1 322 ? -21.286 4.675 1.621 1.00 96.69 322 THR A N 1
ATOM 2426 C CA . THR A 1 322 ? -21.990 5.929 1.318 1.00 96.69 322 THR A CA 1
ATOM 2427 C C . THR A 1 322 ? -21.491 7.059 2.209 1.00 96.69 322 THR A C 1
ATOM 2429 O O . THR A 1 322 ? -21.220 8.151 1.708 1.00 96.69 322 THR A O 1
ATOM 2432 N N . LEU A 1 323 ? -21.295 6.776 3.497 1.00 97.44 323 LEU A N 1
ATOM 2433 C CA . LEU A 1 323 ? -20.730 7.700 4.472 1.00 97.44 323 LEU A CA 1
ATOM 2434 C C . LEU A 1 323 ? -19.318 8.148 4.069 1.00 97.44 323 LEU A C 1
ATOM 2436 O O . LEU A 1 323 ? -19.087 9.346 3.910 1.00 97.44 323 LEU A O 1
ATOM 2440 N N . ALA A 1 324 ? -18.407 7.206 3.801 1.00 97.38 324 ALA A N 1
ATOM 2441 C CA . ALA A 1 324 ? -17.042 7.521 3.373 1.00 97.38 324 ALA A CA 1
ATOM 2442 C C . ALA A 1 324 ? -17.018 8.357 2.083 1.00 97.38 324 ALA A C 1
ATOM 2444 O O . ALA A 1 324 ? -16.346 9.386 2.013 1.00 97.38 324 ALA A O 1
ATOM 2445 N N . ARG A 1 325 ? -17.802 7.962 1.071 1.00 97.81 325 ARG A N 1
ATOM 2446 C CA . ARG A 1 325 ? -17.871 8.675 -0.211 1.00 97.81 325 ARG A CA 1
ATOM 2447 C C . ARG A 1 325 ? -18.419 10.096 -0.058 1.00 97.81 325 ARG A C 1
ATOM 2449 O O . ARG A 1 325 ? -17.868 11.017 -0.659 1.00 97.81 325 ARG A O 1
ATOM 2456 N N . ARG A 1 326 ? -19.490 10.289 0.725 1.00 97.88 326 ARG A N 1
ATOM 2457 C CA . ARG A 1 326 ? -20.058 11.624 0.991 1.00 97.88 326 ARG A CA 1
ATOM 2458 C C . ARG A 1 326 ? -19.073 12.502 1.759 1.00 97.88 326 ARG A C 1
ATOM 2460 O O . ARG A 1 326 ? -18.879 13.649 1.367 1.00 97.88 326 ARG A O 1
ATOM 2467 N N . ALA A 1 327 ? -18.428 11.962 2.792 1.00 98.06 327 ALA A N 1
ATOM 2468 C CA . ALA A 1 327 ? -17.457 12.701 3.591 1.00 98.06 327 ALA A CA 1
ATOM 2469 C C . ALA A 1 327 ? -16.271 13.166 2.736 1.00 98.06 327 ALA A C 1
ATOM 2471 O O . ALA A 1 327 ? -15.962 14.354 2.714 1.00 98.06 327 ALA A O 1
ATOM 2472 N N . VAL A 1 328 ? -15.678 12.273 1.935 1.00 97.75 328 VAL A N 1
ATOM 2473 C CA . VAL A 1 328 ? -14.575 12.626 1.025 1.00 97.75 328 VAL A CA 1
ATOM 2474 C C . VAL A 1 328 ? -15.003 13.651 -0.023 1.00 97.75 328 VAL A C 1
ATOM 2476 O O . VAL A 1 328 ? -14.243 14.571 -0.312 1.00 97.75 328 VAL A O 1
ATOM 2479 N N . ALA A 1 329 ? -16.214 13.543 -0.577 1.00 97.81 329 ALA A N 1
ATOM 2480 C CA . ALA A 1 329 ? -16.719 14.528 -1.531 1.00 97.81 329 ALA A CA 1
ATOM 2481 C C . ALA A 1 329 ? -16.841 15.933 -0.910 1.00 97.81 329 ALA A C 1
ATOM 2483 O O . ALA A 1 329 ? -16.441 16.906 -1.547 1.00 97.81 329 ALA A O 1
ATOM 2484 N N . GLN A 1 330 ? -17.330 16.036 0.333 1.00 97.94 330 GLN A N 1
ATOM 2485 C CA . GLN A 1 330 ? -17.430 17.309 1.058 1.00 97.94 330 GLN A CA 1
ATOM 2486 C C . GLN A 1 330 ? -16.060 17.867 1.470 1.00 97.94 330 GLN A C 1
ATOM 2488 O O . GLN A 1 330 ? -15.827 19.070 1.383 1.00 97.94 330 GLN A O 1
ATOM 2493 N N . VAL A 1 331 ? -15.127 17.012 1.898 1.00 97.50 331 VAL A N 1
ATOM 2494 C CA . VAL A 1 331 ? -13.745 17.440 2.169 1.00 97.50 331 VAL A CA 1
ATOM 2495 C C . VAL A 1 331 ? -13.104 17.961 0.886 1.00 97.50 331 VAL A C 1
ATOM 2497 O O . VAL A 1 331 ? -12.537 19.046 0.885 1.00 97.50 331 VAL A O 1
ATOM 2500 N N . ARG A 1 332 ? -13.257 17.247 -0.236 1.00 96.88 332 ARG A N 1
ATOM 2501 C CA . ARG A 1 332 ? -12.726 17.674 -1.536 1.00 96.88 332 ARG A CA 1
ATOM 2502 C C . ARG A 1 332 ? -13.297 19.015 -1.990 1.00 96.88 332 ARG A C 1
ATOM 2504 O O . ARG A 1 332 ? -12.543 19.823 -2.523 1.00 96.88 332 ARG A O 1
ATOM 2511 N N . SER A 1 333 ? -14.598 19.259 -1.820 1.00 96.25 333 SER A N 1
ATOM 2512 C CA . SER A 1 333 ? -15.201 20.535 -2.231 1.00 96.25 333 SER A CA 1
ATOM 2513 C C . SER A 1 333 ? -14.676 21.716 -1.417 1.00 96.25 333 SER A C 1
ATOM 2515 O O . SER A 1 333 ? -14.545 22.809 -1.960 1.00 96.25 333 SER A O 1
ATOM 2517 N N . ASN A 1 334 ? -14.347 21.480 -0.144 1.00 95.25 334 ASN A N 1
ATOM 2518 C CA . ASN A 1 334 ? -13.912 22.512 0.799 1.00 95.25 334 ASN A CA 1
ATOM 2519 C C . ASN A 1 334 ? -12.383 22.619 0.920 1.00 95.25 334 ASN A C 1
ATOM 2521 O O . ASN A 1 334 ? -11.885 23.533 1.571 1.00 95.25 334 ASN A O 1
ATOM 2525 N N . ALA A 1 335 ? -11.643 21.693 0.311 1.00 94.38 335 ALA A N 1
ATOM 2526 C CA . ALA A 1 335 ? -10.190 21.676 0.330 1.00 94.38 335 ALA A CA 1
ATOM 2527 C C . ALA A 1 335 ? -9.591 22.874 -0.430 1.00 94.38 335 ALA A C 1
ATOM 2529 O O . ALA A 1 335 ? -10.164 23.302 -1.444 1.00 94.38 335 ALA A O 1
ATOM 2530 N N . PRO A 1 336 ? -8.416 23.372 0.004 1.00 94.50 336 PRO A N 1
ATOM 2531 C CA . PRO A 1 336 ? -7.699 24.426 -0.706 1.00 94.50 336 PRO A CA 1
ATOM 2532 C C . PRO A 1 336 ? -7.343 23.985 -2.131 1.00 94.50 336 PRO A C 1
ATOM 2534 O O . PRO A 1 336 ? -7.226 22.792 -2.417 1.00 94.50 336 PRO A O 1
ATOM 2537 N N . GLU A 1 337 ? -7.140 24.947 -3.036 1.00 94.19 337 GLU A N 1
ATOM 2538 C CA . GLU A 1 337 ? -6.731 24.645 -4.417 1.00 94.19 337 GLU A CA 1
ATOM 2539 C C . GLU A 1 337 ? -5.377 23.931 -4.488 1.00 94.19 337 GLU A C 1
ATOM 2541 O O . GLU A 1 337 ? -5.144 23.139 -5.401 1.00 94.19 337 GLU A O 1
ATOM 2546 N N . HIS A 1 338 ? -4.507 24.188 -3.512 1.00 93.12 338 HIS A N 1
ATOM 2547 C CA . HIS A 1 338 ? -3.149 23.674 -3.444 1.00 93.12 338 HIS A CA 1
ATOM 2548 C C . HIS A 1 338 ? -2.816 23.247 -2.011 1.00 93.12 338 HIS A C 1
ATOM 2550 O O . HIS A 1 338 ? -3.130 23.957 -1.055 1.00 93.12 338 HIS A O 1
ATOM 2556 N N . PHE A 1 339 ? -2.175 22.088 -1.867 1.00 89.44 339 PHE A N 1
ATOM 2557 C CA . PHE A 1 339 ? -1.655 21.600 -0.593 1.00 89.44 339 PHE A CA 1
ATOM 2558 C C . PHE A 1 339 ? -0.144 21.837 -0.522 1.00 89.44 339 PHE A C 1
ATOM 2560 O O . PHE A 1 339 ? 0.579 21.311 -1.377 1.00 89.44 339 PHE A O 1
ATOM 2567 N N . PRO A 1 340 ? 0.351 22.558 0.497 1.00 85.56 340 PRO A N 1
ATOM 2568 C CA . PRO A 1 340 ? 1.774 22.827 0.627 1.00 85.56 340 PRO A CA 1
ATOM 2569 C C . PRO A 1 340 ? 2.535 21.534 0.928 1.00 85.56 340 PRO A C 1
ATOM 2571 O O . PRO A 1 340 ? 2.177 20.788 1.843 1.00 85.56 340 PRO A O 1
ATOM 2574 N N . ARG A 1 341 ? 3.622 21.263 0.194 1.00 82.00 341 ARG A N 1
ATOM 2575 C CA . ARG A 1 341 ? 4.545 20.163 0.522 1.00 82.00 341 ARG A CA 1
ATOM 2576 C C . ARG A 1 341 ? 5.880 20.690 1.017 1.00 82.00 341 ARG A C 1
ATOM 2578 O O . ARG A 1 341 ? 6.346 21.763 0.654 1.00 82.00 341 ARG A O 1
ATOM 2585 N N . ARG A 1 342 ? 6.565 19.847 1.791 1.00 69.50 342 ARG A N 1
ATOM 2586 C CA . ARG A 1 342 ? 7.859 20.156 2.421 1.00 69.50 342 ARG A CA 1
ATOM 2587 C C . ARG A 1 342 ? 8.962 20.592 1.444 1.00 69.50 342 ARG A C 1
ATOM 2589 O O . ARG A 1 342 ? 9.878 21.290 1.857 1.00 69.50 342 ARG A O 1
ATOM 2596 N N . ASN A 1 343 ? 8.878 20.194 0.175 1.00 74.56 343 ASN A N 1
ATOM 2597 C CA . ASN A 1 343 ? 9.879 20.527 -0.843 1.00 74.56 343 ASN A CA 1
ATOM 2598 C C . ASN A 1 343 ? 9.575 21.840 -1.589 1.00 74.56 343 ASN A C 1
ATOM 2600 O O . ASN A 1 343 ? 10.256 22.135 -2.565 1.00 74.56 343 ASN A O 1
ATOM 2604 N N . GLY A 1 344 ? 8.553 22.597 -1.169 1.00 74.06 344 GLY A N 1
ATOM 2605 C CA . GLY A 1 344 ? 8.116 23.826 -1.843 1.00 74.06 344 GLY A CA 1
ATOM 2606 C C . GLY A 1 344 ? 7.330 23.594 -3.138 1.00 74.06 344 GLY A C 1
ATOM 2607 O O . GLY A 1 344 ? 7.019 24.554 -3.830 1.00 74.06 344 GLY A O 1
ATOM 2608 N N . ASP A 1 345 ? 7.026 22.336 -3.468 1.00 83.44 345 ASP A N 1
ATOM 2609 C CA . ASP A 1 345 ? 6.126 21.970 -4.563 1.00 83.44 345 ASP A CA 1
ATOM 2610 C C . ASP A 1 345 ? 4.701 21.843 -4.021 1.00 83.44 345 ASP A C 1
ATOM 2612 O O . ASP A 1 345 ? 4.437 21.031 -3.130 1.00 83.44 345 ASP A O 1
ATOM 2616 N N . ASP A 1 346 ? 3.787 22.643 -4.547 1.00 89.56 346 ASP A N 1
ATOM 2617 C CA . ASP A 1 346 ? 2.387 22.619 -4.156 1.00 89.56 346 ASP A CA 1
ATOM 2618 C C . ASP A 1 346 ? 1.652 21.502 -4.900 1.00 89.56 346 ASP A C 1
ATOM 2620 O O . ASP A 1 346 ? 1.745 21.363 -6.118 1.00 89.56 346 ASP A O 1
ATOM 2624 N N . LEU A 1 347 ? 0.881 20.689 -4.178 1.00 89.38 347 LEU A N 1
ATOM 2625 C CA . LEU A 1 347 ? 0.061 19.645 -4.786 1.00 89.38 347 LEU A CA 1
ATOM 2626 C C . LEU A 1 347 ? -1.317 20.210 -5.148 1.00 89.38 347 LEU A C 1
ATOM 2628 O O . LEU A 1 347 ? -2.080 20.525 -4.234 1.00 89.38 347 LEU A O 1
ATOM 2632 N N . PRO A 1 348 ? -1.695 20.266 -6.438 1.00 93.19 348 PRO A N 1
ATOM 2633 C CA . PRO A 1 348 ? -3.029 20.702 -6.824 1.00 93.19 348 PRO A CA 1
ATOM 2634 C C . PRO A 1 348 ? -4.104 19.789 -6.237 1.00 93.19 348 PRO A C 1
ATOM 2636 O O . PRO A 1 348 ? -3.951 18.562 -6.234 1.00 93.19 348 PRO A O 1
ATOM 2639 N N . ARG A 1 349 ? -5.228 20.378 -5.827 1.00 94.00 349 ARG A N 1
ATOM 2640 C CA . ARG A 1 349 ? -6.381 19.687 -5.238 1.00 94.00 349 ARG A CA 1
ATOM 2641 C C . ARG A 1 349 ? -6.813 18.475 -6.049 1.00 94.00 349 ARG A C 1
ATOM 2643 O O . ARG A 1 349 ? -7.028 17.405 -5.494 1.00 94.00 349 ARG A O 1
ATOM 2650 N N . ASP A 1 350 ? -6.899 18.606 -7.368 1.00 92.12 350 ASP A N 1
ATOM 2651 C CA . ASP A 1 350 ? -7.362 17.523 -8.245 1.00 92.12 350 ASP A CA 1
ATOM 2652 C C . ASP A 1 350 ? -6.345 16.391 -8.435 1.00 92.12 350 ASP A C 1
ATOM 2654 O O . ASP A 1 350 ? -6.713 15.309 -8.888 1.00 92.12 350 ASP A O 1
ATOM 2658 N N . ARG A 1 351 ? -5.081 16.612 -8.056 1.00 91.62 351 ARG A N 1
ATOM 2659 C CA . ARG A 1 351 ? -4.037 15.578 -8.025 1.00 91.62 351 ARG A CA 1
ATOM 2660 C C . ARG A 1 351 ? -3.909 14.901 -6.659 1.00 91.62 351 ARG A C 1
ATOM 2662 O O . ARG A 1 351 ? -3.122 13.963 -6.536 1.00 91.62 351 ARG A O 1
ATOM 2669 N N . TYR A 1 352 ? -4.645 15.359 -5.645 1.00 92.25 352 TYR A N 1
ATOM 2670 C CA . TYR A 1 352 ? -4.705 14.681 -4.354 1.00 92.25 352 TYR A CA 1
ATOM 2671 C C . TYR A 1 352 ? -5.353 13.300 -4.507 1.00 92.25 352 TYR A C 1
ATOM 2673 O O . TYR A 1 352 ? -6.269 13.106 -5.309 1.00 92.25 352 TYR A O 1
ATOM 2681 N N . ASP A 1 353 ? -4.886 12.324 -3.730 1.00 92.44 353 ASP A N 1
ATOM 2682 C CA . ASP A 1 353 ? -5.367 10.942 -3.794 1.00 92.44 353 ASP A CA 1
ATOM 2683 C C . ASP A 1 353 ? -6.710 10.768 -3.058 1.00 92.44 353 ASP A C 1
ATOM 2685 O O . ASP A 1 353 ? -6.821 10.080 -2.043 1.00 92.44 353 ASP A O 1
ATOM 2689 N N . TRP A 1 354 ? -7.762 11.405 -3.580 1.00 94.88 354 TRP A N 1
ATOM 2690 C CA . TRP A 1 354 ? -9.118 11.341 -3.021 1.00 94.88 354 TRP A CA 1
ATOM 2691 C C . TRP A 1 354 ? -9.668 9.918 -2.970 1.00 94.88 354 TRP A C 1
ATOM 2693 O O . TRP A 1 354 ? -10.390 9.553 -2.045 1.00 94.88 354 TRP A O 1
ATOM 2703 N N . ARG A 1 355 ? -9.321 9.095 -3.965 1.00 93.50 355 ARG A N 1
ATOM 2704 C CA . ARG A 1 355 ? -9.754 7.698 -4.018 1.00 93.50 355 ARG A CA 1
ATOM 2705 C C . ARG A 1 355 ? -9.048 6.863 -2.953 1.00 93.50 355 ARG A C 1
ATOM 2707 O O . ARG A 1 355 ? -9.676 5.988 -2.361 1.00 93.50 355 ARG A O 1
ATOM 2714 N N . GLY A 1 356 ? -7.764 7.112 -2.712 1.00 93.12 356 GLY A N 1
ATOM 2715 C CA . GLY A 1 356 ? -7.046 6.529 -1.588 1.00 93.12 356 GLY A CA 1
ATOM 2716 C C . GLY A 1 356 ? -7.658 6.934 -0.252 1.00 93.12 356 GLY A C 1
ATOM 2717 O O . GLY A 1 356 ? -7.912 6.052 0.561 1.00 93.12 356 GLY A O 1
ATOM 2718 N N . LEU A 1 357 ? -8.005 8.214 -0.074 1.00 94.75 357 LEU A N 1
ATOM 2719 C CA . LEU A 1 357 ? -8.673 8.711 1.134 1.00 94.75 357 LEU A CA 1
ATOM 2720 C C . LEU A 1 357 ? -10.031 8.023 1.382 1.00 94.75 357 LEU A C 1
ATOM 2722 O O . LEU A 1 357 ? -10.324 7.631 2.510 1.00 94.75 357 LEU A O 1
ATOM 2726 N N . GLU A 1 358 ? -10.836 7.808 0.333 1.00 94.81 358 GLU A N 1
ATOM 2727 C CA . GLU A 1 358 ? -12.091 7.039 0.424 1.00 94.81 358 GLU A CA 1
ATOM 2728 C C . GLU A 1 358 ? -11.833 5.593 0.865 1.00 94.81 358 GLU A C 1
ATOM 2730 O O . GLU A 1 358 ? -12.490 5.100 1.781 1.00 94.81 358 GLU A O 1
ATOM 2735 N N . ASN A 1 359 ? -10.864 4.913 0.242 1.00 91.94 359 ASN A N 1
ATOM 2736 C CA . ASN A 1 359 ? -10.527 3.531 0.594 1.00 91.94 359 ASN A CA 1
ATOM 2737 C C . ASN A 1 359 ? -9.989 3.420 2.025 1.00 91.94 359 ASN A C 1
ATOM 2739 O O . ASN A 1 359 ? -10.370 2.497 2.739 1.00 91.94 359 ASN A O 1
ATOM 2743 N N . PHE A 1 360 ? -9.140 4.363 2.437 1.00 94.25 360 PHE A N 1
ATOM 2744 C CA . PHE A 1 360 ? -8.651 4.483 3.807 1.00 94.25 360 PHE A CA 1
ATOM 2745 C C . PHE A 1 360 ? -9.814 4.578 4.785 1.00 94.25 360 PHE A C 1
ATOM 2747 O O . PHE A 1 360 ? -9.872 3.805 5.737 1.00 94.25 360 PHE A O 1
ATOM 2754 N N . MET A 1 361 ? -10.768 5.473 4.525 1.00 95.00 361 MET A N 1
ATOM 2755 C CA . MET A 1 361 ? -11.883 5.661 5.441 1.00 95.00 361 MET A CA 1
ATOM 2756 C C . MET A 1 361 ? -12.773 4.421 5.497 1.00 95.00 361 MET A C 1
ATOM 2758 O O . MET A 1 361 ? -13.144 3.990 6.578 1.00 95.00 361 MET A O 1
ATOM 2762 N N . VAL A 1 362 ? -13.069 3.790 4.359 1.00 94.00 362 VAL A N 1
ATOM 2763 C CA . VAL A 1 362 ? -13.800 2.512 4.343 1.00 94.00 362 VAL A CA 1
ATOM 2764 C C . VAL A 1 362 ? -13.089 1.460 5.196 1.00 94.00 362 VAL A C 1
ATOM 2766 O O . VAL A 1 362 ? -13.739 0.763 5.970 1.00 94.00 362 VAL A O 1
ATOM 2769 N N . HIS A 1 363 ? -11.765 1.361 5.074 1.00 92.62 363 HIS A N 1
ATOM 2770 C CA . HIS A 1 363 ? -10.963 0.400 5.826 1.00 92.62 363 HIS A CA 1
ATOM 2771 C C . HIS A 1 363 ? -10.987 0.686 7.330 1.00 92.62 363 HIS A C 1
ATOM 2773 O O . HIS A 1 363 ? -11.214 -0.223 8.124 1.00 92.62 363 HIS A O 1
ATOM 2779 N N . VAL A 1 364 ? -10.820 1.945 7.730 1.00 93.62 364 VAL A N 1
ATOM 2780 C CA . VAL A 1 364 ? -10.874 2.348 9.140 1.00 93.62 364 VAL A CA 1
ATOM 2781 C C . VAL A 1 364 ? -12.275 2.143 9.723 1.00 93.62 364 VAL A C 1
ATOM 2783 O O . VAL A 1 364 ? -12.403 1.457 10.732 1.00 93.62 364 VAL A O 1
ATOM 2786 N N . LEU A 1 365 ? -13.332 2.632 9.061 1.00 94.06 365 LEU A N 1
ATOM 2787 C CA . LEU A 1 365 ? -14.723 2.445 9.508 1.00 94.06 365 LEU A CA 1
ATOM 2788 C C . LEU A 1 365 ? -15.074 0.959 9.652 1.00 94.06 365 LEU A C 1
ATOM 2790 O O . LEU A 1 365 ? -15.830 0.588 10.547 1.00 94.06 365 LEU A O 1
ATOM 2794 N N . SER A 1 366 ? -14.511 0.099 8.793 1.00 91.12 366 SER A N 1
ATOM 2795 C CA . SER A 1 366 ? -14.766 -1.341 8.858 1.00 91.12 366 SER A CA 1
ATOM 2796 C C . SER A 1 366 ? -14.195 -2.034 10.096 1.00 91.12 366 SER A C 1
ATOM 2798 O O . SER A 1 366 ? -14.586 -3.158 10.390 1.00 91.12 366 SER A O 1
ATOM 2800 N N . ARG A 1 367 ? -13.298 -1.365 10.830 1.00 90.50 367 ARG A N 1
ATOM 2801 C CA . ARG A 1 367 ? -12.595 -1.919 11.994 1.00 90.50 367 ARG A CA 1
ATOM 2802 C C . ARG A 1 367 ? -12.985 -1.286 13.325 1.00 90.50 367 ARG A C 1
ATOM 2804 O O . ARG A 1 367 ? -12.616 -1.814 14.369 1.00 90.50 367 ARG A O 1
ATOM 2811 N N . THR A 1 368 ? -13.749 -0.197 13.309 1.00 89.12 368 THR A N 1
ATOM 2812 C CA . THR A 1 368 ? -14.148 0.534 14.520 1.00 89.12 368 THR A CA 1
ATOM 2813 C C . THR A 1 368 ? -15.484 0.088 15.119 1.00 89.12 368 THR A C 1
ATOM 2815 O O . THR A 1 368 ? -16.121 0.885 15.790 1.00 89.12 368 THR A O 1
ATOM 2818 N N . GLU A 1 369 ? -15.948 -1.145 14.870 1.00 90.31 369 GLU A N 1
ATOM 2819 C CA . GLU A 1 369 ? -17.190 -1.723 15.447 1.00 90.31 369 GLU A CA 1
ATOM 2820 C C . GLU A 1 369 ? -18.484 -0.903 15.224 1.00 90.31 369 GLU A C 1
ATOM 2822 O O . GLU A 1 369 ? -19.536 -1.212 15.770 1.00 90.31 369 GLU A O 1
ATOM 2827 N N . ILE A 1 370 ? -18.450 0.117 14.366 1.00 94.44 370 ILE A N 1
ATOM 2828 C CA . ILE A 1 370 ? -19.614 0.954 14.037 1.00 94.44 370 ILE A CA 1
ATOM 2829 C C . ILE A 1 370 ? -20.460 0.370 12.905 1.00 94.44 370 ILE A C 1
ATOM 2831 O O . ILE A 1 370 ? -21.548 0.862 12.637 1.00 94.44 370 ILE A O 1
ATOM 2835 N N . ALA A 1 371 ? -19.950 -0.613 12.169 1.00 94.69 371 ALA A N 1
ATOM 2836 C CA . ALA A 1 371 ? -20.696 -1.247 11.096 1.00 94.69 371 ALA A CA 1
ATOM 2837 C C . ALA A 1 371 ? -21.606 -2.325 11.689 1.00 94.69 371 ALA A C 1
ATOM 2839 O O . ALA A 1 371 ? -21.131 -3.195 12.415 1.00 94.69 371 ALA A O 1
ATOM 2840 N N . LEU A 1 372 ? -22.900 -2.269 11.390 1.00 95.56 372 LEU A N 1
ATOM 2841 C CA . LEU A 1 372 ? -23.902 -3.149 11.978 1.00 95.56 372 LEU A CA 1
ATOM 2842 C C . LEU A 1 372 ? -24.246 -4.305 11.038 1.00 95.56 372 LEU A C 1
ATOM 2844 O O . LEU A 1 372 ? -24.461 -4.119 9.841 1.00 95.56 372 LEU A O 1
ATOM 2848 N N . GLY A 1 373 ? -24.324 -5.512 11.593 1.00 93.69 373 GLY A N 1
ATOM 2849 C CA . GLY A 1 373 ? -24.847 -6.678 10.892 1.00 93.69 373 GLY A CA 1
ATOM 2850 C C . GLY A 1 373 ? -26.375 -6.661 10.813 1.00 93.69 373 GLY A C 1
ATOM 2851 O O . GLY A 1 373 ? -27.048 -5.825 11.415 1.00 93.69 373 GLY A O 1
ATOM 2852 N N . ALA A 1 374 ? -26.950 -7.657 10.134 1.00 91.94 374 ALA A N 1
ATOM 2853 C CA . ALA A 1 374 ? -28.406 -7.802 9.997 1.00 91.94 374 ALA A CA 1
ATOM 2854 C C . ALA A 1 374 ? -29.154 -7.936 11.343 1.00 91.94 374 ALA A C 1
ATOM 2856 O O . ALA A 1 374 ? -30.354 -7.692 11.422 1.00 91.94 374 ALA A O 1
ATOM 2857 N N . ASN A 1 375 ? -28.451 -8.322 12.410 1.00 91.88 375 ASN A N 1
ATOM 2858 C CA . ASN A 1 375 ? -28.977 -8.424 13.773 1.00 91.88 375 ASN A CA 1
ATOM 2859 C C . ASN A 1 375 ? -28.889 -7.105 14.569 1.00 91.88 375 ASN A C 1
ATOM 2861 O O . ASN A 1 375 ? -29.161 -7.113 15.770 1.00 91.88 375 ASN A O 1
ATOM 2865 N N . GLY A 1 376 ? -28.452 -6.006 13.942 1.00 92.19 376 GLY A N 1
ATOM 2866 C CA . GLY A 1 376 ? -28.247 -4.708 14.586 1.00 92.19 376 GLY A CA 1
ATOM 2867 C C . GLY A 1 376 ? -27.061 -4.658 15.554 1.00 92.19 376 GLY A C 1
ATOM 2868 O O . GLY A 1 376 ? -26.900 -3.663 16.256 1.00 92.19 376 GLY A O 1
ATOM 2869 N N . LYS A 1 377 ? -26.236 -5.711 15.624 1.00 94.69 377 LYS A N 1
ATOM 2870 C CA . LYS A 1 377 ? -25.013 -5.730 16.436 1.00 94.69 377 LYS A CA 1
ATOM 2871 C C . LYS A 1 377 ? -23.805 -5.311 15.595 1.00 94.69 377 LYS A C 1
ATOM 2873 O O . LYS A 1 377 ? -23.810 -5.570 14.390 1.00 94.69 377 LYS A O 1
ATOM 2878 N N . PRO A 1 378 ? -22.764 -4.736 16.220 1.00 93.88 378 PRO A N 1
ATOM 2879 C CA . PRO A 1 378 ? -21.470 -4.541 15.583 1.00 93.88 378 PRO A CA 1
ATOM 2880 C C . PRO A 1 378 ? -20.972 -5.802 14.878 1.00 93.88 378 PRO A C 1
ATOM 2882 O O . PRO A 1 378 ? -21.002 -6.898 15.447 1.00 93.88 378 PRO A O 1
ATOM 2885 N N . LEU A 1 379 ? -20.520 -5.643 13.639 1.00 92.31 379 LEU A N 1
ATOM 2886 C CA . LEU A 1 379 ? -19.793 -6.680 12.925 1.00 92.31 379 LEU A CA 1
ATOM 2887 C C . LEU A 1 379 ? -18.429 -6.904 13.600 1.00 92.31 379 LEU A C 1
ATOM 2889 O O . LEU A 1 379 ? -17.781 -5.928 13.990 1.00 92.31 379 LEU A O 1
ATOM 2893 N N . PRO A 1 380 ? -17.963 -8.163 13.712 1.00 89.94 380 PRO A N 1
ATOM 2894 C CA . PRO A 1 380 ? -16.599 -8.461 14.143 1.00 89.94 380 PRO A CA 1
ATOM 2895 C C . PRO A 1 380 ? -15.565 -7.726 13.285 1.00 89.94 380 PRO A C 1
ATOM 2897 O O . PRO A 1 380 ? -15.780 -7.526 12.085 1.00 89.94 380 PRO A O 1
ATOM 2900 N N . ARG A 1 381 ? -14.418 -7.361 13.860 1.00 84.88 381 ARG A N 1
ATOM 2901 C CA . ARG A 1 381 ? -13.373 -6.592 13.156 1.00 84.88 381 ARG A CA 1
ATOM 2902 C C . ARG A 1 381 ? -12.728 -7.372 12.011 1.00 84.88 381 ARG A C 1
ATOM 2904 O O . ARG A 1 381 ? -12.199 -6.775 11.077 1.00 84.88 381 ARG A O 1
ATOM 2911 N N . GLU A 1 382 ? -12.787 -8.697 12.082 1.00 85.44 382 GLU A N 1
ATOM 2912 C CA . GLU A 1 382 ? -12.269 -9.635 11.087 1.00 85.44 382 GLU A CA 1
ATOM 2913 C C . GLU A 1 382 ? -13.219 -9.800 9.891 1.00 85.44 382 GLU A C 1
ATOM 2915 O O . GLU A 1 382 ? -12.883 -10.478 8.916 1.00 85.44 382 GLU A O 1
ATOM 2920 N N . THR A 1 383 ? -14.406 -9.183 9.944 1.00 88.50 383 THR A N 1
ATOM 2921 C CA . THR A 1 383 ? -15.383 -9.232 8.855 1.00 88.50 383 THR A CA 1
ATOM 2922 C C . THR A 1 383 ? -14.779 -8.662 7.577 1.00 88.50 383 THR A C 1
ATOM 2924 O O . THR A 1 383 ? -14.056 -7.662 7.580 1.00 88.50 383 THR A O 1
ATOM 2927 N N . SER A 1 384 ? -15.075 -9.308 6.447 1.00 90.06 384 SER A N 1
ATOM 2928 C CA . SER A 1 384 ? -14.515 -8.891 5.167 1.00 90.06 384 SER A CA 1
ATOM 2929 C C . SER A 1 384 ? -14.913 -7.449 4.836 1.00 90.06 384 SER A C 1
ATOM 2931 O O . SER A 1 384 ? -16.079 -7.071 4.935 1.00 90.06 384 SER A O 1
ATOM 2933 N N . ILE A 1 385 ? -13.961 -6.654 4.339 1.00 87.44 385 ILE A N 1
ATOM 2934 C CA . ILE A 1 385 ? -14.213 -5.260 3.934 1.00 87.44 385 ILE A CA 1
ATOM 2935 C C . ILE A 1 385 ? -15.390 -5.172 2.946 1.00 87.44 385 ILE A C 1
ATOM 2937 O O . ILE A 1 385 ? -16.135 -4.198 2.947 1.00 87.44 385 ILE A O 1
ATOM 2941 N N . TRP A 1 386 ? -15.579 -6.178 2.087 1.00 87.75 386 TRP A N 1
ATOM 2942 C CA . TRP A 1 386 ? -16.666 -6.200 1.105 1.00 87.75 386 TRP A CA 1
ATOM 2943 C C . TRP A 1 386 ? -18.052 -6.254 1.737 1.00 87.75 386 TRP A C 1
ATOM 2945 O O . TRP A 1 386 ? -18.946 -5.550 1.270 1.00 87.75 386 TRP A O 1
ATOM 2955 N N . GLU A 1 387 ? -18.202 -7.043 2.793 1.00 89.00 387 GLU A N 1
ATOM 2956 C CA . GLU A 1 387 ? -19.430 -7.128 3.577 1.00 89.00 387 GLU A CA 1
ATOM 2957 C C . GLU A 1 387 ? -19.640 -5.833 4.367 1.00 89.00 387 GLU A C 1
ATOM 2959 O O . GLU A 1 387 ? -20.674 -5.175 4.235 1.00 89.00 387 GLU A O 1
ATOM 2964 N N . THR A 1 388 ? -18.599 -5.367 5.060 1.00 91.31 388 THR A N 1
ATOM 2965 C CA . THR A 1 388 ? -18.669 -4.161 5.891 1.00 91.31 388 THR A CA 1
ATOM 2966 C C . THR A 1 388 ? -18.961 -2.891 5.089 1.00 91.31 388 THR A C 1
ATOM 2968 O O . THR A 1 388 ? -19.556 -1.949 5.601 1.00 91.31 388 THR A O 1
ATOM 2971 N N . ARG A 1 389 ? -18.609 -2.843 3.798 1.00 93.62 389 ARG A N 1
ATOM 2972 C CA . ARG A 1 389 ? -18.893 -1.690 2.923 1.00 93.62 389 ARG A CA 1
ATOM 2973 C C . ARG A 1 389 ? -20.375 -1.380 2.767 1.00 93.62 389 ARG A C 1
ATOM 2975 O O . ARG A 1 389 ? -20.712 -0.212 2.566 1.00 93.62 389 ARG A O 1
ATOM 2982 N N . GLN A 1 390 ? -21.217 -2.406 2.774 1.00 94.62 390 GLN A N 1
ATOM 2983 C CA . GLN A 1 390 ? -22.662 -2.257 2.603 1.00 94.62 390 GLN A CA 1
ATOM 2984 C C . GLN A 1 390 ? -23.406 -2.279 3.933 1.00 94.62 390 GLN A C 1
ATOM 2986 O O . GLN A 1 390 ? -24.599 -2.005 3.949 1.00 94.62 390 GLN A O 1
ATOM 2991 N N . ALA A 1 391 ? -22.706 -2.560 5.031 1.00 95.06 391 ALA A N 1
ATOM 2992 C CA . ALA A 1 391 ? -23.293 -2.558 6.352 1.00 95.06 391 ALA A CA 1
ATOM 2993 C C . ALA A 1 391 ? -23.791 -1.148 6.733 1.00 95.06 391 ALA A C 1
ATOM 2995 O O . ALA A 1 391 ? -23.085 -0.158 6.466 1.00 95.06 391 ALA A O 1
ATOM 2996 N N . PRO A 1 392 ? -24.979 -1.042 7.351 1.00 96.44 392 PRO A N 1
ATOM 2997 C CA . PRO A 1 392 ? -25.431 0.191 7.976 1.00 96.44 392 PRO A CA 1
ATOM 2998 C C . PRO A 1 392 ? -24.464 0.645 9.070 1.00 96.44 392 PRO A C 1
ATOM 3000 O O . PRO A 1 392 ? -23.842 -0.162 9.761 1.00 96.44 392 PRO A O 1
ATOM 3003 N N . VAL A 1 393 ? -24.333 1.958 9.221 1.00 96.62 393 VAL A N 1
ATOM 3004 C CA . VAL A 1 393 ? -23.496 2.576 10.252 1.00 96.62 393 VAL A CA 1
ATOM 3005 C C . VAL A 1 393 ? -24.328 2.809 11.511 1.00 96.62 393 VAL A C 1
ATOM 3007 O O . VAL A 1 393 ? -25.445 3.317 11.435 1.00 96.62 393 VAL A O 1
ATOM 3010 N N . GLN A 1 394 ? -23.765 2.468 12.667 1.00 94.50 394 GLN A N 1
ATOM 3011 C CA . GLN A 1 394 ? -24.316 2.753 13.984 1.00 94.50 394 GLN A CA 1
ATOM 3012 C C . GLN A 1 394 ? -24.549 4.254 14.152 1.00 94.50 394 GLN A C 1
ATOM 3014 O O . GLN A 1 394 ? -23.665 5.073 13.896 1.00 94.50 394 GLN A O 1
ATOM 3019 N N . GLN A 1 395 ? -25.737 4.607 14.633 1.00 91.12 395 GLN A N 1
ATOM 3020 C CA . GLN A 1 395 ? -26.099 5.977 14.969 1.00 91.12 395 GLN A CA 1
ATOM 3021 C C . GLN A 1 395 ? -26.755 5.999 16.360 1.00 91.12 395 GLN A C 1
ATOM 3023 O O . GLN A 1 395 ? -27.612 5.154 16.624 1.00 91.12 395 GLN A O 1
ATOM 3028 N N . PRO A 1 396 ? -26.375 6.934 17.253 1.00 91.75 396 PRO A N 1
ATOM 3029 C CA . PRO A 1 396 ? -25.275 7.895 17.113 1.00 91.75 396 PRO A CA 1
ATOM 3030 C C . PRO A 1 396 ? -23.891 7.219 17.136 1.00 91.75 396 PRO A C 1
ATOM 3032 O O . PRO A 1 396 ? -23.736 6.118 17.667 1.00 91.75 396 PRO A O 1
ATOM 3035 N N . LEU A 1 397 ? -22.880 7.889 16.570 1.00 95.12 397 LEU A N 1
ATOM 3036 C CA . LEU A 1 397 ? -21.489 7.441 16.683 1.00 95.12 397 LEU A CA 1
ATOM 3037 C C . LEU A 1 397 ? -20.978 7.587 18.132 1.00 95.12 397 LEU A C 1
ATOM 3039 O O . LEU A 1 397 ? -21.385 8.526 18.824 1.00 95.12 397 LEU A O 1
ATOM 3043 N N . PRO A 1 398 ? -20.049 6.722 18.582 1.00 94.25 398 PRO A N 1
ATOM 3044 C CA . PRO A 1 398 ? -19.357 6.887 19.860 1.00 94.25 398 PRO A CA 1
ATOM 3045 C C . PRO A 1 398 ? -18.626 8.236 19.973 1.00 94.25 398 PRO A C 1
ATOM 3047 O O . PRO A 1 398 ? -18.074 8.745 18.997 1.00 94.25 398 PRO A O 1
ATOM 3050 N N . ALA A 1 399 ? -18.592 8.823 21.173 1.00 93.25 399 ALA A N 1
ATOM 3051 C CA . ALA A 1 399 ? -17.976 10.138 21.402 1.00 93.25 399 ALA A CA 1
ATOM 3052 C C . ALA A 1 399 ? -16.451 10.146 21.163 1.00 93.25 399 ALA A C 1
ATOM 3054 O O . ALA A 1 399 ? -15.867 11.170 20.815 1.00 93.25 399 ALA A O 1
ATOM 3055 N N . ASP A 1 400 ? -15.810 8.993 21.327 1.00 94.19 400 ASP A N 1
ATOM 3056 C CA . ASP A 1 400 ? -14.382 8.731 21.165 1.00 94.19 400 ASP A CA 1
ATOM 3057 C C . ASP A 1 400 ? -14.000 8.289 19.741 1.00 94.19 400 ASP A C 1
ATOM 3059 O O . ASP A 1 400 ? -12.845 7.941 19.495 1.00 94.19 400 ASP A O 1
ATOM 3063 N N . ILE A 1 401 ? -14.926 8.329 18.775 1.00 94.94 401 ILE A N 1
ATOM 3064 C CA . ILE A 1 401 ? -14.725 7.736 17.443 1.00 94.94 401 ILE A CA 1
ATOM 3065 C C . ILE A 1 401 ? -13.484 8.262 16.704 1.00 94.94 401 ILE A C 1
ATOM 3067 O O . ILE A 1 401 ? -12.822 7.514 15.988 1.00 94.94 401 ILE A O 1
ATOM 3071 N N . LYS A 1 402 ? -13.106 9.530 16.913 1.00 94.44 402 LYS A N 1
ATOM 3072 C CA . LYS A 1 402 ? -11.879 10.097 16.328 1.00 94.44 402 LYS A CA 1
ATOM 3073 C C . LYS A 1 402 ? -10.619 9.396 16.845 1.00 94.44 402 LYS A C 1
ATOM 3075 O O . LYS A 1 402 ? -9.716 9.117 16.060 1.00 94.44 402 LYS A O 1
ATOM 3080 N N . PHE A 1 403 ? -10.578 9.085 18.143 1.00 93.62 403 PHE A N 1
ATOM 3081 C CA . PHE A 1 403 ? -9.486 8.314 18.736 1.00 93.62 403 PHE A CA 1
ATOM 3082 C C . PHE A 1 403 ? -9.489 6.887 18.211 1.00 93.62 403 PHE A C 1
ATOM 3084 O O . PHE A 1 403 ? -8.425 6.384 17.871 1.00 93.62 403 PHE A O 1
ATOM 3091 N N . ALA A 1 404 ? -10.663 6.268 18.060 1.00 94.56 404 ALA A N 1
ATOM 3092 C CA . ALA A 1 404 ? -10.771 4.939 17.467 1.00 94.56 404 ALA A CA 1
ATOM 3093 C C . ALA A 1 404 ? -10.216 4.904 16.028 1.00 94.56 404 ALA A C 1
ATOM 3095 O O . ALA A 1 404 ? -9.478 3.984 15.680 1.00 94.56 404 ALA A O 1
ATOM 3096 N N . PHE A 1 405 ? -10.490 5.926 15.209 1.00 95.06 405 PHE A N 1
ATOM 3097 C CA . PHE A 1 405 ? -9.942 6.021 13.851 1.00 95.06 405 PHE A CA 1
ATOM 3098 C C . PHE A 1 405 ? -8.416 6.121 13.832 1.00 95.06 405 PHE A C 1
ATOM 3100 O O . PHE A 1 405 ? -7.759 5.407 13.071 1.00 95.06 405 PHE A O 1
ATOM 3107 N N . ASP A 1 406 ? -7.842 6.977 14.678 1.00 95.88 406 ASP A N 1
ATOM 3108 C CA . ASP A 1 406 ? -6.388 7.099 14.765 1.00 95.88 406 ASP A CA 1
ATOM 3109 C C . ASP A 1 406 ? -5.735 5.853 15.383 1.00 95.88 406 ASP A C 1
ATOM 3111 O O . ASP A 1 406 ? -4.664 5.429 14.941 1.00 95.88 406 ASP A O 1
ATOM 3115 N N . ALA A 1 407 ? -6.413 5.210 16.333 1.00 95.50 407 ALA A N 1
ATOM 3116 C CA . ALA A 1 407 ? -5.982 3.970 16.963 1.00 95.50 407 ALA A CA 1
ATOM 3117 C C . ALA A 1 407 ? -5.831 2.827 15.954 1.00 95.50 407 ALA A C 1
ATOM 3119 O O . ALA A 1 407 ? -4.877 2.064 16.067 1.00 95.50 407 ALA A O 1
ATOM 3120 N N . GLU A 1 408 ? -6.688 2.726 14.931 1.00 94.38 408 GLU A N 1
ATOM 3121 C CA . GLU A 1 408 ? -6.522 1.708 13.880 1.00 94.38 408 GLU A CA 1
ATOM 3122 C C . GLU A 1 408 ? -5.217 1.874 13.091 1.00 94.38 408 GLU A C 1
ATOM 3124 O O . GLU A 1 408 ? -4.564 0.890 12.743 1.00 94.38 408 GLU A O 1
ATOM 3129 N N . MET A 1 409 ? -4.802 3.113 12.824 1.00 94.75 409 MET A N 1
ATOM 3130 C CA . MET A 1 409 ? -3.530 3.369 12.147 1.00 94.75 409 MET A CA 1
ATOM 3131 C C . MET A 1 409 ? -2.338 3.062 13.056 1.00 94.75 409 MET A C 1
ATOM 3133 O O . MET A 1 409 ? -1.388 2.418 12.611 1.00 94.75 409 MET A O 1
ATOM 3137 N N . VAL A 1 410 ? -2.380 3.500 14.322 1.00 95.44 410 VAL A N 1
ATOM 3138 C CA . VAL A 1 410 ? -1.306 3.218 15.291 1.00 95.44 410 VAL A CA 1
ATOM 3139 C C . VAL A 1 410 ? -1.170 1.716 15.520 1.00 95.44 410 VAL A C 1
ATOM 3141 O O . VAL A 1 410 ? -0.058 1.197 15.494 1.00 95.44 410 VAL A O 1
ATOM 3144 N N . PHE A 1 411 ? -2.288 1.007 15.673 1.00 95.31 411 PHE A N 1
ATOM 3145 C CA . PHE A 1 411 ? -2.310 -0.443 15.834 1.00 95.31 411 PHE A CA 1
ATOM 3146 C C . PHE A 1 411 ? -1.597 -1.152 14.678 1.00 95.31 411 PHE A C 1
ATOM 3148 O O . PHE A 1 411 ? -0.769 -2.027 14.908 1.00 95.31 411 PHE A O 1
ATOM 3155 N N . GLU A 1 412 ? -1.846 -0.740 13.435 1.00 93.81 412 GLU A N 1
ATOM 3156 C CA . GLU A 1 412 ? -1.178 -1.318 12.265 1.00 93.81 412 GLU A CA 1
ATOM 3157 C C . GLU A 1 412 ? 0.326 -1.028 12.224 1.00 93.81 412 GLU A C 1
ATOM 3159 O O . GLU A 1 412 ? 1.114 -1.896 11.844 1.00 93.81 412 GLU A O 1
ATOM 3164 N N . VAL A 1 413 ? 0.749 0.159 12.664 1.00 94.69 413 VAL A N 1
ATOM 3165 C CA . VAL A 1 413 ? 2.178 0.469 12.818 1.00 94.69 413 VAL A CA 1
ATOM 3166 C C . VAL A 1 413 ? 2.812 -0.435 13.877 1.00 94.69 413 VAL A C 1
ATOM 3168 O O . VAL A 1 413 ? 3.854 -1.031 13.614 1.00 94.69 413 VAL A O 1
ATOM 3171 N N . VAL A 1 414 ? 2.170 -0.599 15.037 1.00 94.38 414 VAL A N 1
ATOM 3172 C CA . VAL A 1 414 ? 2.630 -1.501 16.107 1.00 94.38 414 VAL A CA 1
ATOM 3173 C C . VAL A 1 414 ? 2.725 -2.942 15.602 1.00 94.38 414 VAL A C 1
ATOM 3175 O O . VAL A 1 414 ? 3.759 -3.585 15.774 1.00 94.38 414 VAL A O 1
ATOM 3178 N N . ARG A 1 415 ? 1.689 -3.428 14.910 1.00 93.75 415 ARG A N 1
ATOM 3179 C CA . ARG A 1 415 ? 1.611 -4.790 14.370 1.00 93.75 415 ARG A CA 1
ATOM 3180 C C . ARG A 1 415 ? 2.700 -5.089 13.343 1.00 93.75 415 ARG A C 1
ATOM 3182 O O . ARG A 1 415 ? 3.277 -6.172 13.366 1.00 93.75 415 ARG A O 1
ATOM 3189 N N . VAL A 1 416 ? 2.983 -4.152 12.437 1.00 90.06 416 VAL A N 1
ATOM 3190 C CA . VAL A 1 416 ? 3.975 -4.361 11.369 1.00 90.06 416 VAL A CA 1
ATOM 3191 C C . VAL A 1 416 ? 5.405 -4.138 11.856 1.00 90.06 416 VAL A C 1
ATOM 3193 O O . VAL A 1 416 ? 6.288 -4.910 11.489 1.00 90.06 416 VAL A O 1
ATOM 3196 N N . CYS A 1 417 ? 5.655 -3.103 12.661 1.00 89.00 417 CYS A N 1
ATOM 3197 C CA . CYS A 1 417 ? 7.008 -2.793 13.127 1.00 89.00 417 CYS A CA 1
ATOM 3198 C C . CYS A 1 417 ? 7.456 -3.709 14.276 1.00 89.00 417 CYS A C 1
ATOM 3200 O O . CYS A 1 417 ? 8.633 -4.050 14.356 1.00 89.00 417 CYS A O 1
ATOM 3202 N N . GLY A 1 418 ? 6.543 -4.109 15.170 1.00 82.31 418 GLY A N 1
ATOM 3203 C CA . GLY A 1 418 ? 6.809 -5.031 16.283 1.00 82.31 418 GLY A CA 1
ATOM 3204 C C . GLY A 1 418 ? 7.753 -4.511 17.378 1.00 82.31 418 GLY A C 1
ATOM 3205 O O . GLY A 1 418 ? 8.004 -5.218 18.349 1.00 82.31 418 GLY A O 1
ATOM 3206 N N . ASN A 1 419 ? 8.291 -3.298 17.233 1.00 82.06 419 ASN A N 1
ATOM 3207 C CA . ASN A 1 419 ? 9.266 -2.687 18.139 1.00 82.06 419 ASN A CA 1
ATOM 3208 C C . ASN A 1 419 ? 8.926 -1.226 18.487 1.00 82.06 419 ASN A C 1
ATOM 3210 O O . ASN A 1 419 ? 9.823 -0.429 18.765 1.00 82.06 419 ASN A O 1
ATOM 3214 N N . VAL A 1 420 ? 7.645 -0.857 18.431 1.00 89.50 420 VAL A N 1
ATOM 3215 C CA . VAL A 1 420 ? 7.184 0.494 18.784 1.00 89.50 420 VAL A CA 1
ATOM 3216 C C . VAL A 1 420 ? 7.242 0.665 20.299 1.00 89.50 420 VAL A C 1
ATOM 3218 O O . VAL A 1 420 ? 6.722 -0.181 21.020 1.00 89.50 420 VAL A O 1
ATOM 3221 N N . THR A 1 421 ? 7.855 1.743 20.785 1.00 88.25 421 THR A N 1
ATOM 3222 C CA . THR A 1 421 ? 7.977 2.046 22.226 1.00 88.25 421 THR A CA 1
ATOM 3223 C C . THR A 1 421 ? 7.280 3.364 22.578 1.00 88.25 421 THR A C 1
ATOM 3225 O O . THR A 1 421 ? 6.983 4.146 21.673 1.00 88.25 421 THR A O 1
ATOM 3228 N N . PRO A 1 422 ? 7.021 3.667 23.864 1.00 81.25 422 PRO A N 1
ATOM 3229 C CA . PRO A 1 422 ? 6.510 4.980 24.272 1.00 81.25 422 PRO A CA 1
ATOM 3230 C C . PRO A 1 422 ? 7.376 6.158 23.789 1.00 81.25 422 PRO A C 1
ATOM 3232 O O . PRO A 1 422 ? 6.846 7.193 23.389 1.00 81.25 422 PRO A O 1
ATOM 3235 N N . ASP A 1 423 ? 8.697 5.979 23.693 1.00 85.31 423 ASP A N 1
ATOM 3236 C CA . ASP A 1 423 ? 9.614 6.996 23.146 1.00 85.31 423 ASP A CA 1
ATOM 3237 C C . ASP A 1 423 ? 9.340 7.338 21.667 1.00 85.31 423 ASP A C 1
ATOM 3239 O O . ASP A 1 423 ? 9.766 8.379 21.157 1.00 85.31 423 ASP A O 1
ATOM 3243 N N . ASP A 1 424 ? 8.589 6.490 20.960 1.00 92.56 424 ASP A N 1
ATOM 3244 C CA . ASP A 1 424 ? 8.214 6.708 19.568 1.00 92.56 424 ASP A CA 1
ATOM 3245 C C . ASP A 1 424 ? 7.019 7.638 19.382 1.00 92.56 424 ASP A C 1
ATOM 3247 O O . ASP A 1 424 ? 6.686 7.945 18.236 1.00 92.56 424 ASP A O 1
ATOM 3251 N N . ILE A 1 425 ? 6.390 8.132 20.454 1.00 90.44 425 ILE A N 1
ATOM 3252 C CA . ILE A 1 425 ? 5.222 9.026 20.383 1.00 90.44 425 ILE A CA 1
ATOM 3253 C C . ILE A 1 425 ? 5.487 10.228 19.470 1.00 90.44 425 ILE A C 1
ATOM 3255 O O . ILE A 1 425 ? 4.695 10.526 18.573 1.00 90.44 425 ILE A O 1
ATOM 3259 N N . VAL A 1 426 ? 6.649 10.874 19.609 1.00 90.00 426 VAL A N 1
ATOM 3260 C CA . VAL A 1 426 ? 7.054 12.004 18.751 1.00 90.00 426 VAL A CA 1
ATOM 3261 C C . VAL A 1 426 ? 7.178 11.576 17.288 1.00 90.00 426 VAL A C 1
ATOM 3263 O O . VAL A 1 426 ? 6.877 12.333 16.357 1.00 90.00 426 VAL A O 1
ATOM 3266 N N . HIS A 1 427 ? 7.617 10.343 17.055 1.00 94.25 427 HIS A N 1
ATOM 3267 C CA . HIS A 1 427 ? 7.786 9.808 15.719 1.00 94.25 427 HIS A CA 1
ATOM 3268 C C . HIS A 1 427 ? 6.465 9.408 15.066 1.00 94.25 427 HIS A C 1
ATOM 3270 O O . HIS A 1 427 ? 6.293 9.724 13.883 1.00 94.25 427 HIS A O 1
ATOM 3276 N N . LEU A 1 428 ? 5.556 8.790 15.823 1.00 94.00 428 LEU A N 1
ATOM 3277 C CA . LEU A 1 428 ? 4.178 8.490 15.438 1.00 94.00 428 LEU A CA 1
ATOM 3278 C C . LEU A 1 428 ? 3.425 9.778 15.108 1.00 94.00 428 LEU A C 1
ATOM 3280 O O . LEU A 1 428 ? 2.863 9.886 14.020 1.00 94.00 428 LEU A O 1
ATOM 3284 N N . ALA A 1 429 ? 3.533 10.801 15.960 1.00 92.62 429 ALA A N 1
ATOM 3285 C CA . ALA A 1 429 ? 2.953 12.122 15.726 1.00 92.62 429 ALA A CA 1
ATOM 3286 C C . ALA A 1 429 ? 3.435 12.710 14.394 1.00 92.62 429 ALA A C 1
ATOM 3288 O O . ALA A 1 429 ? 2.631 13.085 13.538 1.00 92.62 429 ALA A O 1
ATOM 3289 N N . GLY A 1 430 ? 4.751 12.686 14.156 1.00 91.75 430 GLY A N 1
ATOM 3290 C CA . GLY A 1 430 ? 5.324 13.171 12.902 1.00 91.75 430 GLY A CA 1
ATOM 3291 C C . GLY A 1 430 ? 4.872 12.378 11.671 1.00 91.75 430 GLY A C 1
ATOM 3292 O O . GLY A 1 430 ? 4.717 12.958 10.599 1.00 91.75 430 GLY A O 1
ATOM 3293 N N . ALA A 1 431 ? 4.663 11.067 11.807 1.00 92.06 431 ALA A N 1
ATOM 3294 C CA . ALA A 1 431 ? 4.220 10.202 10.716 1.00 92.06 431 ALA A CA 1
ATOM 3295 C C . ALA A 1 431 ? 2.732 10.378 10.397 1.00 92.06 431 ALA A C 1
ATOM 3297 O O . ALA A 1 431 ? 2.344 10.388 9.231 1.00 92.06 431 ALA A O 1
ATOM 3298 N N . MET A 1 432 ? 1.910 10.502 11.436 1.00 91.44 432 MET A N 1
ATOM 3299 C CA . MET A 1 432 ? 0.461 10.468 11.330 1.00 91.44 432 MET A CA 1
ATOM 3300 C C . MET A 1 432 ? -0.135 11.857 11.180 1.00 91.44 432 MET A C 1
ATOM 3302 O O . MET A 1 432 ? -1.024 12.037 10.359 1.00 91.44 432 MET A O 1
ATOM 3306 N N . LEU A 1 433 ? 0.301 12.827 11.976 1.00 90.88 433 LEU A N 1
ATOM 3307 C CA . LEU A 1 433 ? -0.299 14.163 12.063 1.00 90.88 433 LEU A CA 1
ATOM 3308 C C . LEU A 1 433 ? 0.502 15.218 11.289 1.00 90.88 433 LEU A C 1
ATOM 3310 O O . LEU A 1 433 ? 0.093 16.371 11.229 1.00 90.88 433 LEU A O 1
ATOM 3314 N N . GLY A 1 434 ? 1.658 14.852 10.727 1.00 87.50 434 GLY A N 1
ATOM 3315 C CA . GLY A 1 434 ? 2.534 15.788 10.017 1.00 87.50 434 GLY A CA 1
ATOM 3316 C C . GLY A 1 434 ? 3.242 16.801 10.928 1.00 87.50 434 GLY A C 1
ATOM 3317 O O . GLY A 1 434 ? 3.860 17.736 10.426 1.00 87.50 434 GLY A O 1
ATOM 3318 N N . GLY A 1 435 ? 3.194 16.613 12.253 1.00 86.81 435 GLY A N 1
ATOM 3319 C CA . GLY A 1 435 ? 3.768 17.519 13.250 1.00 86.81 435 GLY A CA 1
ATOM 3320 C C . GLY A 1 435 ? 4.347 16.779 14.457 1.00 86.81 435 GLY A C 1
ATOM 3321 O O . GLY A 1 435 ? 4.013 15.628 14.708 1.00 86.81 435 GLY A O 1
ATOM 3322 N N . ARG A 1 436 ? 5.249 17.437 15.192 1.00 88.81 436 ARG A N 1
ATOM 3323 C CA . ARG A 1 436 ? 5.934 16.896 16.387 1.00 88.81 436 ARG A CA 1
ATOM 3324 C C . ARG A 1 436 ? 5.805 17.816 17.608 1.00 88.81 436 ARG A C 1
ATOM 3326 O O . ARG A 1 436 ? 6.624 17.742 18.517 1.00 88.81 436 ARG A O 1
ATOM 3333 N N . GLY A 1 437 ? 4.858 18.752 17.575 1.00 83.44 437 GLY A N 1
ATOM 3334 C CA . GLY A 1 437 ? 4.605 19.646 18.699 1.00 83.44 437 GLY A CA 1
ATOM 3335 C C . GLY A 1 437 ? 3.864 18.926 19.822 1.00 83.44 437 GLY A C 1
ATOM 3336 O O . GLY A 1 437 ? 3.293 17.860 19.593 1.00 83.44 437 GLY A O 1
ATOM 3337 N N . ALA A 1 438 ? 3.836 19.551 21.003 1.00 82.25 438 ALA A N 1
ATOM 3338 C CA . ALA A 1 438 ? 3.188 19.016 22.204 1.00 82.25 438 ALA A CA 1
ATOM 3339 C C . ALA A 1 438 ? 1.753 18.534 21.927 1.00 82.25 438 ALA A C 1
ATOM 3341 O O . ALA A 1 438 ? 1.403 17.401 22.207 1.00 82.25 438 ALA A O 1
ATOM 3342 N N . GLN A 1 439 ? 0.946 19.331 21.223 1.00 87.12 439 GLN A N 1
ATOM 3343 C CA . GLN A 1 439 ? -0.427 18.938 20.896 1.00 87.12 439 GLN A CA 1
ATOM 3344 C C . GLN A 1 439 ? -0.512 17.627 20.090 1.00 87.12 439 GLN A C 1
ATOM 3346 O O . GLN A 1 439 ? -1.409 16.818 20.317 1.00 87.12 439 GLN A O 1
ATOM 3351 N N . GLN A 1 440 ? 0.393 17.408 19.127 1.00 90.69 440 GLN A N 1
ATOM 3352 C CA . GLN A 1 440 ? 0.390 16.183 18.324 1.00 90.69 440 GLN A CA 1
ATOM 3353 C C . GLN A 1 440 ? 0.930 14.984 19.107 1.00 90.69 440 GLN A C 1
ATOM 3355 O O . GLN A 1 440 ? 0.460 13.867 18.897 1.00 90.69 440 GLN A O 1
ATOM 3360 N N . THR A 1 441 ? 1.910 15.202 19.986 1.00 89.94 441 THR A N 1
ATOM 3361 C CA . THR A 1 441 ? 2.453 14.148 20.850 1.00 89.94 441 THR A CA 1
ATOM 3362 C C . THR A 1 441 ? 1.437 13.719 21.892 1.00 89.94 441 THR A C 1
ATOM 3364 O O . THR A 1 441 ? 1.167 12.528 21.989 1.00 89.94 441 THR A O 1
ATOM 3367 N N . ASP A 1 442 ? 0.786 14.672 22.558 1.00 84.06 442 ASP A N 1
ATOM 3368 C CA . ASP A 1 442 ? -0.249 14.414 23.560 1.00 84.06 442 ASP A CA 1
ATOM 3369 C C . ASP A 1 442 ? -1.433 13.671 22.922 1.00 84.06 442 ASP A C 1
ATOM 3371 O O . ASP A 1 442 ? -1.991 12.739 23.497 1.00 84.06 442 ASP A O 1
ATOM 3375 N N . HIS A 1 443 ? -1.813 14.027 21.688 1.00 92.31 443 HIS A N 1
ATOM 3376 C CA . HIS A 1 443 ? -2.842 13.288 20.950 1.00 92.31 443 HIS A CA 1
ATOM 3377 C C . HIS A 1 443 ? -2.435 11.830 20.694 1.00 92.31 443 HIS A C 1
ATOM 3379 O O . HIS A 1 443 ? -3.244 10.928 20.882 1.00 92.31 443 HIS A O 1
ATOM 3385 N N . MET A 1 444 ? -1.186 11.576 20.295 1.00 94.81 444 MET A N 1
ATOM 3386 C CA . MET A 1 444 ? -0.692 10.211 20.070 1.00 94.81 444 MET A CA 1
ATOM 3387 C C . MET A 1 444 ? -0.550 9.403 21.359 1.00 94.81 444 MET A C 1
ATOM 3389 O O . MET A 1 444 ? -0.838 8.210 21.345 1.00 94.81 444 MET A O 1
ATOM 3393 N N . GLU A 1 445 ? -0.173 10.039 22.466 1.00 89.81 445 GLU A N 1
ATOM 3394 C CA . GLU A 1 445 ? -0.186 9.417 23.791 1.00 89.81 445 GLU A CA 1
ATOM 3395 C C . GLU A 1 445 ? -1.606 8.973 24.164 1.00 89.81 445 GLU A C 1
ATOM 3397 O O . GLU A 1 445 ? -1.827 7.803 24.469 1.00 89.81 445 GLU A O 1
ATOM 3402 N N . ASN A 1 446 ? -2.602 9.848 23.985 1.00 90.50 446 ASN A N 1
ATOM 3403 C CA . ASN A 1 446 ? -4.010 9.507 24.205 1.00 90.50 446 ASN A CA 1
ATOM 3404 C C . ASN A 1 446 ? -4.498 8.352 23.308 1.00 90.50 446 ASN A C 1
ATOM 3406 O O . ASN A 1 446 ? -5.293 7.519 23.745 1.00 90.50 446 ASN A O 1
ATOM 3410 N N . VAL A 1 447 ? -4.027 8.275 22.058 1.00 95.38 447 VAL A N 1
ATOM 3411 C CA . VAL A 1 447 ? -4.343 7.163 21.142 1.00 95.38 447 VAL A CA 1
ATOM 3412 C C . VAL A 1 447 ? -3.693 5.848 21.598 1.00 95.38 447 VAL A C 1
ATOM 3414 O O . VAL A 1 447 ? -4.319 4.790 21.501 1.00 95.38 447 VAL A O 1
ATOM 3417 N N . LEU A 1 448 ? -2.463 5.880 22.116 1.00 91.69 448 LEU A N 1
ATOM 3418 C CA . LEU A 1 448 ? -1.809 4.693 22.679 1.00 91.69 448 LEU A CA 1
ATOM 3419 C C . LEU A 1 448 ? -2.504 4.216 23.955 1.00 91.69 448 LEU A C 1
ATOM 3421 O O . LEU A 1 448 ? -2.806 3.029 24.079 1.00 91.69 448 LEU A O 1
ATOM 3425 N N . ASP A 1 449 ? -2.839 5.140 24.851 1.00 88.88 449 ASP A N 1
ATOM 3426 C CA . ASP A 1 449 ? -3.632 4.866 26.048 1.00 88.88 449 ASP A CA 1
ATOM 3427 C C . ASP A 1 449 ? -4.984 4.249 25.703 1.00 88.88 449 ASP A C 1
ATOM 3429 O O . ASP A 1 449 ? -5.449 3.330 26.380 1.00 88.88 449 ASP A O 1
ATOM 3433 N N . TYR A 1 450 ? -5.619 4.736 24.636 1.00 93.44 450 TYR A N 1
ATOM 3434 C CA . TYR A 1 450 ? -6.849 4.158 24.119 1.00 93.44 450 TYR A CA 1
ATOM 3435 C C . TYR A 1 450 ? -6.652 2.690 23.723 1.00 93.44 450 TYR A C 1
ATOM 3437 O O . TYR A 1 450 ? -7.406 1.828 24.173 1.00 93.44 450 TYR A O 1
ATOM 3445 N N . LEU A 1 451 ? -5.613 2.375 22.943 1.00 93.44 451 LEU A N 1
ATOM 3446 C CA . LEU A 1 451 ? -5.305 0.999 22.537 1.00 93.44 451 LEU A CA 1
ATOM 3447 C C . LEU A 1 451 ? -4.982 0.082 23.726 1.00 93.44 451 LEU A C 1
ATOM 3449 O O . LEU A 1 451 ? -5.420 -1.072 23.734 1.00 93.44 451 LEU A O 1
ATOM 3453 N N . LEU A 1 452 ? -4.255 0.589 24.726 1.00 90.62 452 LEU A N 1
ATOM 3454 C CA . LEU A 1 452 ? -3.928 -0.134 25.959 1.00 90.62 452 LEU A CA 1
ATOM 3455 C C . LEU A 1 452 ? -5.188 -0.434 26.784 1.00 90.62 452 LEU A C 1
ATOM 3457 O O . LEU A 1 452 ? -5.386 -1.568 27.213 1.00 90.62 452 LEU A O 1
ATOM 3461 N N . LYS A 1 453 ? -6.079 0.551 26.966 1.00 91.88 453 LYS A N 1
ATOM 3462 C CA . LYS A 1 453 ? -7.353 0.383 27.695 1.00 91.88 453 LYS A CA 1
ATOM 3463 C C . LYS A 1 453 ? -8.291 -0.606 27.011 1.00 91.88 453 LYS A C 1
ATOM 3465 O O . LYS A 1 453 ? -8.988 -1.351 27.691 1.00 91.88 453 LYS A O 1
ATOM 3470 N N . GLN A 1 454 ? -8.284 -0.629 25.680 1.00 91.31 454 GLN A N 1
ATOM 3471 C CA . GLN A 1 454 ? -9.026 -1.606 24.881 1.00 91.31 454 GLN A CA 1
ATOM 3472 C C . GLN A 1 454 ? -8.369 -2.998 24.886 1.00 91.31 454 GLN A C 1
ATOM 3474 O O . GLN A 1 454 ? -8.910 -3.925 24.291 1.00 91.31 454 GLN A O 1
ATOM 3479 N N . GLY A 1 455 ? -7.195 -3.154 25.513 1.00 91.50 455 GLY A N 1
ATOM 3480 C CA . GLY A 1 455 ? -6.456 -4.414 25.546 1.00 91.50 455 GLY A CA 1
ATOM 3481 C C . GLY A 1 455 ? -6.022 -4.893 24.163 1.00 91.50 455 GLY A C 1
ATOM 3482 O O . GLY A 1 455 ? -5.869 -6.090 23.966 1.00 91.50 455 GLY A O 1
ATOM 3483 N N . ARG A 1 456 ? -5.873 -3.978 23.195 1.00 90.75 456 ARG A N 1
ATOM 3484 C CA . ARG A 1 456 ? -5.466 -4.296 21.816 1.00 90.75 456 ARG A CA 1
ATOM 3485 C C . ARG A 1 456 ? -3.963 -4.318 21.641 1.00 90.75 456 ARG A C 1
ATOM 3487 O O . ARG A 1 456 ? -3.458 -4.950 20.720 1.00 90.75 456 ARG A O 1
ATOM 3494 N N . VAL A 1 457 ? -3.262 -3.577 22.483 1.00 91.94 457 VAL A N 1
ATOM 3495 C CA . VAL A 1 457 ? -1.812 -3.629 22.580 1.00 91.94 457 VAL A CA 1
ATOM 3496 C C . VAL A 1 457 ? -1.443 -3.852 24.034 1.00 91.94 457 VAL A C 1
ATOM 3498 O O . VAL A 1 457 ? -2.137 -3.394 24.942 1.00 91.94 457 VAL A O 1
ATOM 3501 N N . THR A 1 458 ? -0.332 -4.535 24.253 1.00 90.88 458 THR A N 1
ATOM 3502 C CA . THR A 1 458 ? 0.246 -4.768 25.575 1.00 90.88 458 THR A CA 1
ATOM 3503 C C . THR A 1 458 ? 1.733 -4.473 25.541 1.00 90.88 458 THR A C 1
ATOM 3505 O O . THR A 1 458 ? 2.377 -4.650 24.508 1.00 90.88 458 THR A O 1
ATOM 3508 N N . GLY A 1 459 ? 2.292 -4.057 26.676 1.00 84.25 459 GLY A N 1
ATOM 3509 C CA . GLY A 1 459 ? 3.740 -3.997 26.842 1.00 84.25 459 GLY A CA 1
ATOM 3510 C C . GLY A 1 459 ? 4.342 -5.404 26.828 1.00 84.25 459 GLY A C 1
ATOM 3511 O O . GLY A 1 459 ? 3.894 -6.286 27.561 1.00 84.25 459 GLY A O 1
ATOM 3512 N N . HIS A 1 460 ? 5.362 -5.621 26.008 1.00 75.75 460 HIS A N 1
ATOM 3513 C CA . HIS A 1 460 ? 6.139 -6.846 25.986 1.00 75.75 460 HIS A CA 1
ATOM 3514 C C . HIS A 1 460 ? 6.961 -6.942 27.281 1.00 75.75 460 HIS A C 1
ATOM 3516 O O . HIS A 1 460 ? 7.635 -5.973 27.658 1.00 75.75 460 HIS A O 1
ATOM 3522 N N . PRO A 1 461 ? 6.964 -8.101 27.966 1.00 61.53 461 PRO A N 1
ATOM 3523 C CA . PRO A 1 461 ? 7.745 -8.281 29.182 1.00 61.53 461 PRO A CA 1
ATOM 3524 C C . PRO A 1 461 ? 9.226 -7.948 28.954 1.00 61.53 461 PRO A C 1
ATOM 3526 O O . PRO A 1 461 ? 9.879 -8.537 28.093 1.00 61.53 461 PRO A O 1
ATOM 3529 N N . GLY A 1 462 ? 9.755 -6.991 29.720 1.00 64.06 462 GLY A N 1
ATOM 3530 C CA . GLY A 1 462 ? 11.184 -6.667 29.762 1.00 64.06 462 GLY A CA 1
ATOM 3531 C C . GLY A 1 462 ? 11.743 -5.791 28.633 1.00 64.06 462 GLY A C 1
ATOM 3532 O O . GLY A 1 462 ? 12.940 -5.520 28.670 1.00 64.06 462 GLY A O 1
ATOM 3533 N N . THR A 1 463 ? 10.943 -5.341 27.656 1.00 60.47 463 THR A N 1
ATOM 3534 C CA . THR A 1 463 ? 11.455 -4.534 26.524 1.00 60.47 463 THR A CA 1
ATOM 3535 C C . THR A 1 463 ? 10.752 -3.192 26.305 1.00 60.47 463 THR A C 1
ATOM 3537 O O . THR A 1 463 ? 11.169 -2.456 25.420 1.00 60.47 463 THR A O 1
ATOM 3540 N N . GLU A 1 464 ? 9.714 -2.850 27.081 1.00 78.88 464 GLU A N 1
ATOM 3541 C CA . GLU A 1 464 ? 8.854 -1.656 26.882 1.00 78.88 464 GLU A CA 1
ATOM 3542 C C . GLU A 1 464 ? 8.190 -1.566 25.491 1.00 78.88 464 GLU A C 1
ATOM 3544 O O . GLU A 1 464 ? 7.532 -0.579 25.165 1.00 78.88 464 GLU A O 1
ATOM 3549 N N . TRP A 1 465 ? 8.326 -2.600 24.655 1.00 86.25 465 TRP A N 1
ATOM 3550 C CA . TRP A 1 465 ? 7.751 -2.623 23.315 1.00 86.25 465 TRP A CA 1
ATOM 3551 C C . TRP A 1 465 ? 6.256 -2.857 23.389 1.00 86.25 465 TRP A C 1
ATOM 3553 O O . TRP A 1 465 ? 5.788 -3.679 24.167 1.00 86.25 465 TRP A O 1
ATOM 3563 N N . LEU A 1 466 ? 5.506 -2.194 22.529 1.00 83.69 466 LEU A N 1
ATOM 3564 C CA . LEU A 1 466 ? 4.102 -2.489 22.328 1.00 83.69 466 LEU A CA 1
ATOM 3565 C C . LEU A 1 466 ? 3.977 -3.658 21.355 1.00 83.69 466 LEU A C 1
ATOM 3567 O O . LEU A 1 466 ? 4.571 -3.650 20.276 1.00 83.69 466 LEU A O 1
ATOM 3571 N N . VAL A 1 467 ? 3.184 -4.654 21.735 1.00 88.69 467 VAL A N 1
ATOM 3572 C CA . VAL A 1 467 ? 2.810 -5.782 20.878 1.00 88.69 467 VAL A CA 1
ATOM 3573 C C . VAL A 1 467 ? 1.291 -5.873 20.773 1.00 88.69 467 VAL A C 1
ATOM 3575 O O . VAL A 1 467 ? 0.612 -5.610 21.768 1.00 88.69 467 VAL A O 1
ATOM 3578 N N . PRO A 1 468 ? 0.735 -6.233 19.603 1.00 89.56 468 PRO A N 1
ATOM 3579 C CA . PRO A 1 468 ? -0.691 -6.506 19.469 1.00 89.56 468 PRO A CA 1
ATOM 3580 C C . PRO A 1 468 ? -1.124 -7.650 20.388 1.00 89.56 468 PRO A C 1
ATOM 3582 O O . PRO A 1 468 ? -0.382 -8.611 20.593 1.00 89.56 468 PRO A O 1
ATOM 3585 N N . THR A 1 469 ? -2.338 -7.566 20.910 1.00 87.56 469 THR A N 1
ATOM 3586 C CA . THR A 1 469 ? -2.942 -8.603 21.747 1.00 87.56 469 THR A CA 1
ATOM 3587 C C . THR A 1 469 ? -3.998 -9.351 20.936 1.00 87.56 469 THR A C 1
ATOM 3589 O O . THR A 1 469 ? -4.932 -8.731 20.437 1.00 87.56 469 THR A O 1
ATOM 3592 N N . GLY A 1 470 ? -3.868 -10.679 20.837 1.00 69.31 470 GLY A N 1
ATOM 3593 C CA . GLY A 1 470 ? -4.942 -11.557 20.357 1.00 69.31 470 GLY A CA 1
ATOM 3594 C C . GLY A 1 470 ? -5.205 -11.581 18.845 1.00 69.31 470 GLY A C 1
ATOM 3595 O O . GLY A 1 470 ? -6.365 -11.498 18.457 1.00 69.31 470 GLY A O 1
ATOM 3596 N N . GLU A 1 471 ? -4.170 -11.754 18.013 1.00 49.53 471 GLU A N 1
ATOM 3597 C CA . GLU A 1 471 ? -4.345 -12.293 16.645 1.00 49.53 471 GLU A CA 1
ATOM 3598 C C . GLU A 1 471 ? -4.199 -13.819 16.612 1.00 49.53 471 GLU A C 1
ATOM 3600 O O . GLU A 1 471 ? -3.253 -14.336 17.259 1.00 49.53 471 GLU A O 1
#

pLDDT: mean 81.77, std 19.91, range [26.91, 98.06]